Protein AF-A0A0F8YXF5-F1 (afdb_monomer_lite)

Secondary structure (DSSP, 8-state):
--------SSS--------TT----TT-------SS--EEEEEESSEEESSEEEEEEEEEES-S-SEEEEEE-TT--SEEEE--EETTEE---EEEEEESS-EEE--S---SGGGPEEP-SSEEEEEE--STT-EEEEEEEE-TT-EEEEEEESGGGT----EEEEEE-TTS-EEEEE-----S--SSS-----EEEEE-SSSEEEEEEEEETT----TT-EEEEEEES---EEEEEEESSS-EEETT-EEEEEEEEEEETT----EEEEEESPPTTEEE--EEE-TT-SEEEEEEEE-TT--SSEE--EEEEEEEETTEEEEEEEEEEEEEE-GGG-EEEEE-S---EEEEPPPSSEEEESS-TT------TT------EEEE-HHHHHHHHHHHHHHHHHHHHHHHHHHHHHHTT-

Foldseek 3Di:
DDDDDDDPDDDDDDDDDADPVRDDDPPPDDDDDDDQAWEFLAKPPLADEAQDKDKIATDGGSDPDRIDIDHHHNPHPQWDWDWDDDPNGIYHTFIGGYHHADEDEDDPPQQDPVSAAEDDPQYKYKYFQAFFQRKHKHKYWDAAQAKKKKWKDAVLRVFPAQKKKWKADPVRHTDDIWRADPLLDRLDPDDTITMDIDGDHHTDMMMMMMAGPRRGTHPRNIMMIGMHGWDWDKAKEKPALEFEAEAQGKTKIKIFIRTGRPHQAKKWKDKAQDDPQKDKETWIQHGNGGIIMIMIGGHNPRDFDKGFIWMKIWTDDPNDIDIYTYFHFDFDQDPPRDTGGHGDDTRIYGHDHHDQKYKDKPADSHDDDDADVPRDDDIDIDIGRVVNVVVVVVVVVVVVVVVVVVVVVVVVVVVVVD

pLDDT: mean 90.33, std 9.42, range [53.59, 98.75]

Sequence (418 aa):
PVLIYNVPKDGEYLLEVRDFIYRGRADFVYRLTVGMRPYITHVFPLGWQRNSDAQVQLHGVNLPAQSLTFKIPADHPPLYFVRLNHNGMTSNTLPFAVGDTPESREAEPNDSIQQANRLTLPATVNGRIQHSSDADYFSFGAKKGERLVMKVQARRLDSPLDSIITLFNSQGGELQEQDDADMGDPLLTHHADSRLDYTFPSDGDYVIRIRDIQAKGGEEYAYRLHIAVPKPDFTLRTIPDNPRLGQSDTAMVTVKALRKDGFNGEINLAVQNLPEGLLASPAVIPAGQSQTRLTITAAEDAAFALFSPTIVGTATIGEQAVSRSAVGAEDIMQAFSLRHDVPTKEILVAVIESAFFTLSTDIPPTEVREVLQESEIPFVVRASRKGLMAAIEPAEAGKKAADETLAKVKQDLAKAKT

Structure (mmCIF, N/CA/C/O backbone):
data_AF-A0A0F8YXF5-F1
#
_entry.id   AF-A0A0F8YXF5-F1
#
loop_
_atom_site.group_PDB
_atom_site.id
_atom_site.type_symbol
_atom_site.label_atom_id
_atom_site.label_alt_id
_atom_site.label_comp_id
_atom_site.label_asym_id
_atom_site.label_entity_id
_atom_site.label_seq_id
_atom_site.pdbx_PDB_ins_code
_atom_site.Cartn_x
_atom_site.Cartn_y
_atom_site.Cartn_z
_atom_site.occupancy
_atom_site.B_iso_or_equiv
_atom_site.auth_seq_id
_atom_site.auth_comp_id
_atom_site.auth_asym_id
_atom_site.auth_atom_id
_atom_site.pdbx_PDB_model_num
ATOM 1 N N . PRO A 1 1 ? 17.229 13.462 2.024 1.00 80.88 1 PRO A N 1
ATOM 2 C CA . PRO A 1 1 ? 17.327 14.400 3.170 1.00 80.88 1 PRO A CA 1
ATOM 3 C C . PRO A 1 1 ? 16.792 15.771 2.749 1.00 80.88 1 PRO A C 1
ATOM 5 O O . PRO A 1 1 ? 16.973 16.143 1.591 1.00 80.88 1 PRO A O 1
ATOM 8 N N . VAL A 1 2 ? 16.135 16.494 3.657 1.00 89.75 2 VAL A N 1
ATOM 9 C CA . VAL A 1 2 ? 15.628 17.853 3.415 1.00 89.75 2 VAL A CA 1
ATOM 10 C C . VAL A 1 2 ? 16.096 18.750 4.550 1.00 89.75 2 VAL A C 1
ATOM 12 O O . VAL A 1 2 ? 15.986 18.377 5.713 1.00 89.75 2 VAL A O 1
ATOM 15 N N . LEU A 1 3 ? 16.639 19.915 4.198 1.00 92.19 3 LEU A N 1
ATOM 16 C CA . LEU A 1 3 ? 17.049 20.948 5.141 1.00 92.19 3 LEU A CA 1
ATOM 17 C C . LEU A 1 3 ? 16.157 22.170 4.929 1.00 92.19 3 LEU A C 1
ATOM 19 O O . LEU A 1 3 ? 16.221 22.815 3.883 1.00 92.19 3 LEU A O 1
ATOM 23 N N . ILE A 1 4 ? 15.329 22.475 5.924 1.00 93.50 4 ILE A N 1
ATOM 24 C CA . ILE A 1 4 ? 14.573 23.724 5.989 1.00 93.50 4 ILE A CA 1
ATOM 25 C C . ILE A 1 4 ? 15.428 24.716 6.771 1.00 93.50 4 ILE A C 1
ATOM 27 O O . ILE A 1 4 ? 15.787 24.455 7.918 1.00 93.50 4 ILE A O 1
ATOM 31 N N . TYR A 1 5 ? 15.772 25.838 6.145 1.00 93.62 5 TYR A N 1
ATOM 32 C CA . TYR A 1 5 ? 16.656 26.833 6.739 1.00 93.62 5 TYR A CA 1
ATOM 33 C C . TYR A 1 5 ? 16.112 28.242 6.519 1.00 93.62 5 TYR A C 1
ATOM 35 O O . TYR A 1 5 ? 15.896 28.664 5.383 1.00 93.62 5 TYR A O 1
ATOM 43 N N . ASN A 1 6 ? 15.911 28.972 7.617 1.00 93.25 6 ASN A N 1
ATOM 44 C CA . ASN A 1 6 ? 15.568 30.389 7.582 1.00 93.25 6 ASN A CA 1
ATOM 45 C C . ASN A 1 6 ? 16.865 31.189 7.464 1.00 93.25 6 ASN A C 1
ATOM 47 O O . ASN A 1 6 ? 17.624 31.262 8.429 1.00 93.25 6 ASN A O 1
ATOM 51 N N . VAL A 1 7 ? 17.123 31.758 6.285 1.00 92.44 7 VAL A N 1
ATOM 52 C CA . VAL A 1 7 ? 18.333 32.546 6.005 1.00 92.44 7 VAL A CA 1
ATOM 53 C C . VAL A 1 7 ? 18.361 33.778 6.922 1.00 92.44 7 VAL A C 1
ATOM 55 O O . VAL A 1 7 ? 17.495 34.641 6.786 1.00 92.44 7 VAL A O 1
ATOM 58 N N . PRO A 1 8 ? 19.319 33.885 7.866 1.00 94.69 8 PRO A N 1
ATOM 59 C CA . PRO A 1 8 ? 19.299 34.954 8.865 1.00 94.69 8 PRO A CA 1
ATOM 60 C C . PRO A 1 8 ? 19.793 36.300 8.322 1.00 94.69 8 PRO A C 1
ATOM 62 O O . PRO A 1 8 ? 19.447 37.343 8.876 1.00 94.69 8 PRO A O 1
ATOM 65 N N . LYS A 1 9 ? 20.650 36.281 7.293 1.00 96.50 9 LYS A N 1
ATOM 66 C CA . LYS A 1 9 ? 21.247 37.461 6.650 1.00 96.50 9 LYS A CA 1
ATOM 67 C C . LYS A 1 9 ? 21.573 37.168 5.190 1.00 96.50 9 LYS A C 1
ATOM 69 O O . LYS A 1 9 ? 21.945 36.039 4.867 1.00 96.50 9 LYS A O 1
ATOM 74 N N . ASP A 1 10 ? 21.512 38.189 4.348 1.00 95.62 10 ASP A N 1
ATOM 75 C CA . ASP A 1 10 ? 21.964 38.097 2.960 1.00 95.62 10 ASP A CA 1
ATOM 76 C C . ASP A 1 10 ? 23.458 37.755 2.902 1.00 95.62 10 ASP A C 1
ATOM 78 O O . ASP A 1 10 ? 24.262 38.279 3.678 1.00 95.62 10 ASP A O 1
ATOM 82 N N . GLY A 1 11 ? 23.833 36.861 1.989 1.00 95.06 11 GLY A N 1
ATOM 83 C CA . GLY A 1 11 ? 25.216 36.434 1.817 1.00 95.06 11 GLY A CA 1
ATOM 84 C C . GLY A 1 11 ? 25.345 35.099 1.096 1.00 95.06 11 GLY A C 1
ATOM 85 O O . GLY A 1 11 ? 24.355 34.487 0.691 1.00 95.06 11 GLY A O 1
ATOM 86 N N . GLU A 1 12 ? 26.587 34.650 0.943 1.00 95.31 12 GLU A N 1
ATOM 87 C CA . GLU A 1 12 ? 26.909 33.339 0.387 1.00 95.31 12 GLU A CA 1
ATOM 88 C C . GLU A 1 12 ? 26.881 32.271 1.485 1.00 95.31 12 GLU A C 1
ATOM 90 O O . GLU A 1 12 ? 27.423 32.459 2.574 1.00 95.31 12 GLU A O 1
ATOM 95 N N . TYR A 1 13 ? 26.257 31.133 1.184 1.00 93.69 13 TYR A N 1
ATOM 96 C CA . TYR A 1 13 ? 26.158 29.990 2.088 1.00 93.69 13 TYR A CA 1
ATOM 97 C C . TYR A 1 13 ? 26.738 28.752 1.410 1.00 93.69 13 TYR A C 1
ATOM 99 O O . TYR A 1 13 ? 26.494 28.505 0.228 1.00 93.69 13 TYR A O 1
ATOM 107 N N . LEU A 1 14 ? 27.475 27.951 2.178 1.00 93.69 14 LEU A N 1
ATOM 108 C CA . LEU A 1 14 ? 27.996 26.664 1.733 1.00 93.69 14 LEU A CA 1
ATOM 109 C C . LEU A 1 14 ? 27.043 25.545 2.168 1.00 93.69 14 LEU A C 1
ATOM 111 O O . LEU A 1 14 ? 26.728 25.424 3.352 1.00 93.69 14 LEU A O 1
ATOM 115 N N . LEU A 1 15 ? 26.620 24.708 1.219 1.00 92.25 15 LEU A N 1
ATOM 116 C CA . LEU A 1 15 ? 25.889 23.474 1.495 1.00 92.25 15 LEU A CA 1
ATOM 117 C C . LEU A 1 15 ? 26.815 22.272 1.288 1.00 92.25 15 LEU A C 1
ATOM 119 O O . LEU A 1 15 ? 27.302 22.049 0.181 1.00 92.25 15 LEU A O 1
ATOM 123 N N . GLU A 1 16 ? 27.019 21.482 2.338 1.00 91.38 16 GLU A N 1
ATOM 124 C CA . GLU A 1 16 ? 27.748 20.214 2.276 1.00 91.38 16 GLU A CA 1
ATOM 125 C C . GLU A 1 16 ? 26.764 19.044 2.123 1.00 91.38 16 GLU A C 1
ATOM 127 O O . GLU A 1 16 ? 25.760 18.959 2.833 1.00 91.38 16 GLU A O 1
ATOM 132 N N . VAL A 1 17 ? 27.066 18.116 1.212 1.00 91.25 17 VAL A N 1
ATOM 133 C CA . VAL A 1 17 ? 26.362 16.834 1.077 1.00 91.25 17 VAL A CA 1
ATOM 134 C C . VAL A 1 17 ? 27.369 15.717 1.314 1.00 91.25 17 VAL A C 1
ATOM 136 O O . VAL A 1 17 ? 28.412 15.678 0.667 1.00 91.25 17 VAL A O 1
ATOM 139 N N . ARG A 1 18 ? 27.049 14.796 2.227 1.00 89.12 18 ARG A N 1
ATOM 140 C CA . ARG A 1 18 ? 27.902 13.650 2.564 1.00 89.12 18 ARG A CA 1
ATOM 141 C C . ARG A 1 18 ? 27.077 12.431 2.972 1.00 89.12 18 ARG A C 1
ATOM 143 O O . ARG A 1 18 ? 25.987 12.578 3.525 1.00 89.12 18 ARG A O 1
ATOM 150 N N . ASP A 1 19 ? 27.614 11.237 2.728 1.00 88.62 19 ASP A N 1
ATOM 151 C CA . ASP A 1 19 ? 27.122 9.996 3.342 1.00 88.62 19 ASP A CA 1
ATOM 152 C C . ASP A 1 19 ? 27.333 10.050 4.864 1.00 88.62 19 ASP A C 1
ATOM 154 O O . ASP A 1 19 ? 28.316 10.621 5.341 1.00 88.62 19 ASP A O 1
ATOM 158 N N . PHE A 1 20 ? 26.423 9.445 5.634 1.00 84.31 20 PHE A N 1
ATOM 159 C CA . PHE A 1 20 ? 26.424 9.523 7.103 1.00 84.31 20 PHE A CA 1
ATOM 160 C C . PHE A 1 20 ? 27.726 9.004 7.736 1.00 84.31 20 PHE A C 1
ATOM 162 O O . PHE A 1 20 ? 28.155 9.519 8.766 1.00 84.31 20 PHE A O 1
ATOM 169 N N . ILE A 1 21 ? 28.379 8.029 7.093 1.00 88.94 21 ILE A N 1
ATOM 170 C CA . ILE A 1 21 ? 29.670 7.472 7.522 1.00 88.94 21 ILE A CA 1
ATOM 171 C C . ILE A 1 21 ? 30.818 7.833 6.566 1.00 88.94 21 ILE A C 1
ATOM 173 O O . ILE A 1 21 ? 31.821 7.127 6.512 1.00 88.94 21 ILE A O 1
ATOM 177 N N . TYR A 1 22 ? 30.689 8.948 5.836 1.00 89.62 22 TYR A N 1
ATOM 178 C CA . TYR A 1 22 ? 31.742 9.541 4.997 1.00 89.62 22 TYR A CA 1
ATOM 179 C C . TYR A 1 22 ? 32.244 8.652 3.849 1.00 89.62 22 TYR A C 1
ATOM 181 O O . TYR A 1 22 ? 33.390 8.772 3.412 1.00 89.62 22 TYR A O 1
ATOM 189 N N . ARG A 1 23 ? 31.398 7.763 3.319 1.00 89.94 23 ARG A N 1
ATOM 190 C CA . ARG A 1 23 ? 31.728 7.004 2.104 1.00 89.94 23 ARG A CA 1
ATOM 191 C C . ARG A 1 23 ? 31.458 7.831 0.847 1.00 89.94 23 ARG A C 1
ATOM 193 O O . ARG A 1 23 ? 30.536 8.640 0.805 1.00 89.94 23 ARG A O 1
ATOM 200 N N . GLY A 1 24 ? 32.209 7.545 -0.213 1.00 86.94 24 GLY A N 1
ATOM 201 C CA . GLY A 1 24 ? 31.918 7.989 -1.575 1.00 86.94 24 GLY A CA 1
ATOM 202 C C . GLY A 1 24 ? 32.035 6.812 -2.537 1.00 86.94 24 GLY A C 1
ATOM 203 O O . GLY A 1 24 ? 32.982 6.031 -2.441 1.00 86.94 24 GLY A O 1
ATOM 204 N N . ARG A 1 25 ? 31.064 6.654 -3.440 1.00 85.56 25 ARG A N 1
ATOM 205 C CA . ARG A 1 25 ? 31.065 5.616 -4.479 1.00 85.56 25 ARG A CA 1
ATOM 206 C C . ARG A 1 25 ? 30.484 6.168 -5.780 1.00 85.56 25 ARG A C 1
ATOM 208 O O . ARG A 1 25 ? 29.710 7.119 -5.750 1.00 85.56 25 ARG A O 1
ATOM 215 N N . ALA A 1 26 ? 30.841 5.565 -6.914 1.00 85.62 26 ALA A N 1
ATOM 216 C CA . ALA A 1 26 ? 30.367 6.004 -8.232 1.00 85.62 26 ALA A CA 1
ATOM 217 C C . ALA A 1 26 ? 28.838 5.888 -8.400 1.00 85.62 26 ALA A C 1
ATOM 219 O O . ALA A 1 26 ? 28.247 6.620 -9.185 1.00 85.62 26 ALA A O 1
ATOM 220 N N . ASP A 1 27 ? 28.201 4.999 -7.640 1.00 80.94 27 ASP A N 1
ATOM 221 C CA . ASP A 1 27 ? 26.754 4.795 -7.592 1.00 80.94 27 ASP A CA 1
ATOM 222 C C . ASP A 1 27 ? 26.032 5.722 -6.594 1.00 80.94 27 ASP A C 1
ATOM 224 O O . ASP A 1 27 ? 24.806 5.697 -6.515 1.00 80.94 27 ASP A O 1
ATOM 228 N N . PHE A 1 28 ? 26.746 6.587 -5.861 1.00 84.19 28 PHE A N 1
ATOM 229 C CA . PHE A 1 28 ? 26.140 7.577 -4.957 1.00 84.19 28 PHE A CA 1
ATOM 230 C C . PHE A 1 28 ? 25.745 8.840 -5.730 1.00 84.19 28 PHE A C 1
ATOM 232 O O . PHE A 1 28 ? 26.259 9.937 -5.509 1.00 84.19 28 PHE A O 1
ATOM 239 N N . VAL A 1 29 ? 24.831 8.669 -6.681 1.00 87.81 29 VAL A N 1
ATOM 240 C CA . VAL A 1 29 ? 24.306 9.758 -7.505 1.00 87.81 29 VAL A CA 1
ATOM 241 C C . VAL A 1 29 ? 23.241 10.520 -6.717 1.00 87.81 29 VAL A C 1
ATOM 243 O O . VAL A 1 29 ? 22.342 9.924 -6.126 1.00 87.81 29 VAL A O 1
ATOM 246 N N . TYR A 1 30 ? 23.310 11.851 -6.718 1.00 88.19 30 TYR A N 1
ATOM 247 C CA . TYR A 1 30 ? 22.308 12.705 -6.082 1.00 88.19 30 TYR A CA 1
ATOM 248 C C . TYR A 1 30 ? 21.878 13.837 -7.010 1.00 88.19 30 TYR A C 1
ATOM 250 O O . TYR A 1 30 ? 22.604 14.260 -7.908 1.00 88.19 30 TYR A O 1
ATOM 258 N N . ARG A 1 31 ? 20.681 14.366 -6.756 1.00 91.12 31 ARG A N 1
ATOM 259 C CA . ARG A 1 31 ? 20.202 15.612 -7.349 1.00 91.12 31 ARG A CA 1
ATOM 260 C C . ARG A 1 31 ? 19.945 16.607 -6.235 1.00 91.12 31 ARG A C 1
ATOM 262 O O . ARG A 1 31 ? 19.186 16.318 -5.314 1.00 91.12 31 ARG A O 1
ATOM 269 N N . LEU A 1 32 ? 20.549 17.783 -6.347 1.00 90.75 32 LEU A N 1
ATOM 270 C CA . LEU A 1 32 ? 20.319 18.880 -5.421 1.00 90.75 32 LEU A CA 1
ATOM 271 C C . LEU A 1 32 ? 19.265 19.838 -5.986 1.00 90.75 32 LEU A C 1
ATOM 273 O O . LEU A 1 32 ? 19.231 20.135 -7.177 1.00 90.75 32 LEU A O 1
ATOM 277 N N . THR A 1 33 ? 18.383 20.324 -5.122 1.00 90.12 33 THR A N 1
ATOM 278 C CA . THR A 1 33 ? 17.445 21.402 -5.434 1.00 90.12 33 THR A CA 1
ATOM 279 C C . THR A 1 33 ? 17.482 22.392 -4.280 1.00 90.12 33 THR A C 1
ATOM 281 O O . THR A 1 33 ? 17.202 22.011 -3.149 1.00 90.12 33 THR A O 1
ATOM 284 N N . VAL A 1 34 ? 17.840 23.645 -4.566 1.00 91.00 34 VAL A N 1
ATOM 285 C CA . VAL A 1 34 ? 17.969 24.724 -3.574 1.00 91.00 34 VAL A CA 1
ATOM 286 C C . VAL A 1 34 ? 17.115 25.905 -4.013 1.00 91.00 34 VAL A C 1
ATOM 288 O O . VAL A 1 34 ? 17.083 26.240 -5.195 1.00 91.00 34 VAL A O 1
ATOM 291 N N . GLY A 1 35 ? 16.410 26.521 -3.069 1.00 90.00 35 GLY A N 1
ATOM 292 C CA . GLY A 1 35 ? 15.643 27.741 -3.301 1.00 90.00 35 GLY A CA 1
ATOM 293 C C . GLY A 1 35 ? 14.443 27.870 -2.369 1.00 90.00 35 GLY A C 1
ATOM 294 O O . GLY A 1 35 ? 14.107 26.943 -1.631 1.00 90.00 35 GLY A O 1
ATOM 295 N N . MET A 1 36 ? 13.767 29.015 -2.443 1.00 90.94 36 MET A N 1
ATOM 296 C CA . MET A 1 36 ? 12.490 29.252 -1.767 1.00 90.94 36 MET A CA 1
ATOM 297 C C . MET A 1 36 ? 11.377 28.515 -2.512 1.00 90.94 36 MET A C 1
ATOM 299 O O . MET A 1 36 ? 10.766 29.048 -3.434 1.00 90.94 36 MET A O 1
ATOM 303 N N . ARG A 1 37 ? 11.161 27.247 -2.165 1.00 91.12 37 ARG A N 1
ATOM 304 C CA . ARG A 1 37 ? 10.190 26.377 -2.839 1.00 91.12 37 ARG A CA 1
ATOM 305 C C . ARG A 1 37 ? 9.113 25.914 -1.864 1.00 91.12 37 ARG A C 1
ATOM 307 O O . ARG A 1 37 ? 9.447 25.695 -0.696 1.00 91.12 37 ARG A O 1
ATOM 314 N N . PRO A 1 38 ? 7.861 25.730 -2.326 1.00 94.31 38 PRO A N 1
ATOM 315 C CA . PRO A 1 38 ? 6.843 25.081 -1.515 1.00 94.31 38 PRO A CA 1
ATOM 316 C C . PRO A 1 38 ? 7.293 23.657 -1.185 1.00 94.31 38 PRO A C 1
ATOM 318 O O . PRO A 1 38 ? 7.678 22.904 -2.082 1.00 94.31 38 PRO A O 1
ATOM 321 N N . TYR A 1 39 ? 7.241 23.288 0.088 1.00 94.69 39 TYR A N 1
ATOM 322 C CA . TYR A 1 39 ? 7.551 21.940 0.552 1.00 94.69 39 TYR A CA 1
ATOM 323 C C . TYR A 1 39 ? 6.531 21.527 1.608 1.00 94.69 39 TYR A C 1
ATOM 325 O O . TYR A 1 39 ? 6.411 22.193 2.636 1.00 94.69 39 TYR A O 1
ATOM 333 N N . ILE A 1 40 ? 5.794 20.453 1.337 1.00 96.88 40 ILE A N 1
ATOM 334 C CA . ILE A 1 40 ? 4.774 19.894 2.222 1.00 96.88 40 ILE A CA 1
ATOM 335 C C . ILE A 1 40 ? 5.474 18.919 3.170 1.00 96.88 40 ILE A C 1
ATOM 337 O O . ILE A 1 40 ? 6.098 17.960 2.713 1.00 96.88 40 ILE A O 1
ATOM 341 N N . THR A 1 41 ? 5.407 19.177 4.474 1.00 96.00 41 THR A N 1
ATOM 342 C CA . THR A 1 41 ? 5.995 18.307 5.503 1.00 96.00 41 THR A CA 1
ATOM 343 C C . THR A 1 41 ? 5.046 17.188 5.905 1.00 96.00 41 THR A C 1
ATOM 345 O O . THR A 1 41 ? 5.502 16.067 6.075 1.00 96.00 41 THR A O 1
ATOM 348 N N . HIS A 1 42 ? 3.749 17.475 6.023 1.00 96.94 42 HIS A N 1
ATOM 349 C CA . HIS A 1 42 ? 2.700 16.488 6.279 1.00 96.94 42 HIS A CA 1
ATOM 350 C C . HIS A 1 42 ? 1.331 17.014 5.820 1.00 96.94 42 HIS A C 1
ATOM 352 O O . HIS A 1 42 ? 1.166 18.202 5.512 1.00 96.94 42 HIS A O 1
ATOM 358 N N . VAL A 1 43 ? 0.344 16.118 5.768 1.00 97.94 43 VAL A N 1
ATOM 359 C CA . VAL A 1 43 ? -1.045 16.428 5.404 1.00 97.94 43 VAL A CA 1
ATOM 360 C C . VAL A 1 43 ? -2.022 15.793 6.380 1.00 97.94 43 VAL A C 1
ATOM 362 O O . VAL A 1 43 ? -1.698 14.807 7.035 1.00 97.94 43 VAL A O 1
ATOM 365 N N . PHE A 1 44 ? -3.231 16.343 6.458 1.00 97.75 44 PHE A N 1
ATOM 366 C CA . PHE A 1 44 ? -4.336 15.708 7.170 1.00 97.75 44 PHE A CA 1
ATOM 367 C C . PHE A 1 44 ? -5.683 16.047 6.521 1.00 97.75 44 PHE A C 1
ATOM 369 O O . PHE A 1 44 ? -5.917 17.212 6.188 1.00 97.75 44 PHE A O 1
ATOM 376 N N . PRO A 1 45 ? -6.613 15.092 6.355 1.00 97.88 45 PRO A N 1
ATOM 377 C CA . PRO A 1 45 ? -6.485 13.651 6.611 1.00 97.88 45 PRO A CA 1
ATOM 378 C C . PRO A 1 45 ? -5.410 12.982 5.732 1.00 97.88 45 PRO A C 1
ATOM 380 O O . PRO A 1 45 ? -4.902 13.604 4.801 1.00 97.88 45 PRO A O 1
ATOM 383 N N . LEU A 1 46 ? -5.056 11.723 6.017 1.00 97.69 46 LEU A N 1
ATOM 384 C CA . LEU A 1 46 ? -4.101 10.957 5.192 1.00 97.69 46 LEU A CA 1
ATOM 385 C C . LEU A 1 46 ? -4.767 10.240 4.009 1.00 97.69 46 LEU A C 1
ATOM 387 O O . LEU A 1 46 ? -4.109 9.566 3.216 1.00 97.69 46 LEU A O 1
ATOM 391 N N . GLY A 1 47 ? -6.086 10.328 3.898 1.00 97.31 47 GLY A N 1
ATOM 392 C CA . GLY A 1 47 ? -6.835 9.709 2.822 1.00 97.31 47 GLY A CA 1
ATOM 393 C C . GLY A 1 47 ? -8.290 10.137 2.818 1.00 97.31 47 GLY A C 1
ATOM 394 O O . GLY A 1 47 ? -8.719 10.881 3.699 1.00 97.31 47 GLY A O 1
ATOM 395 N N . TRP A 1 48 ? -9.025 9.698 1.799 1.00 96.62 48 TRP A N 1
ATOM 396 C CA . TRP A 1 48 ? -10.446 10.000 1.658 1.00 96.62 48 TRP A CA 1
ATOM 397 C C . TRP A 1 48 ? -11.189 8.982 0.782 1.00 96.62 48 TRP A C 1
ATOM 399 O O . TRP A 1 48 ? -10.580 8.158 0.086 1.00 96.62 48 TRP A O 1
ATOM 409 N N . GLN A 1 49 ? -12.521 9.062 0.803 1.00 95.94 49 GLN A N 1
ATOM 410 C CA . GLN A 1 49 ? -13.394 8.129 0.098 1.00 95.94 49 GLN A CA 1
ATOM 411 C C . GLN A 1 49 ? -13.434 8.411 -1.412 1.00 95.94 49 GLN A C 1
ATOM 413 O O . GLN A 1 49 ? -13.464 9.563 -1.853 1.00 95.94 49 GLN A O 1
ATOM 418 N N . ARG A 1 50 ? -13.506 7.356 -2.227 1.00 96.12 50 ARG A N 1
ATOM 419 C CA . ARG A 1 50 ? -13.793 7.459 -3.664 1.00 96.12 50 ARG A CA 1
ATOM 420 C C . ARG A 1 50 ? -15.133 8.119 -3.948 1.00 96.12 50 ARG A C 1
ATOM 422 O O . ARG A 1 50 ? -16.053 8.077 -3.137 1.00 96.12 50 ARG A O 1
ATOM 429 N N . ASN A 1 51 ? -15.251 8.652 -5.163 1.00 95.94 51 ASN A N 1
ATOM 430 C CA . ASN A 1 51 ? -16.456 9.307 -5.663 1.00 95.94 51 ASN A CA 1
ATOM 431 C C . ASN A 1 51 ? -16.921 10.466 -4.761 1.00 95.94 51 ASN A C 1
ATOM 433 O O . ASN A 1 51 ? -18.114 10.659 -4.538 1.00 95.94 51 ASN A O 1
ATOM 437 N N . SER A 1 52 ? -15.968 11.229 -4.229 1.00 95.50 52 SER A N 1
ATOM 438 C CA . SER A 1 52 ? -16.236 12.366 -3.352 1.00 95.50 52 SER A CA 1
ATOM 439 C C . SER A 1 52 ? -15.222 13.488 -3.583 1.00 95.50 52 SER A C 1
ATOM 441 O O . SER A 1 52 ? -14.219 13.297 -4.279 1.00 95.50 52 SER A O 1
ATOM 443 N N . ASP A 1 53 ? -15.493 14.661 -3.016 1.00 95.94 53 ASP A N 1
ATOM 444 C CA . ASP A 1 53 ? -14.555 15.779 -3.003 1.00 95.94 53 ASP A CA 1
ATOM 445 C C . ASP A 1 53 ? -13.742 15.733 -1.705 1.00 95.94 53 ASP A C 1
ATOM 447 O O . ASP A 1 53 ? -14.283 15.863 -0.605 1.00 95.94 53 ASP A O 1
ATOM 451 N N . ALA A 1 54 ? -12.435 15.517 -1.833 1.00 95.94 54 ALA A N 1
ATOM 452 C CA . ALA A 1 54 ? -11.516 15.486 -0.709 1.00 95.94 54 ALA A CA 1
ATOM 453 C C . ALA A 1 54 ? -11.023 16.896 -0.393 1.00 95.94 54 ALA A C 1
ATOM 455 O O . ALA A 1 54 ? -10.575 17.612 -1.290 1.00 95.94 54 ALA A O 1
ATOM 456 N N . GLN A 1 55 ? -11.043 17.263 0.888 1.00 96.31 55 GLN A N 1
ATOM 457 C CA . GLN A 1 55 ? -10.393 18.465 1.402 1.00 96.31 55 GLN A CA 1
ATOM 458 C C . GLN A 1 55 ? -9.226 18.062 2.304 1.00 96.31 55 GLN A C 1
ATOM 460 O O . GLN A 1 55 ? -9.413 17.394 3.320 1.00 96.31 55 GLN A O 1
ATOM 465 N N . VAL A 1 56 ? -8.023 18.496 1.937 1.00 97.19 56 VAL A N 1
ATOM 466 C CA . VAL A 1 56 ? -6.771 18.113 2.595 1.00 97.19 56 VAL A CA 1
ATOM 467 C C . VAL A 1 56 ? -6.084 19.355 3.137 1.00 97.19 56 VAL A C 1
ATOM 469 O O . VAL A 1 56 ? -5.842 20.302 2.389 1.00 97.19 56 VAL A O 1
ATOM 472 N N . GLN A 1 57 ? -5.775 19.360 4.430 1.00 97.81 57 GLN A N 1
ATOM 473 C CA . GLN A 1 57 ? -4.949 20.375 5.079 1.00 97.81 57 GLN A CA 1
ATOM 474 C C . GLN A 1 57 ? -3.479 20.099 4.781 1.00 97.81 57 GLN A C 1
ATOM 476 O O . GLN A 1 57 ? -3.035 18.950 4.776 1.00 97.81 57 GLN A O 1
ATOM 481 N N . LEU A 1 58 ? -2.735 21.167 4.519 1.00 97.62 58 LEU A N 1
ATOM 482 C CA . LEU A 1 58 ? -1.332 21.124 4.148 1.00 97.62 58 LEU A CA 1
ATOM 483 C C . LEU A 1 58 ? -0.502 21.861 5.188 1.00 97.62 58 LEU A C 1
ATOM 485 O O . LEU A 1 58 ? -0.766 23.026 5.488 1.00 97.62 58 LEU A O 1
ATOM 489 N N . HIS A 1 59 ? 0.549 21.203 5.656 1.00 97.06 59 HIS A N 1
ATOM 490 C CA . HIS A 1 59 ? 1.529 21.781 6.562 1.00 97.06 59 HIS A CA 1
ATOM 491 C C . HIS A 1 59 ? 2.901 21.737 5.893 1.00 97.06 59 HIS A C 1
ATOM 493 O O . HIS A 1 59 ? 3.203 20.829 5.116 1.00 97.06 59 HIS A O 1
ATOM 499 N N . GLY A 1 60 ? 3.727 22.754 6.130 1.00 95.56 60 GLY A N 1
ATOM 500 C CA . GLY A 1 60 ? 5.026 22.856 5.479 1.00 95.56 60 GLY A CA 1
ATOM 501 C C . GLY A 1 60 ? 5.548 24.279 5.376 1.00 95.56 60 GLY A C 1
ATOM 502 O O . GLY A 1 60 ? 5.105 25.175 6.090 1.00 95.56 60 GLY A O 1
ATOM 503 N N . VAL A 1 61 ? 6.500 24.486 4.470 1.00 94.50 61 VAL A N 1
ATOM 504 C CA . VAL A 1 61 ? 7.176 25.775 4.278 1.00 94.50 61 VAL A CA 1
ATOM 505 C C . VAL A 1 61 ? 6.950 26.331 2.884 1.00 94.50 61 VAL A C 1
ATOM 507 O O . VAL A 1 61 ? 6.839 25.586 1.910 1.00 94.50 61 VAL A O 1
ATOM 510 N N . ASN A 1 62 ? 6.882 27.663 2.800 1.00 93.69 62 ASN A N 1
ATOM 511 C CA . ASN A 1 62 ? 6.610 28.414 1.570 1.00 93.69 62 ASN A CA 1
ATOM 512 C C . ASN A 1 62 ? 5.344 27.933 0.836 1.00 93.69 62 ASN A C 1
ATOM 514 O O . ASN A 1 62 ? 5.292 27.946 -0.396 1.00 93.69 62 ASN A O 1
ATOM 518 N N . LEU A 1 63 ? 4.341 27.450 1.579 1.00 94.69 63 LEU A N 1
ATOM 519 C CA . LEU A 1 63 ? 3.110 26.951 0.985 1.00 94.69 63 LEU A CA 1
ATOM 520 C C . LEU A 1 63 ? 2.246 28.130 0.508 1.00 94.69 63 LEU A C 1
ATOM 522 O O . LEU A 1 63 ? 1.942 29.019 1.301 1.00 94.69 63 LEU A O 1
ATOM 526 N N . PRO A 1 64 ? 1.807 28.140 -0.761 1.00 92.38 64 PRO A N 1
ATOM 527 C CA . PRO A 1 64 ? 0.922 29.177 -1.290 1.00 92.38 64 PRO A CA 1
ATOM 528 C C . PRO A 1 64 ? -0.525 29.029 -0.792 1.00 92.38 64 PRO A C 1
ATOM 530 O O . PRO A 1 64 ? -1.324 29.949 -0.936 1.00 92.38 64 PRO A O 1
ATOM 533 N N . ALA A 1 65 ? -0.873 27.864 -0.243 1.00 93.50 65 ALA A N 1
ATOM 534 C CA . ALA A 1 65 ? -2.176 27.547 0.319 1.00 93.50 65 ALA A CA 1
ATOM 535 C C . ALA A 1 65 ? -2.011 26.546 1.469 1.00 93.50 65 ALA A C 1
ATOM 537 O O . ALA A 1 65 ? -1.130 25.689 1.429 1.00 93.50 65 ALA A O 1
ATOM 538 N N . GLN A 1 66 ? -2.889 26.640 2.467 1.00 95.00 66 GLN A N 1
ATOM 539 C CA . GLN A 1 66 ? -2.921 25.739 3.629 1.00 95.00 66 GLN A CA 1
ATOM 540 C C . GLN A 1 66 ? -3.870 24.550 3.435 1.00 95.00 66 GLN A C 1
ATOM 542 O O . GLN A 1 66 ? -3.981 23.687 4.299 1.00 95.00 66 GLN A O 1
ATOM 547 N N . SER A 1 67 ? -4.595 24.500 2.318 1.00 96.38 67 SER A N 1
ATOM 548 C CA . SER A 1 67 ? -5.443 23.363 1.981 1.00 96.38 67 SER A CA 1
ATOM 549 C C . SER A 1 67 ? -5.578 23.187 0.475 1.00 96.38 67 SER A C 1
ATOM 551 O O . SER A 1 67 ? -5.348 24.116 -0.303 1.00 96.38 67 SER A O 1
ATOM 553 N N . LEU A 1 68 ? -5.955 21.977 0.076 1.00 95.56 68 LEU A N 1
ATOM 554 C CA . LEU A 1 68 ? -6.342 21.620 -1.280 1.00 95.56 68 LEU A CA 1
ATOM 555 C C . LEU A 1 68 ? -7.708 20.953 -1.266 1.00 95.56 68 LEU A C 1
ATOM 557 O O . LEU A 1 68 ? -8.046 20.226 -0.336 1.00 95.56 68 LEU A O 1
ATOM 561 N N . THR A 1 69 ? -8.478 21.188 -2.323 1.00 96.38 69 THR A N 1
ATOM 562 C CA . THR A 1 69 ? -9.703 20.439 -2.606 1.00 96.38 69 THR A CA 1
ATOM 563 C C . THR A 1 69 ? -9.585 19.813 -3.982 1.00 96.38 69 THR A C 1
ATOM 565 O O . THR A 1 69 ? -9.176 20.484 -4.931 1.00 96.38 69 THR A O 1
ATOM 568 N N . PHE A 1 70 ? -9.907 18.530 -4.092 1.00 95.69 70 PHE A N 1
ATOM 569 C CA . PHE A 1 70 ? -9.895 17.815 -5.362 1.00 95.69 70 PHE A CA 1
ATOM 570 C C . PHE A 1 70 ? -10.927 16.693 -5.365 1.00 95.69 70 PHE A C 1
ATOM 572 O O . PHE A 1 70 ? -11.211 16.080 -4.338 1.00 95.69 70 PHE A O 1
ATOM 579 N N . LYS A 1 71 ? -11.467 16.408 -6.549 1.00 96.69 71 LYS A N 1
ATOM 580 C CA . LYS A 1 71 ? -12.390 15.295 -6.751 1.00 96.69 71 LYS A CA 1
ATOM 581 C C . LYS A 1 71 ? -11.620 13.984 -6.829 1.00 96.69 71 LYS A C 1
ATOM 583 O O . LYS A 1 71 ? -10.620 13.902 -7.540 1.00 96.69 71 LYS A O 1
ATOM 588 N N . ILE A 1 72 ? -12.132 12.952 -6.168 1.00 96.94 72 ILE A N 1
ATOM 589 C CA . ILE A 1 72 ? -11.661 11.574 -6.300 1.00 96.94 72 ILE A CA 1
ATOM 590 C C . ILE A 1 72 ? -12.665 10.808 -7.171 1.00 96.94 72 ILE A C 1
ATOM 592 O O . ILE A 1 72 ? -13.774 10.524 -6.713 1.00 96.94 72 ILE A O 1
ATOM 596 N N . PRO A 1 73 ? -12.324 10.470 -8.428 1.00 96.69 73 PRO A N 1
ATOM 597 C CA . PRO A 1 73 ? -13.166 9.635 -9.283 1.00 96.69 73 PRO A CA 1
ATOM 598 C C . PRO A 1 73 ? -13.479 8.257 -8.677 1.00 96.69 73 PRO A C 1
ATOM 600 O O . PRO A 1 73 ? -12.716 7.731 -7.867 1.00 96.69 73 PRO A O 1
ATOM 603 N N . ALA A 1 74 ? -14.589 7.645 -9.094 1.00 94.38 74 ALA A N 1
ATOM 604 C CA . ALA A 1 74 ? -14.988 6.310 -8.632 1.00 94.38 74 ALA A CA 1
ATOM 605 C C . ALA A 1 74 ? -13.968 5.212 -9.005 1.00 94.38 74 ALA A C 1
ATOM 607 O O . ALA A 1 74 ? -13.766 4.250 -8.266 1.00 94.38 74 ALA A O 1
ATOM 608 N N . ASP A 1 75 ? -13.283 5.374 -10.132 1.00 91.88 75 ASP A N 1
ATOM 609 C CA . ASP A 1 75 ? -12.269 4.467 -10.670 1.00 91.88 75 ASP A CA 1
ATOM 610 C C . ASP A 1 75 ? -10.833 4.822 -10.238 1.00 91.88 75 ASP A C 1
ATOM 612 O O . ASP A 1 75 ? -9.903 4.064 -10.515 1.00 91.88 75 ASP A O 1
ATOM 616 N N . HIS A 1 76 ? -10.631 5.916 -9.494 1.00 92.75 76 HIS A N 1
ATOM 617 C CA . HIS A 1 76 ? -9.300 6.406 -9.123 1.00 92.75 76 HIS A CA 1
ATOM 618 C C . HIS A 1 76 ? -8.486 5.364 -8.335 1.00 92.75 76 HIS A C 1
ATOM 620 O O . HIS A 1 76 ? -8.989 4.895 -7.328 1.00 92.75 76 HIS A O 1
ATOM 626 N N . PRO A 1 77 ? -7.225 5.028 -8.660 1.00 89.56 77 PRO A N 1
ATOM 627 C CA . PRO A 1 77 ? -6.426 4.053 -7.904 1.00 89.56 77 PRO A CA 1
ATOM 628 C C . PRO A 1 77 ? -6.399 4.281 -6.374 1.00 89.56 77 PRO A C 1
ATOM 630 O O . PRO A 1 77 ? -6.610 5.399 -5.907 1.00 89.56 77 PRO A O 1
ATOM 633 N N . PRO A 1 78 ? -6.098 3.254 -5.555 1.00 89.69 78 PRO A N 1
ATOM 634 C CA . PRO A 1 78 ? -6.148 3.354 -4.089 1.00 89.69 78 PRO A CA 1
ATOM 635 C C . PRO A 1 78 ? -5.088 4.288 -3.472 1.00 89.69 78 PRO A C 1
ATOM 637 O O . PRO A 1 78 ? -5.041 4.434 -2.251 1.00 89.69 78 PRO A O 1
ATOM 640 N N . LEU A 1 79 ? -4.240 4.910 -4.295 1.00 91.00 79 LEU A N 1
ATOM 641 C CA . LEU A 1 79 ? -3.217 5.859 -3.883 1.00 91.00 79 LEU A CA 1
ATOM 642 C C . LEU A 1 79 ? -3.258 7.091 -4.793 1.00 91.00 79 LEU A C 1
ATOM 644 O O . LEU A 1 79 ? -3.143 6.980 -6.012 1.00 91.00 79 LEU A O 1
ATOM 648 N N . TYR A 1 80 ? -3.415 8.259 -4.183 1.00 93.56 80 TYR A N 1
ATOM 649 C CA . TYR A 1 80 ? -3.286 9.580 -4.785 1.00 93.56 80 TYR A CA 1
ATOM 650 C C . TYR A 1 80 ? -1.995 10.230 -4.274 1.00 93.56 80 TYR A C 1
ATOM 652 O O . TYR A 1 80 ? -1.591 9.990 -3.141 1.00 93.56 80 TYR A O 1
ATOM 660 N N . PHE A 1 81 ? -1.339 11.064 -5.081 1.00 93.94 81 PHE A N 1
ATOM 661 C CA . PHE A 1 81 ? -0.150 11.807 -4.652 1.00 93.94 81 PHE A CA 1
ATOM 662 C C . PHE A 1 81 ? -0.478 13.294 -4.540 1.00 93.94 81 PHE A C 1
ATOM 664 O O . PHE A 1 81 ? -0.583 14.000 -5.546 1.00 93.94 81 PHE A O 1
ATOM 671 N N . VAL A 1 82 ? -0.633 13.775 -3.305 1.00 96.00 82 VAL A N 1
ATOM 672 C CA . VAL A 1 82 ? -0.910 15.184 -3.017 1.00 96.00 82 VAL A CA 1
ATOM 673 C C . VAL A 1 82 ? 0.302 16.018 -3.396 1.00 96.00 82 VAL A C 1
ATOM 675 O O . VAL A 1 82 ? 1.418 15.742 -2.967 1.00 96.00 82 VAL A O 1
ATOM 678 N N . ARG A 1 83 ? 0.074 17.056 -4.203 1.00 94.69 83 ARG A N 1
ATOM 679 C CA . ARG A 1 83 ? 1.086 18.026 -4.628 1.00 94.69 83 ARG A CA 1
ATOM 680 C C . ARG A 1 83 ? 0.470 19.402 -4.796 1.00 94.69 83 ARG A C 1
ATOM 682 O O . ARG A 1 83 ? -0.678 19.526 -5.220 1.00 94.69 83 ARG A O 1
ATOM 689 N N . LEU A 1 84 ? 1.272 20.430 -4.558 1.00 92.94 84 LEU A N 1
ATOM 690 C CA . LEU A 1 84 ? 0.945 21.813 -4.873 1.00 92.94 84 LEU A CA 1
ATOM 691 C C . LEU A 1 84 ? 1.629 22.245 -6.165 1.00 92.94 84 LEU A C 1
ATOM 693 O O . LEU A 1 84 ? 2.804 21.949 -6.384 1.00 92.94 84 LEU A O 1
ATOM 697 N N . ASN A 1 85 ? 0.895 22.992 -6.988 1.00 90.19 85 ASN A N 1
ATOM 698 C CA . ASN A 1 85 ? 1.430 23.709 -8.140 1.00 90.19 85 ASN A CA 1
ATOM 699 C C . ASN A 1 85 ? 1.041 25.187 -8.011 1.00 90.19 85 ASN A C 1
ATOM 701 O O . ASN A 1 85 ? -0.142 25.498 -7.892 1.00 90.19 85 ASN A O 1
ATOM 705 N N . HIS A 1 86 ? 2.017 26.092 -8.029 1.00 83.94 86 HIS A N 1
ATOM 706 C CA . HIS A 1 86 ? 1.778 27.533 -7.932 1.00 83.94 86 HIS A CA 1
ATOM 707 C C . HIS A 1 86 ? 2.873 28.314 -8.660 1.00 83.94 86 HIS A C 1
ATOM 709 O O . HIS A 1 86 ? 4.055 28.095 -8.406 1.00 83.94 86 HIS A O 1
ATOM 715 N N . ASN A 1 87 ? 2.487 29.215 -9.570 1.00 85.38 87 ASN A N 1
ATOM 716 C CA . ASN A 1 87 ? 3.400 30.047 -10.370 1.00 85.38 87 ASN A CA 1
ATOM 717 C C . ASN A 1 87 ? 4.548 29.255 -11.032 1.00 85.38 87 ASN A C 1
ATOM 719 O O . ASN A 1 87 ? 5.704 29.663 -10.998 1.00 85.38 87 ASN A O 1
ATOM 723 N N . GLY A 1 88 ? 4.242 28.077 -11.587 1.00 84.94 88 GLY A N 1
ATOM 724 C CA . GLY A 1 88 ? 5.235 27.197 -12.219 1.00 84.94 88 GLY A CA 1
ATOM 725 C C . GLY A 1 88 ? 6.139 26.425 -11.246 1.00 84.94 88 GLY A C 1
ATOM 726 O O . GLY A 1 88 ? 6.894 25.560 -11.683 1.00 84.94 88 GLY A O 1
ATOM 727 N N . MET A 1 89 ? 6.044 26.671 -9.936 1.00 86.56 89 MET A N 1
ATOM 728 C CA . MET A 1 89 ? 6.711 25.869 -8.912 1.00 86.56 89 MET A CA 1
ATOM 729 C C . MET A 1 89 ? 5.829 24.710 -8.465 1.00 86.56 89 MET A C 1
ATOM 731 O O . MET A 1 89 ? 4.611 24.839 -8.335 1.00 86.56 89 MET A O 1
ATOM 735 N N . THR A 1 90 ? 6.469 23.580 -8.178 1.00 90.44 90 THR A N 1
ATOM 736 C CA . THR A 1 90 ? 5.809 22.377 -7.671 1.00 90.44 90 THR A CA 1
ATOM 737 C C . THR A 1 90 ? 6.447 21.956 -6.356 1.00 90.44 90 THR A C 1
ATOM 739 O O . THR A 1 90 ? 7.680 22.005 -6.228 1.00 90.44 90 THR A O 1
ATOM 742 N N . SER A 1 91 ? 5.621 21.540 -5.397 1.00 94.00 91 SER A N 1
ATOM 743 C CA . SER A 1 91 ? 6.099 20.929 -4.156 1.00 94.00 91 SER A CA 1
ATOM 744 C C . SER A 1 91 ? 6.597 19.499 -4.381 1.00 94.00 91 SER A C 1
ATOM 746 O O . SER A 1 91 ? 6.475 18.943 -5.478 1.00 94.00 91 SER A O 1
ATOM 748 N N . ASN A 1 92 ? 7.129 18.884 -3.323 1.00 93.38 92 ASN A N 1
ATOM 749 C CA . ASN A 1 92 ? 7.171 17.427 -3.202 1.00 93.38 92 ASN A CA 1
ATOM 750 C C . ASN A 1 92 ? 5.752 16.828 -3.252 1.00 93.38 92 ASN A C 1
ATOM 752 O O . ASN A 1 92 ? 4.749 17.541 -3.137 1.00 93.38 92 ASN A O 1
ATOM 756 N N . THR A 1 93 ? 5.691 15.514 -3.436 1.00 93.75 93 THR A N 1
ATOM 757 C CA . THR A 1 93 ? 4.460 14.724 -3.375 1.00 93.75 93 THR A CA 1
ATOM 758 C C . THR A 1 93 ? 4.387 13.973 -2.057 1.00 93.75 93 THR A C 1
ATOM 760 O O . THR A 1 93 ? 5.408 13.424 -1.650 1.00 93.75 93 THR A O 1
ATOM 763 N N . LEU A 1 94 ? 3.200 13.883 -1.460 1.00 95.00 94 LEU A N 1
ATOM 764 C CA . LEU A 1 94 ? 2.927 12.981 -0.338 1.00 95.00 94 LEU A CA 1
ATOM 765 C C . LEU A 1 94 ? 1.854 11.950 -0.727 1.00 95.00 94 LEU A C 1
ATOM 767 O O . LEU A 1 94 ? 0.896 12.314 -1.422 1.00 95.00 94 LEU A O 1
ATOM 771 N N . PRO A 1 95 ? 2.009 10.675 -0.335 1.00 94.25 95 PRO A N 1
ATOM 772 C CA . PRO A 1 95 ? 0.998 9.642 -0.545 1.00 94.25 95 PRO A CA 1
ATOM 773 C C . PRO A 1 95 ? -0.297 9.966 0.215 1.00 94.25 95 PRO A C 1
ATOM 775 O O . PRO A 1 95 ? -0.279 10.437 1.346 1.00 94.25 95 PRO A O 1
ATOM 778 N N . PHE A 1 96 ? -1.435 9.688 -0.411 1.00 96.31 96 PHE A N 1
ATOM 779 C CA . PHE A 1 96 ? -2.766 9.925 0.132 1.00 96.31 96 PHE A CA 1
ATOM 780 C C . PHE A 1 96 ? -3.673 8.767 -0.251 1.00 96.31 96 PHE A C 1
ATOM 782 O O . PHE A 1 96 ? -3.866 8.465 -1.431 1.00 96.31 96 PHE A O 1
ATOM 789 N N . ALA A 1 97 ? -4.195 8.066 0.742 1.00 95.88 97 ALA A N 1
ATOM 790 C CA . ALA A 1 97 ? -4.903 6.826 0.496 1.00 95.88 97 ALA A CA 1
ATOM 791 C C . ALA A 1 97 ? -6.347 7.069 0.037 1.00 95.88 97 ALA A C 1
ATOM 793 O O . ALA A 1 97 ? -7.030 7.983 0.489 1.00 95.88 97 ALA A O 1
ATOM 794 N N . VAL A 1 98 ? -6.824 6.214 -0.860 1.00 96.56 98 VAL A N 1
ATOM 795 C CA . VAL A 1 98 ? -8.158 6.314 -1.456 1.00 96.56 98 VAL A CA 1
ATOM 796 C C . VAL A 1 98 ? -8.912 5.011 -1.207 1.00 96.56 98 VAL A C 1
ATOM 798 O O . VAL A 1 98 ? -8.464 3.941 -1.629 1.00 96.56 98 VAL A O 1
ATOM 801 N N . GLY A 1 99 ? -10.035 5.086 -0.488 1.00 94.88 99 GLY A N 1
ATOM 802 C CA . GLY A 1 99 ? -10.808 3.918 -0.047 1.00 94.88 99 GLY A CA 1
ATOM 803 C C . GLY A 1 99 ? -12.286 3.962 -0.432 1.00 94.88 99 GLY A C 1
ATOM 804 O O . GLY A 1 99 ? -12.789 4.981 -0.891 1.00 94.88 99 GLY A O 1
ATOM 805 N N . ASP A 1 100 ? -12.981 2.843 -0.229 1.00 93.12 100 ASP A N 1
ATOM 806 C CA . ASP A 1 100 ? -14.414 2.708 -0.546 1.00 93.12 100 ASP A CA 1
ATOM 807 C C . ASP A 1 100 ? -15.314 2.763 0.700 1.00 93.12 100 ASP A C 1
ATOM 809 O O . ASP A 1 100 ? -16.532 2.899 0.581 1.00 93.12 100 ASP A O 1
ATOM 813 N N . THR A 1 101 ? -14.737 2.620 1.895 1.00 93.38 101 THR A N 1
ATOM 814 C CA . THR A 1 101 ? -15.483 2.558 3.156 1.00 93.38 101 THR A CA 1
ATOM 815 C C . THR A 1 101 ? -15.838 3.947 3.683 1.00 93.38 101 THR A C 1
ATOM 817 O O . THR A 1 101 ? -15.092 4.891 3.418 1.00 93.38 101 THR A O 1
ATOM 820 N N . PRO A 1 102 ? -16.942 4.078 4.446 1.00 93.75 102 PRO A N 1
ATOM 821 C CA . PRO A 1 102 ? -17.290 5.327 5.115 1.00 93.75 102 PRO A CA 1
ATOM 822 C C . PRO A 1 102 ? -16.117 5.866 5.934 1.00 93.75 102 PRO A C 1
ATOM 824 O O . PRO A 1 102 ? -15.510 5.118 6.708 1.00 93.75 102 PRO A O 1
ATOM 827 N N . GLU A 1 103 ? -15.805 7.149 5.753 1.00 93.50 103 GLU A N 1
ATOM 828 C CA . GLU A 1 103 ? -14.714 7.814 6.463 1.00 93.50 103 GLU A CA 1
ATOM 829 C C . GLU A 1 103 ? -15.233 8.793 7.512 1.00 93.50 103 GLU A C 1
ATOM 831 O O . GLU A 1 103 ? -16.149 9.577 7.258 1.00 93.50 103 GLU A O 1
ATOM 836 N N . SER A 1 104 ? -14.610 8.778 8.685 1.00 95.12 104 SER A N 1
ATOM 837 C CA . SER A 1 104 ? -14.821 9.758 9.746 1.00 95.12 104 SER A CA 1
ATOM 838 C C . SER A 1 104 ? -13.486 10.281 10.275 1.00 95.12 104 SER A C 1
ATOM 840 O O . SER A 1 104 ? -12.406 9.841 9.870 1.00 95.12 104 SER A O 1
ATOM 842 N N . ARG A 1 105 ? -13.564 11.260 11.175 1.00 97.12 105 ARG A N 1
ATOM 843 C CA . ARG A 1 105 ? -12.436 11.699 11.998 1.00 97.12 105 ARG A CA 1
ATOM 844 C C . ARG A 1 105 ? -12.644 11.209 13.423 1.00 97.12 105 ARG A C 1
ATOM 846 O O . ARG A 1 105 ? -13.789 10.958 13.809 1.00 97.12 105 ARG A O 1
ATOM 853 N N . GLU A 1 106 ? -11.559 11.064 14.164 1.00 97.50 106 GLU A N 1
ATOM 854 C CA . GLU A 1 106 ? -11.636 10.887 15.614 1.00 97.50 106 GLU A CA 1
ATOM 855 C C . GLU A 1 106 ? -12.265 12.117 16.291 1.00 97.50 106 GLU A C 1
ATOM 857 O O . GLU A 1 106 ? -12.400 13.191 15.689 1.00 97.50 106 GLU A O 1
ATOM 862 N N . ALA A 1 107 ? -12.658 11.949 17.547 1.00 98.06 107 ALA A N 1
ATOM 863 C CA . ALA A 1 107 ? -13.152 13.012 18.403 1.00 98.06 107 ALA A CA 1
ATOM 864 C C . ALA A 1 107 ? -12.505 12.909 19.789 1.00 98.06 107 ALA A C 1
ATOM 866 O O . ALA A 1 107 ? -12.797 11.972 20.532 1.00 98.06 107 ALA A O 1
ATOM 867 N N . GLU A 1 108 ? -11.688 13.904 20.135 1.00 97.25 108 GLU A N 1
ATOM 868 C CA . GLU A 1 108 ? -11.041 13.997 21.445 1.00 97.25 108 GLU A CA 1
ATOM 869 C C . GLU A 1 108 ? -11.961 14.555 22.548 1.00 97.25 108 GLU A C 1
ATOM 871 O O . GLU A 1 108 ? -12.848 15.374 22.261 1.00 97.25 108 GLU A O 1
ATOM 876 N N . PRO A 1 109 ? -11.731 14.193 23.828 1.00 97.38 109 PRO A N 1
ATOM 877 C CA . PRO A 1 109 ? -10.754 13.200 24.288 1.00 97.38 109 PRO A CA 1
ATOM 878 C C . PRO A 1 109 ? -11.243 11.768 24.035 1.00 97.38 109 PRO A C 1
ATOM 880 O O . PRO A 1 109 ? -12.416 11.476 24.291 1.00 97.38 109 PRO A O 1
ATOM 883 N N . ASN A 1 110 ? -10.359 10.874 23.601 1.00 98.06 110 ASN A N 1
ATOM 884 C CA . ASN A 1 110 ? -10.630 9.439 23.469 1.00 98.06 110 ASN A CA 1
ATOM 885 C C . ASN A 1 110 ? -9.533 8.551 24.101 1.00 98.06 110 ASN A C 1
ATOM 887 O O . ASN A 1 110 ? -9.529 7.349 23.849 1.00 98.06 110 ASN A O 1
ATOM 891 N N . ASP A 1 111 ? -8.720 9.112 25.009 1.00 97.31 111 ASP A N 1
ATOM 892 C CA . ASP A 1 111 ? -7.560 8.514 25.709 1.00 97.31 111 ASP A CA 1
ATOM 893 C C . ASP A 1 111 ? -7.837 7.271 26.588 1.00 97.31 111 ASP A C 1
ATOM 895 O O . ASP A 1 111 ? -6.961 6.752 27.294 1.00 97.31 111 ASP A O 1
ATOM 899 N N . SER A 1 112 ? -9.086 6.808 26.653 1.00 96.12 112 SER A N 1
ATOM 900 C CA . SER A 1 112 ? -9.492 5.704 27.521 1.00 96.12 112 SER A CA 1
ATOM 901 C C . SER A 1 112 ? -10.654 4.904 26.949 1.00 96.12 112 SER A C 1
ATOM 903 O O . SER A 1 112 ? -11.464 5.391 26.162 1.00 96.12 112 SER A O 1
ATOM 905 N N . ILE A 1 113 ? -10.814 3.671 27.438 1.00 95.44 113 ILE A N 1
ATOM 906 C CA . ILE A 1 113 ? -11.928 2.785 27.067 1.00 95.44 113 ILE A CA 1
ATOM 907 C C . ILE A 1 113 ? -13.294 3.464 27.273 1.00 95.44 113 ILE A C 1
ATOM 909 O O . ILE A 1 113 ? -14.206 3.272 26.472 1.00 95.44 113 ILE A O 1
ATOM 913 N N . GLN A 1 114 ? -13.453 4.266 28.330 1.00 94.81 114 GLN A N 1
ATOM 914 C CA . GLN A 1 114 ? -14.715 4.942 28.653 1.00 94.81 114 GLN A CA 1
ATOM 915 C C . GLN A 1 114 ? -15.019 6.121 27.719 1.00 94.81 114 GLN A C 1
ATOM 917 O O . GLN A 1 114 ? -16.177 6.518 27.602 1.00 94.81 114 GLN A O 1
ATOM 922 N N . GLN A 1 115 ? -13.994 6.671 27.069 1.00 97.00 115 GLN A N 1
ATOM 923 C CA . GLN A 1 115 ? -14.088 7.784 26.124 1.00 97.00 115 GLN A CA 1
ATOM 924 C C . GLN A 1 115 ? -14.003 7.319 24.662 1.00 97.00 115 GLN A C 1
ATOM 926 O O . GLN A 1 115 ? -14.033 8.139 23.746 1.00 97.00 115 GLN A O 1
ATOM 931 N N . ALA A 1 116 ? -13.929 6.005 24.439 1.00 97.81 116 ALA A N 1
ATOM 932 C CA . ALA A 1 116 ? -13.698 5.434 23.127 1.00 97.81 116 ALA A CA 1
ATOM 933 C C . ALA A 1 116 ? -14.729 5.917 22.096 1.00 97.81 116 ALA A C 1
ATOM 935 O O . ALA A 1 116 ? -15.944 5.805 22.291 1.00 97.81 116 ALA A O 1
ATOM 936 N N . ASN A 1 117 ? -14.250 6.391 20.949 1.00 98.50 117 ASN A N 1
ATOM 937 C CA . ASN A 1 117 ? -15.109 6.803 19.848 1.00 98.50 117 ASN A CA 1
ATOM 938 C C . ASN A 1 117 ? -15.891 5.593 19.307 1.00 98.50 117 ASN A C 1
ATOM 940 O O . ASN A 1 117 ? -15.309 4.595 18.882 1.00 98.50 117 ASN A O 1
ATOM 944 N N . ARG A 1 118 ? -17.228 5.658 19.323 1.00 98.06 118 ARG A N 1
ATOM 945 C CA . ARG A 1 118 ? -18.084 4.564 18.840 1.00 98.06 118 ARG A CA 1
ATOM 946 C C . ARG A 1 118 ? -18.138 4.541 17.314 1.00 98.06 118 ARG A C 1
ATOM 948 O O . ARG A 1 118 ? -18.599 5.496 16.695 1.00 98.06 118 ARG A O 1
ATOM 955 N N . LEU A 1 119 ? -17.756 3.416 16.717 1.00 98.31 119 LEU A N 1
ATOM 956 C CA . LEU A 1 119 ? -17.766 3.192 15.274 1.00 98.31 119 LEU A CA 1
ATOM 957 C C . LEU A 1 119 ? -18.951 2.327 14.833 1.00 98.31 119 LEU A C 1
ATOM 959 O O . LEU A 1 119 ? -19.386 1.407 15.529 1.00 98.31 119 LEU A O 1
ATOM 963 N N . THR A 1 120 ? -19.440 2.608 13.624 1.00 97.88 120 THR A N 1
ATOM 964 C CA . THR A 1 120 ? -20.349 1.729 12.875 1.00 97.88 120 THR A CA 1
ATOM 965 C C . THR A 1 120 ? -19.561 1.092 11.740 1.00 97.88 120 THR A C 1
ATOM 967 O O . THR A 1 120 ? -18.984 1.812 10.932 1.00 97.88 120 THR A O 1
ATOM 970 N N . LEU A 1 121 ? -19.514 -0.240 11.685 1.00 97.50 121 LEU A N 1
ATOM 971 C CA . LEU A 1 121 ? -18.695 -0.969 10.715 1.00 97.50 121 LEU A CA 1
ATOM 972 C C . LEU A 1 121 ? -19.440 -1.231 9.389 1.00 97.50 121 LEU A C 1
ATOM 974 O O . LEU A 1 121 ? -20.654 -1.450 9.415 1.00 97.50 121 LEU A O 1
ATOM 978 N N . PRO A 1 122 ? -18.731 -1.270 8.239 1.00 97.88 122 PRO A N 1
ATOM 979 C CA . PRO A 1 122 ? -17.292 -1.022 8.082 1.00 97.88 122 PRO A CA 1
ATOM 980 C C . PRO A 1 122 ? -16.937 0.466 8.231 1.00 97.88 122 PRO A C 1
ATOM 982 O O . PRO A 1 122 ? -17.712 1.328 7.825 1.00 97.88 122 PRO A O 1
ATOM 985 N N . ALA A 1 123 ? -15.750 0.758 8.766 1.00 97.56 123 ALA A N 1
ATOM 986 C CA . ALA A 1 123 ? -15.310 2.124 9.047 1.00 97.56 123 ALA A CA 1
ATOM 987 C C . ALA A 1 123 ? -13.853 2.367 8.639 1.00 97.56 123 ALA A C 1
ATOM 989 O O . ALA A 1 123 ? -12.998 1.488 8.777 1.00 97.56 123 ALA A O 1
ATOM 990 N N . THR A 1 124 ? -13.574 3.593 8.200 1.00 98.25 124 THR A N 1
ATOM 991 C CA . THR A 1 124 ? -12.232 4.175 8.172 1.00 98.25 124 THR A CA 1
ATOM 992 C C . THR A 1 124 ? -12.225 5.446 9.016 1.00 98.25 124 THR A C 1
ATOM 994 O O . THR A 1 124 ? -13.083 6.306 8.844 1.00 98.25 124 THR A O 1
ATOM 997 N N . VAL A 1 125 ? -11.246 5.600 9.899 1.00 98.50 125 VAL A N 1
ATOM 998 C CA . VAL A 1 125 ? -11.078 6.792 10.736 1.00 98.50 125 VAL A CA 1
ATOM 999 C C . VAL A 1 125 ? -9.743 7.440 10.414 1.00 98.50 125 VAL A C 1
ATOM 1001 O O . VAL A 1 125 ? -8.724 6.754 10.393 1.00 98.50 125 VAL A O 1
ATOM 1004 N N . ASN A 1 126 ? -9.747 8.747 10.162 1.00 98.50 126 ASN A N 1
ATOM 1005 C CA . ASN A 1 126 ? -8.533 9.558 10.137 1.00 98.50 126 ASN A CA 1
ATOM 1006 C C . ASN A 1 126 ? -8.330 10.174 11.526 1.00 98.50 126 ASN A C 1
ATOM 1008 O O . ASN A 1 126 ? -9.177 10.958 11.962 1.00 98.50 126 ASN A O 1
ATOM 1012 N N . GLY A 1 127 ? -7.225 9.830 12.177 1.00 98.38 127 GLY A N 1
ATOM 1013 C CA . GLY A 1 127 ? -6.879 10.306 13.516 1.00 98.38 127 GLY A CA 1
ATOM 1014 C C . GLY A 1 127 ? -5.433 10.777 13.619 1.00 98.38 127 GLY A C 1
ATOM 1015 O O . GLY A 1 127 ? -4.701 10.744 12.618 1.00 98.38 127 GLY A O 1
ATOM 1016 N N . ARG A 1 128 ? -5.041 11.252 14.798 1.00 98.31 128 ARG A N 1
ATOM 1017 C CA . ARG A 1 128 ? -3.714 11.772 15.131 1.00 98.31 128 ARG A CA 1
ATOM 1018 C C . ARG A 1 128 ? -3.403 11.467 16.589 1.00 98.31 128 ARG A C 1
ATOM 1020 O O . ARG A 1 128 ? -4.112 11.937 17.456 1.00 98.31 128 ARG A O 1
ATOM 1027 N N . ILE A 1 129 ? -2.235 10.880 16.830 1.00 98.44 129 ILE A N 1
ATOM 1028 C CA . ILE A 1 129 ? -1.633 10.846 18.168 1.00 98.44 129 ILE A CA 1
ATOM 1029 C C . ILE A 1 129 ? -1.091 12.260 18.452 1.00 98.44 129 ILE A C 1
ATOM 1031 O O . ILE A 1 129 ? 0.019 12.601 18.038 1.00 98.44 129 ILE A O 1
ATOM 1035 N N . GLN A 1 130 ? -1.903 13.135 19.047 1.00 95.50 130 GLN A N 1
ATOM 1036 C CA . GLN A 1 130 ? -1.725 14.594 19.074 1.00 95.50 130 GLN A CA 1
ATOM 1037 C C . GLN A 1 130 ? -0.581 15.049 19.979 1.00 95.50 130 GLN A C 1
ATOM 1039 O O . GLN A 1 130 ? 0.068 16.064 19.708 1.00 95.50 130 GLN A O 1
ATOM 1044 N N . HIS A 1 131 ? -0.318 14.310 21.052 1.00 96.31 131 HIS A N 1
ATOM 1045 C CA . HIS A 1 131 ? 0.755 14.600 21.996 1.00 96.31 131 HIS A CA 1
ATOM 1046 C C . HIS A 1 131 ? 1.473 13.333 22.457 1.00 96.31 131 HIS A C 1
ATOM 1048 O O . HIS A 1 131 ? 1.066 12.208 22.189 1.00 96.31 131 HIS A O 1
ATOM 1054 N N . SER A 1 132 ? 2.600 13.506 23.149 1.00 97.00 132 SER A N 1
ATOM 1055 C CA . SER A 1 132 ? 3.311 12.366 23.730 1.00 97.00 132 SER A CA 1
ATOM 1056 C C . SER A 1 132 ? 2.396 11.587 24.676 1.00 97.00 132 SER A C 1
ATOM 1058 O O . SER A 1 132 ? 1.675 12.182 25.476 1.00 97.00 132 SER A O 1
ATOM 1060 N N . SER A 1 133 ? 2.479 10.258 24.603 1.00 96.25 133 SER A N 1
ATOM 1061 C CA . SER A 1 133 ? 1.667 9.308 25.377 1.00 96.25 133 SER A CA 1
ATOM 1062 C C . SER A 1 133 ? 0.156 9.358 25.115 1.00 96.25 133 SER A C 1
ATOM 1064 O O . SER A 1 133 ? -0.585 8.740 25.876 1.00 96.25 133 SER A O 1
ATOM 1066 N N . ASP A 1 134 ? -0.280 10.053 24.062 1.00 98.19 134 ASP A N 1
ATOM 1067 C CA . ASP A 1 134 ? -1.648 9.962 23.550 1.00 98.19 134 ASP A CA 1
ATOM 1068 C C . ASP A 1 134 ? -1.946 8.533 23.059 1.00 98.19 134 ASP A C 1
ATOM 1070 O O . ASP A 1 134 ? -1.049 7.818 22.582 1.00 98.19 134 ASP A O 1
ATOM 1074 N N . ALA A 1 135 ? -3.184 8.092 23.250 1.00 98.00 135 ALA A N 1
ATOM 1075 C CA . ALA A 1 135 ? -3.629 6.763 22.878 1.00 98.00 135 ALA A CA 1
ATOM 1076 C C . ALA A 1 135 ? -5.117 6.760 22.541 1.00 98.00 135 ALA A C 1
ATOM 1078 O O . ALA A 1 135 ? -5.953 6.819 23.438 1.00 98.00 135 ALA A O 1
ATOM 1079 N N . ASP A 1 136 ? -5.444 6.517 21.280 1.00 98.75 136 ASP A N 1
ATOM 1080 C CA . ASP A 1 136 ? -6.811 6.699 20.812 1.00 98.75 136 ASP A CA 1
ATOM 1081 C C . ASP A 1 136 ? -7.598 5.398 20.913 1.00 98.75 136 ASP A C 1
ATOM 1083 O O . ASP A 1 136 ? -7.180 4.353 20.391 1.00 98.75 136 ASP A O 1
ATOM 1087 N N . TYR A 1 137 ? -8.761 5.443 21.563 1.00 98.56 137 TYR A N 1
ATOM 1088 C CA . TYR A 1 137 ? -9.635 4.284 21.720 1.00 98.56 137 TYR A CA 1
ATOM 1089 C C . TYR A 1 137 ? -10.867 4.386 20.817 1.00 98.56 137 TYR A C 1
ATOM 1091 O O . TYR A 1 137 ? -11.581 5.389 20.781 1.00 98.56 137 TYR A O 1
ATOM 1099 N N . PHE A 1 138 ? -11.193 3.278 20.153 1.00 98.69 138 PHE A N 1
ATOM 1100 C CA . PHE A 1 138 ? -12.379 3.131 19.313 1.00 98.69 138 PHE A CA 1
ATOM 1101 C C . PHE A 1 138 ? -13.176 1.901 19.732 1.00 98.69 138 PHE A C 1
ATOM 1103 O O . PHE A 1 138 ? -12.618 0.812 19.853 1.00 98.69 138 PHE A O 1
ATOM 1110 N N . SER A 1 139 ? -14.488 2.047 19.919 1.00 98.31 139 SER A N 1
ATOM 1111 C CA . SER A 1 139 ? -15.385 0.936 20.261 1.00 98.31 139 SER A CA 1
ATOM 1112 C C . SER A 1 139 ? -16.259 0.533 19.078 1.00 98.31 139 SER A C 1
ATOM 1114 O O . SER A 1 139 ? -16.701 1.377 18.301 1.00 98.31 139 SER A O 1
ATOM 1116 N N . PHE A 1 140 ? -16.540 -0.758 18.931 1.00 98.56 140 PHE A N 1
ATOM 1117 C CA . PHE A 1 140 ? -17.407 -1.289 17.877 1.00 98.56 140 PHE A CA 1
ATOM 1118 C C . PHE A 1 140 ? -18.044 -2.612 18.312 1.00 98.56 140 PHE A C 1
ATOM 1120 O O . PHE A 1 140 ? -17.520 -3.311 19.175 1.00 98.56 140 PHE A O 1
ATOM 1127 N N . GLY A 1 141 ? -19.181 -2.959 17.707 1.00 98.38 141 GLY A N 1
ATOM 1128 C CA . GLY A 1 141 ? -19.823 -4.257 17.922 1.00 98.38 141 GLY A CA 1
ATOM 1129 C C . GLY A 1 141 ? -19.301 -5.310 16.944 1.00 98.38 141 GLY A C 1
ATOM 1130 O O . GLY A 1 141 ? -19.104 -4.998 15.770 1.00 98.38 141 GLY A O 1
ATOM 1131 N N . ALA A 1 142 ? -19.128 -6.547 17.409 1.00 98.31 142 ALA A N 1
ATOM 1132 C CA . ALA A 1 142 ? -18.803 -7.709 16.579 1.00 98.31 142 ALA A CA 1
ATOM 1133 C C . ALA A 1 142 ? -19.613 -8.942 17.011 1.00 98.31 142 ALA A C 1
ATOM 1135 O O . ALA A 1 142 ? -20.098 -9.022 18.145 1.00 98.31 142 ALA A O 1
ATOM 1136 N N . LYS A 1 143 ? -19.776 -9.903 16.098 1.00 98.12 143 LYS A N 1
ATOM 1137 C CA . LYS A 1 143 ? -20.502 -11.160 16.339 1.00 98.12 143 LYS A CA 1
ATOM 1138 C C . LYS A 1 143 ? -19.560 -12.346 16.506 1.00 98.12 143 LYS A C 1
ATOM 1140 O O . LYS A 1 143 ? -18.478 -12.396 15.924 1.00 98.12 143 LYS A O 1
ATOM 1145 N N . LYS A 1 144 ? -20.009 -13.373 17.224 1.00 97.94 144 LYS A N 1
ATOM 1146 C CA . LYS A 1 144 ? -19.309 -14.652 17.336 1.00 97.94 144 LYS A CA 1
ATOM 1147 C C . LYS A 1 144 ? -19.028 -15.245 15.953 1.00 97.94 144 LYS A C 1
ATOM 1149 O O . LYS A 1 144 ? -19.940 -15.459 15.158 1.00 97.94 144 LYS A O 1
ATOM 1154 N N . GLY A 1 145 ? -17.767 -15.582 15.704 1.00 98.06 145 GLY A N 1
ATOM 1155 C CA . GLY A 1 145 ? -17.287 -16.150 14.445 1.00 98.06 145 GLY A CA 1
ATOM 1156 C C . GLY A 1 145 ? -17.097 -15.125 13.325 1.00 98.06 145 GLY A C 1
ATOM 1157 O O . GLY A 1 145 ? -16.596 -15.493 12.265 1.00 98.06 145 GLY A O 1
ATOM 1158 N N . GLU A 1 146 ? -17.455 -13.856 13.536 1.00 98.25 146 GLU A N 1
ATOM 1159 C CA . GLU A 1 146 ? -17.135 -12.787 12.596 1.00 98.25 146 GLU A CA 1
ATOM 1160 C C . GLU A 1 146 ? -15.623 -12.584 12.565 1.00 98.25 146 GLU A C 1
ATOM 1162 O O . GLU A 1 146 ? -14.973 -12.548 13.610 1.00 98.25 146 GLU A O 1
ATOM 1167 N N . ARG A 1 147 ? -15.054 -12.463 11.365 1.00 98.00 147 ARG A N 1
ATOM 1168 C CA . ARG A 1 147 ? -13.651 -12.102 11.179 1.00 98.00 147 ARG A CA 1
ATOM 1169 C C . ARG A 1 147 ? -13.582 -10.663 10.698 1.00 98.00 147 ARG A C 1
ATOM 1171 O O . ARG A 1 147 ? -14.198 -10.346 9.683 1.00 98.00 147 ARG A O 1
ATOM 1178 N N . LEU A 1 148 ? -12.804 -9.827 11.380 1.00 98.31 148 LEU A N 1
ATOM 1179 C CA . LEU A 1 148 ? -12.497 -8.466 10.937 1.00 98.31 148 LEU A CA 1
ATOM 1180 C C . LEU A 1 148 ? -10.997 -8.307 10.697 1.00 98.31 148 LEU A C 1
ATOM 1182 O O . LEU A 1 148 ? -10.169 -8.927 11.367 1.00 98.31 148 LEU A O 1
ATOM 1186 N N . VAL A 1 149 ? -10.672 -7.456 9.730 1.00 96.88 149 VAL A N 1
ATOM 1187 C CA . VAL A 1 149 ? -9.339 -6.913 9.486 1.00 96.88 149 VAL A CA 1
ATOM 1188 C C . VAL A 1 149 ? -9.323 -5.501 10.051 1.00 96.88 149 VAL A C 1
ATOM 1190 O O . VAL A 1 149 ? -10.074 -4.637 9.595 1.00 96.88 149 VAL A O 1
ATOM 1193 N N . MET A 1 150 ? -8.455 -5.276 11.030 1.00 97.69 150 MET A N 1
ATOM 1194 C CA . MET A 1 150 ? -8.162 -3.972 11.616 1.00 97.69 150 MET A CA 1
ATOM 1195 C C . MET A 1 150 ? -6.754 -3.589 11.180 1.00 97.69 150 MET A C 1
ATOM 1197 O O . MET A 1 150 ? -5.800 -4.286 11.512 1.00 97.69 150 MET A O 1
ATOM 1201 N N . LYS A 1 151 ? -6.601 -2.534 10.384 1.00 95.31 151 LYS A N 1
ATOM 1202 C CA . LYS A 1 151 ? -5.292 -2.127 9.852 1.00 95.31 151 LYS A CA 1
ATOM 1203 C C . LYS A 1 151 ? -5.074 -0.634 9.996 1.00 95.31 151 LYS A C 1
ATOM 1205 O O . LYS A 1 151 ? -5.997 0.145 9.754 1.00 95.31 151 LYS A O 1
ATOM 1210 N N . VAL A 1 152 ? -3.843 -0.265 10.317 1.00 96.56 152 VAL A N 1
ATOM 1211 C CA . VAL A 1 152 ? -3.379 1.116 10.334 1.00 96.56 152 VAL A CA 1
ATOM 1212 C C . VAL A 1 152 ? -2.654 1.421 9.023 1.00 96.56 152 VAL A C 1
ATOM 1214 O O . VAL A 1 152 ? -1.998 0.566 8.423 1.00 96.56 152 VAL A O 1
ATOM 1217 N N . GLN A 1 153 ? -2.822 2.638 8.520 1.00 94.81 153 GLN A N 1
ATOM 1218 C CA . GLN A 1 153 ? -1.964 3.212 7.490 1.00 94.81 153 GLN A CA 1
ATOM 1219 C C . GLN A 1 153 ? -1.431 4.538 8.024 1.00 94.81 153 GLN A C 1
ATOM 1221 O O . GLN A 1 153 ? -2.183 5.510 8.102 1.00 94.81 153 GLN A O 1
ATOM 1226 N N . ALA A 1 154 ? -0.155 4.563 8.391 1.00 95.19 154 ALA A N 1
ATOM 1227 C CA . ALA A 1 154 ? 0.526 5.744 8.886 1.00 95.19 154 ALA A CA 1
ATOM 1228 C C . ALA A 1 154 ? 1.874 5.893 8.176 1.00 95.19 154 ALA A C 1
ATOM 1230 O O . ALA A 1 154 ? 1.965 6.674 7.230 1.00 95.19 154 ALA A O 1
ATOM 1231 N N . ARG A 1 155 ? 2.894 5.108 8.535 1.00 91.94 155 ARG A N 1
ATOM 1232 C CA . ARG A 1 155 ? 4.244 5.189 7.947 1.00 91.94 155 ARG A CA 1
ATOM 1233 C C . ARG A 1 155 ? 4.257 4.995 6.445 1.00 91.94 155 ARG A C 1
ATOM 1235 O O . ARG A 1 155 ? 4.962 5.707 5.736 1.00 91.94 155 ARG A O 1
ATOM 1242 N N . ARG A 1 156 ? 3.411 4.103 5.919 1.00 89.94 156 ARG A N 1
ATOM 1243 C CA . ARG A 1 156 ? 3.260 3.952 4.459 1.00 89.94 156 ARG A CA 1
ATOM 1244 C C . ARG A 1 156 ? 2.697 5.198 3.760 1.00 89.94 156 ARG A C 1
ATOM 1246 O O . ARG A 1 156 ? 2.720 5.259 2.534 1.00 89.94 156 ARG A O 1
ATOM 1253 N N . LEU A 1 157 ? 2.119 6.124 4.522 1.00 92.81 157 LEU A N 1
ATOM 1254 C CA . LEU A 1 157 ? 1.564 7.399 4.078 1.00 92.81 157 LEU A CA 1
ATOM 1255 C C . LEU A 1 157 ? 2.419 8.595 4.556 1.00 92.81 157 LEU A C 1
ATOM 1257 O O . LEU A 1 157 ? 1.895 9.696 4.699 1.00 92.81 157 LEU A O 1
ATOM 1261 N N . ASP A 1 158 ? 3.721 8.382 4.786 1.00 92.25 158 ASP A N 1
ATOM 1262 C CA . ASP A 1 158 ? 4.706 9.383 5.240 1.00 92.25 158 ASP A CA 1
ATOM 1263 C C . ASP A 1 158 ? 4.437 9.994 6.636 1.00 92.25 158 ASP A C 1
ATOM 1265 O O . ASP A 1 158 ? 5.005 11.029 6.989 1.00 92.25 158 ASP A O 1
ATOM 1269 N N . SER A 1 159 ? 3.618 9.346 7.469 1.00 95.38 159 SER A N 1
ATOM 1270 C CA . SER A 1 159 ? 3.491 9.687 8.897 1.00 95.38 159 SER A CA 1
ATOM 1271 C C . SER A 1 159 ? 4.671 9.121 9.707 1.00 95.38 159 SER A C 1
ATOM 1273 O O . SER A 1 159 ? 5.106 8.002 9.432 1.00 95.38 159 SER A O 1
ATOM 1275 N N . PRO A 1 160 ? 5.200 9.819 10.730 1.00 94.81 160 PRO A N 1
ATOM 1276 C CA . PRO A 1 160 ? 6.238 9.260 11.595 1.00 94.81 160 PRO A CA 1
ATOM 1277 C C . PRO A 1 160 ? 5.721 8.207 12.583 1.00 94.81 160 PRO A C 1
ATOM 1279 O O . PRO A 1 160 ? 6.552 7.506 13.168 1.00 94.81 160 PRO A O 1
ATOM 1282 N N . LEU A 1 161 ? 4.398 8.103 12.769 1.00 96.00 161 LEU A N 1
ATOM 1283 C CA . LEU A 1 161 ? 3.779 7.200 13.736 1.00 96.00 161 LEU A CA 1
ATOM 1284 C C . LEU A 1 161 ? 4.221 5.752 13.509 1.00 96.00 161 LEU A C 1
ATOM 1286 O O . LEU A 1 161 ? 3.989 5.179 12.444 1.00 96.00 161 LEU A O 1
ATOM 1290 N N . ASP A 1 162 ? 4.816 5.173 14.545 1.00 94.81 162 ASP A N 1
ATOM 1291 C CA . ASP A 1 162 ? 5.121 3.750 14.641 1.00 94.81 162 ASP A CA 1
ATOM 1292 C C . ASP A 1 162 ? 3.979 3.078 15.397 1.00 94.81 162 ASP A C 1
ATOM 1294 O O . ASP A 1 162 ? 3.940 3.076 16.632 1.00 94.81 162 ASP A O 1
ATOM 1298 N N . SER A 1 163 ? 2.947 2.683 14.658 1.00 95.75 163 SER A N 1
ATOM 1299 C CA . SER A 1 163 ? 1.679 2.313 15.276 1.00 95.75 163 SER A CA 1
ATOM 1300 C C . SER A 1 163 ? 1.800 0.998 16.036 1.00 95.75 163 SER A C 1
ATOM 1302 O O . SER A 1 163 ? 2.374 0.048 15.523 1.00 95.75 163 SER A O 1
ATOM 1304 N N . ILE A 1 164 ? 1.134 0.924 17.184 1.00 96.88 164 ILE A N 1
ATOM 1305 C CA . ILE A 1 164 ? 0.724 -0.321 17.829 1.00 96.88 164 ILE A CA 1
ATOM 1306 C C . ILE A 1 164 ? -0.788 -0.302 17.976 1.00 96.88 164 ILE A C 1
ATOM 1308 O O . ILE A 1 164 ? -1.353 0.692 18.444 1.00 96.88 164 ILE A O 1
ATOM 1312 N N . ILE A 1 165 ? -1.434 -1.422 17.648 1.00 98.19 165 ILE A N 1
ATOM 1313 C CA . ILE A 1 165 ? -2.848 -1.645 17.938 1.00 98.19 165 ILE A CA 1
ATOM 1314 C C . ILE A 1 165 ? -3.058 -2.731 18.984 1.00 98.19 165 ILE A C 1
ATOM 1316 O O . ILE A 1 165 ? -2.480 -3.813 18.904 1.00 98.19 165 ILE A O 1
ATOM 1320 N N . THR A 1 166 ? -3.946 -2.464 19.937 1.00 98.56 166 THR A N 1
ATOM 1321 C CA . THR A 1 166 ? -4.331 -3.413 20.988 1.00 98.56 166 THR A CA 1
ATOM 1322 C C . THR A 1 166 ? -5.843 -3.602 20.976 1.00 98.56 166 THR A C 1
ATOM 1324 O O . THR A 1 166 ? -6.585 -2.627 21.081 1.00 98.56 166 THR A O 1
ATOM 1327 N N . LEU A 1 167 ? -6.313 -4.842 20.854 1.00 98.69 167 LEU A N 1
ATOM 1328 C CA . LEU A 1 167 ? -7.727 -5.199 20.937 1.00 98.69 167 LEU A CA 1
ATOM 1329 C C . LEU A 1 167 ? -8.079 -5.630 22.363 1.00 98.69 167 LEU A C 1
ATOM 1331 O O . LEU A 1 167 ? -7.404 -6.477 22.943 1.00 98.69 167 LEU A O 1
ATOM 1335 N N . PHE A 1 168 ? -9.185 -5.112 22.884 1.00 98.50 168 PHE A N 1
ATOM 1336 C CA . PHE A 1 168 ? -9.747 -5.422 24.193 1.00 98.50 168 PHE A CA 1
ATOM 1337 C C . PHE A 1 168 ? -11.168 -5.973 24.060 1.00 98.50 168 PHE A C 1
ATOM 1339 O O . PHE A 1 168 ? -11.915 -5.625 23.140 1.00 98.50 168 PHE A O 1
ATOM 1346 N N . ASN A 1 169 ? -11.561 -6.813 25.015 1.00 94.50 169 ASN A N 1
ATOM 1347 C CA . ASN A 1 169 ? -12.952 -7.212 25.206 1.00 94.50 169 ASN A CA 1
ATOM 1348 C C . ASN A 1 169 ? -13.770 -6.116 25.920 1.00 94.50 169 ASN A C 1
ATOM 1350 O O . ASN A 1 169 ? -13.230 -5.120 26.404 1.00 94.50 169 ASN A O 1
ATOM 1354 N N . SER A 1 170 ? -15.080 -6.336 26.051 1.00 83.81 170 SER A N 1
ATOM 1355 C CA . SER A 1 170 ? -16.002 -5.409 26.722 1.00 83.81 170 SER A CA 1
ATOM 1356 C C . SER A 1 170 ? -15.700 -5.164 28.207 1.00 83.81 170 SER A C 1
ATOM 1358 O O . SER A 1 170 ? -16.229 -4.217 28.781 1.00 83.81 170 SER A O 1
ATOM 1360 N N . GLN A 1 171 ? -14.902 -6.016 28.863 1.00 86.31 171 GLN A N 1
ATOM 1361 C CA . GLN A 1 171 ? -14.470 -5.829 30.254 1.00 86.31 171 GLN A CA 1
ATOM 1362 C C . GLN A 1 171 ? -13.117 -5.100 30.373 1.00 86.31 171 GLN A C 1
ATOM 1364 O O . GLN A 1 171 ? -12.621 -4.931 31.484 1.00 86.31 171 GLN A O 1
ATOM 1369 N N . GLY A 1 172 ? -12.510 -4.686 29.254 1.00 89.88 172 GLY A N 1
ATOM 1370 C CA . GLY A 1 172 ? -11.183 -4.065 29.220 1.00 89.88 172 GLY A CA 1
ATOM 1371 C C . GLY A 1 172 ? -10.020 -5.053 29.340 1.00 89.88 172 GLY A C 1
ATOM 1372 O O . GLY A 1 172 ? -8.880 -4.637 29.524 1.00 89.88 172 GLY A O 1
ATOM 1373 N N . GLY A 1 173 ? -10.286 -6.357 29.234 1.00 95.88 173 GLY A N 1
ATOM 1374 C CA . GLY A 1 173 ? -9.246 -7.374 29.131 1.00 95.88 173 GLY A CA 1
ATOM 1375 C C . GLY A 1 173 ? -8.633 -7.374 27.734 1.00 95.88 173 GLY A C 1
ATOM 1376 O O . GLY A 1 173 ? -9.356 -7.473 26.742 1.00 95.88 173 GLY A O 1
ATOM 1377 N N . GLU A 1 174 ? -7.310 -7.269 27.663 1.00 97.75 174 GLU A N 1
ATOM 1378 C CA . GLU A 1 174 ? -6.560 -7.358 26.412 1.00 97.75 174 GLU A CA 1
ATOM 1379 C C . GLU A 1 174 ? -6.730 -8.741 25.770 1.00 97.75 174 GLU A C 1
ATOM 1381 O O . GLU A 1 174 ? -6.662 -9.773 26.439 1.00 97.75 174 GLU A O 1
ATOM 1386 N N . LEU A 1 175 ? -6.976 -8.749 24.463 1.00 97.81 175 LEU A N 1
ATOM 1387 C CA . LEU A 1 175 ? -7.131 -9.948 23.647 1.00 97.81 175 LEU A CA 1
ATOM 1388 C C . LEU A 1 175 ? -5.911 -10.183 22.762 1.00 97.81 175 LEU A C 1
ATOM 1390 O O . LEU A 1 175 ? -5.463 -11.322 22.645 1.00 97.81 175 LEU A O 1
ATOM 1394 N N . GLN A 1 176 ? -5.408 -9.131 22.111 1.00 97.94 176 GLN A N 1
ATOM 1395 C CA . GLN A 1 176 ? -4.250 -9.216 21.224 1.00 97.94 176 GLN A CA 1
ATOM 1396 C C . GLN A 1 176 ? -3.646 -7.831 20.968 1.00 97.94 176 GLN A C 1
ATOM 1398 O O . GLN A 1 176 ? -4.382 -6.875 20.731 1.00 97.94 176 GLN A O 1
ATOM 1403 N N . GLU A 1 177 ? -2.318 -7.748 20.936 1.00 97.31 177 GLU A N 1
ATOM 1404 C CA . GLU A 1 177 ? -1.559 -6.576 20.488 1.00 97.31 177 GLU A CA 1
ATOM 1405 C C . GLU A 1 177 ? -0.793 -6.911 19.195 1.00 97.31 177 GLU A C 1
ATOM 1407 O O . GLU A 1 177 ? -0.381 -8.058 18.977 1.00 97.31 177 GLU A O 1
ATOM 1412 N N . GLN A 1 178 ? -0.659 -5.931 18.304 1.00 95.44 178 GLN A N 1
ATOM 1413 C CA . GLN A 1 178 ? 0.136 -6.001 17.078 1.00 95.44 178 GLN A CA 1
ATOM 1414 C C . GLN A 1 178 ? 0.862 -4.676 16.863 1.00 95.44 178 GLN A C 1
ATOM 1416 O O . GLN A 1 178 ? 0.251 -3.618 16.983 1.00 95.44 178 GLN A O 1
ATOM 1421 N N . ASP A 1 179 ? 2.141 -4.766 16.520 1.00 90.19 179 ASP A N 1
ATOM 1422 C CA . ASP A 1 179 ? 3.042 -3.637 16.272 1.00 90.19 179 ASP A CA 1
ATOM 1423 C C . ASP A 1 179 ? 3.269 -3.502 14.766 1.00 90.19 179 ASP A C 1
ATOM 1425 O O . ASP A 1 179 ? 2.611 -2.702 14.105 1.00 90.19 179 ASP A O 1
ATOM 1429 N N . ASP A 1 180 ? 4.014 -4.450 14.197 1.00 83.69 180 ASP A N 1
ATOM 1430 C CA . ASP A 1 180 ? 4.333 -4.487 12.776 1.00 83.69 180 ASP A CA 1
ATOM 1431 C C . ASP A 1 180 ? 3.691 -5.667 12.057 1.00 83.69 180 ASP A C 1
ATOM 1433 O O . ASP A 1 180 ? 3.775 -6.818 12.491 1.00 83.69 180 ASP A O 1
ATOM 1437 N N . ALA A 1 181 ? 3.114 -5.393 10.888 1.00 79.94 181 ALA A N 1
ATOM 1438 C CA . ALA A 1 181 ? 2.698 -6.425 9.953 1.00 79.94 181 ALA A CA 1
ATOM 1439 C C . ALA A 1 181 ? 3.353 -6.213 8.581 1.00 79.94 181 ALA A C 1
ATOM 1441 O O . ALA A 1 181 ? 3.006 -5.285 7.840 1.00 79.94 181 ALA A O 1
ATOM 1442 N N . ASP A 1 182 ? 4.258 -7.121 8.202 1.00 70.62 182 ASP A N 1
ATOM 1443 C CA . ASP A 1 182 ? 4.747 -7.194 6.826 1.00 70.62 182 ASP A CA 1
ATOM 1444 C C . ASP A 1 182 ? 3.640 -7.747 5.918 1.00 70.62 182 ASP A C 1
ATOM 1446 O O . ASP A 1 182 ? 3.359 -8.944 5.859 1.00 70.62 182 ASP A O 1
ATOM 1450 N N . MET A 1 183 ? 2.984 -6.834 5.207 1.00 65.38 183 MET A N 1
ATOM 1451 C CA . MET A 1 183 ? 1.919 -7.152 4.259 1.00 65.38 183 MET A CA 1
ATOM 1452 C C . MET A 1 183 ? 2.432 -7.494 2.858 1.00 65.38 183 MET A C 1
ATOM 1454 O O . MET A 1 183 ? 1.623 -7.630 1.937 1.00 65.38 183 MET A O 1
ATOM 1458 N N . GLY A 1 184 ? 3.752 -7.543 2.662 1.00 60.22 184 GLY A N 1
ATOM 1459 C CA . GLY A 1 184 ? 4.385 -7.732 1.363 1.00 60.22 184 GLY A CA 1
ATOM 1460 C C . GLY A 1 184 ? 4.119 -6.603 0.366 1.00 60.22 184 GLY A C 1
ATOM 1461 O O . GLY A 1 184 ? 4.485 -6.755 -0.790 1.00 60.22 184 GLY A O 1
ATOM 1462 N N . ASP A 1 185 ? 3.501 -5.485 0.784 1.00 68.38 185 ASP A N 1
ATOM 1463 C CA . ASP A 1 185 ? 3.112 -4.331 -0.050 1.00 68.38 185 ASP A CA 1
ATOM 1464 C C . ASP A 1 185 ? 3.910 -3.060 0.302 1.00 68.38 185 ASP A C 1
ATOM 1466 O O . ASP A 1 185 ? 3.320 -2.062 0.735 1.00 68.38 185 ASP A O 1
ATOM 1470 N N . PRO A 1 186 ? 5.254 -3.078 0.191 1.00 64.31 186 PRO A N 1
ATOM 1471 C CA . PRO A 1 186 ? 6.064 -1.920 0.528 1.00 64.31 186 PRO A CA 1
ATOM 1472 C C . PRO A 1 186 ? 5.846 -0.819 -0.515 1.00 64.31 186 PRO A C 1
ATOM 1474 O O . PRO A 1 186 ? 6.182 -0.972 -1.683 1.00 64.31 186 PRO A O 1
ATOM 1477 N N . LEU A 1 187 ? 5.303 0.326 -0.096 1.00 60.09 187 LEU A N 1
ATOM 1478 C CA . LEU A 1 187 ? 5.441 1.575 -0.861 1.00 60.09 187 LEU A CA 1
ATOM 1479 C C . LEU A 1 187 ? 6.820 2.209 -0.635 1.00 60.09 187 LEU A C 1
ATOM 1481 O O . LEU A 1 187 ? 7.309 2.958 -1.475 1.00 60.09 187 LEU A O 1
ATOM 1485 N N . LEU A 1 188 ? 7.426 1.904 0.513 1.00 63.97 188 LEU A N 1
ATOM 1486 C CA . LEU A 1 188 ? 8.687 2.434 1.011 1.00 63.97 188 LEU A CA 1
ATOM 1487 C C . LEU A 1 188 ? 9.447 1.316 1.730 1.00 63.97 188 LEU A C 1
ATOM 1489 O O . LEU A 1 188 ? 8.874 0.293 2.100 1.00 63.97 188 LEU A O 1
ATOM 1493 N N . THR A 1 189 ? 10.733 1.537 1.977 1.00 60.91 189 THR A N 1
ATOM 1494 C CA . THR A 1 189 ? 11.633 0.568 2.620 1.00 60.91 189 THR A CA 1
ATOM 1495 C C . THR A 1 189 ? 11.531 0.522 4.148 1.00 60.91 189 THR A C 1
ATOM 1497 O O . THR A 1 189 ? 12.295 -0.190 4.772 1.00 60.91 189 THR A O 1
ATOM 1500 N N . HIS A 1 190 ? 10.648 1.295 4.784 1.00 68.94 190 HIS A N 1
ATOM 1501 C CA . HIS A 1 190 ? 10.547 1.408 6.251 1.00 68.94 190 HIS A CA 1
ATOM 1502 C C . HIS A 1 190 ? 9.082 1.467 6.709 1.00 68.94 190 HIS A C 1
ATOM 1504 O O . HIS A 1 190 ? 8.645 2.384 7.400 1.00 68.94 190 HIS A O 1
ATOM 1510 N N . HIS A 1 191 ? 8.304 0.488 6.257 1.00 70.50 191 HIS A N 1
ATOM 1511 C CA . HIS A 1 191 ? 6.951 0.224 6.740 1.00 70.50 191 HIS A CA 1
ATOM 1512 C C . HIS A 1 191 ? 6.959 -0.404 8.142 1.00 70.50 191 HIS A C 1
ATOM 1514 O O . HIS A 1 191 ? 7.735 -1.318 8.393 1.00 70.50 191 HIS A O 1
ATOM 1520 N N . ALA A 1 192 ? 6.087 0.094 9.017 1.00 79.62 192 ALA A N 1
ATOM 1521 C CA . ALA A 1 192 ? 5.902 -0.379 10.391 1.00 79.62 192 ALA A CA 1
ATOM 1522 C C . ALA A 1 192 ? 4.470 -0.028 10.844 1.00 79.62 192 ALA A C 1
ATOM 1524 O O . ALA A 1 192 ? 4.223 0.779 11.733 1.00 79.62 192 ALA A O 1
ATOM 1525 N N . ASP A 1 193 ? 3.504 -0.456 10.027 1.00 91.69 193 ASP A N 1
ATOM 1526 C CA . ASP A 1 193 ? 2.090 -0.188 10.277 1.00 91.69 193 ASP A CA 1
ATOM 1527 C C . ASP A 1 193 ? 1.434 -1.467 10.798 1.00 91.69 193 ASP A C 1
ATOM 1529 O O . ASP A 1 193 ? 1.565 -2.529 10.172 1.00 91.69 193 ASP A O 1
ATOM 1533 N N . SER A 1 194 ? 0.648 -1.357 11.866 1.00 94.81 194 SER A N 1
ATOM 1534 C CA . SER A 1 194 ? 0.020 -2.522 12.478 1.00 94.81 194 SER A CA 1
ATOM 1535 C C . SER A 1 194 ? -1.154 -3.047 11.666 1.00 94.81 194 SER A C 1
ATOM 1537 O O . SER A 1 194 ? -1.942 -2.305 11.062 1.00 94.81 194 SER A O 1
ATOM 1539 N N . ARG A 1 195 ? -1.344 -4.362 11.740 1.00 94.44 195 ARG A N 1
ATOM 1540 C CA . ARG A 1 195 ? -2.556 -5.037 11.283 1.00 94.44 195 ARG A CA 1
ATOM 1541 C C . ARG A 1 195 ? -2.897 -6.185 12.218 1.00 94.44 195 ARG A C 1
ATOM 1543 O O . ARG A 1 195 ? -2.030 -6.958 12.602 1.00 94.44 195 ARG A O 1
ATOM 1550 N N . LEU A 1 196 ? -4.184 -6.333 12.498 1.00 95.25 196 LEU A N 1
ATOM 1551 C CA . LEU A 1 196 ? -4.756 -7.416 13.273 1.00 95.25 196 LEU A CA 1
ATOM 1552 C C . LEU A 1 196 ? -5.925 -8.040 12.503 1.00 95.25 196 LEU A C 1
ATOM 1554 O O . LEU A 1 196 ? -6.921 -7.379 12.206 1.00 95.25 196 LEU A O 1
ATOM 1558 N N . ASP A 1 197 ? -5.811 -9.335 12.223 1.00 95.31 197 ASP A N 1
ATOM 1559 C CA . ASP A 1 197 ? -6.896 -10.166 11.708 1.00 95.31 197 ASP A CA 1
ATOM 1560 C C . ASP A 1 197 ? -7.454 -10.989 12.868 1.00 95.31 197 ASP A C 1
ATOM 1562 O O . ASP A 1 197 ? -6.765 -11.870 13.381 1.00 95.31 197 ASP A O 1
ATOM 1566 N N . TYR A 1 198 ? -8.696 -10.732 13.276 1.00 97.44 198 TYR A N 1
ATOM 1567 C CA . TYR A 1 198 ? -9.258 -11.358 14.473 1.00 97.44 198 TYR A CA 1
ATOM 1568 C C . TYR A 1 198 ? -10.626 -11.979 14.205 1.00 97.44 198 TYR A C 1
ATOM 1570 O O . TYR A 1 198 ? -11.457 -11.382 13.522 1.00 97.44 198 TYR A O 1
ATOM 1578 N N . THR A 1 199 ? -10.847 -13.186 14.738 1.00 98.19 199 THR A N 1
ATOM 1579 C CA . THR A 1 199 ? -12.153 -13.865 14.722 1.00 98.19 199 THR A CA 1
ATOM 1580 C C . THR A 1 199 ? -12.764 -13.788 16.113 1.00 98.19 199 THR A C 1
ATOM 1582 O O . THR A 1 199 ? -12.206 -14.336 17.064 1.00 98.19 199 THR A O 1
ATOM 1585 N N . PHE A 1 200 ? -13.897 -13.106 16.244 1.00 97.88 200 PHE A N 1
ATOM 1586 C CA . PHE A 1 200 ? -14.459 -12.766 17.548 1.00 97.88 200 PHE A CA 1
ATOM 1587 C C . PHE A 1 200 ? -15.127 -13.985 18.211 1.00 97.88 200 PHE A C 1
ATOM 1589 O O . PHE A 1 200 ? -15.906 -14.692 17.567 1.00 97.88 200 PHE A O 1
ATOM 1596 N N . PRO A 1 201 ? -14.848 -14.279 19.495 1.00 96.81 201 PRO A N 1
ATOM 1597 C CA . PRO A 1 201 ? -15.332 -15.499 20.152 1.00 96.81 201 PRO A CA 1
ATOM 1598 C C . PRO A 1 201 ? -16.785 -15.412 20.647 1.00 96.81 201 PRO A C 1
ATOM 1600 O O . PRO A 1 201 ? -17.399 -16.441 20.949 1.00 96.81 201 PRO A O 1
ATOM 1603 N N . SER A 1 202 ? -17.337 -14.204 20.744 1.00 96.62 202 SER A N 1
ATOM 1604 C CA . SER A 1 202 ? -18.662 -13.925 21.299 1.00 96.62 202 SER A CA 1
ATOM 1605 C C . SER A 1 202 ? -19.267 -12.678 20.663 1.00 96.62 202 SER A C 1
ATOM 1607 O O . SER A 1 202 ? -18.547 -11.834 20.140 1.00 96.62 202 SER A O 1
ATOM 1609 N N . ASP A 1 203 ? -20.587 -12.554 20.749 1.00 97.81 203 ASP A N 1
ATOM 1610 C CA . ASP A 1 203 ? -21.275 -11.308 20.428 1.00 97.81 203 ASP A CA 1
ATOM 1611 C C . ASP A 1 203 ? -20.968 -10.273 21.514 1.00 97.81 203 ASP A C 1
ATOM 1613 O O . ASP A 1 203 ? -20.997 -10.596 22.706 1.00 97.81 203 ASP A O 1
ATOM 1617 N N . GLY A 1 204 ? -20.700 -9.032 21.121 1.00 96.94 204 GLY A N 1
ATOM 1618 C CA . GLY A 1 204 ? -20.511 -7.953 22.079 1.00 96.94 204 GLY A CA 1
ATOM 1619 C C . GLY A 1 204 ? -19.758 -6.762 21.518 1.00 96.94 204 GLY A C 1
ATOM 1620 O O . GLY A 1 204 ? -19.446 -6.690 2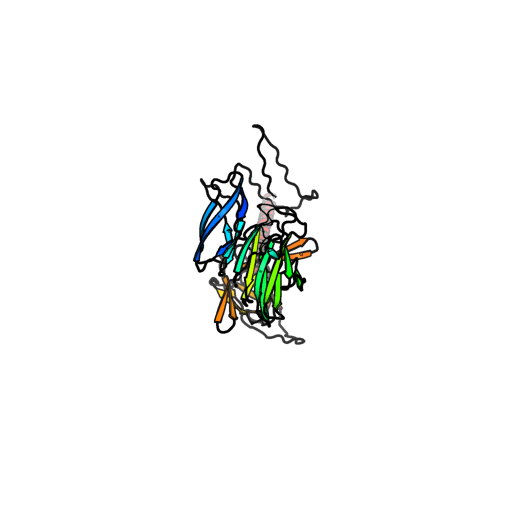0.329 1.00 96.94 204 GLY A O 1
ATOM 1621 N N . ASP A 1 205 ? -19.477 -5.828 22.418 1.00 97.88 205 ASP A N 1
ATOM 1622 C CA . ASP A 1 205 ? -18.648 -4.672 22.127 1.00 97.88 205 ASP A CA 1
ATOM 1623 C C . ASP A 1 205 ? -17.177 -4.981 22.394 1.00 97.88 205 ASP A C 1
ATOM 1625 O O . ASP A 1 205 ? -16.812 -5.605 23.392 1.00 97.88 205 ASP A O 1
ATOM 1629 N N . TYR A 1 206 ? -16.336 -4.501 21.492 1.00 98.56 206 TYR A N 1
ATOM 1630 C CA . TYR A 1 206 ? -14.890 -4.596 21.557 1.00 98.56 206 TYR A CA 1
ATOM 1631 C C . TYR A 1 206 ? -14.297 -3.203 21.410 1.00 98.56 206 TYR A C 1
ATOM 1633 O O . TYR A 1 206 ? -14.938 -2.287 20.885 1.00 98.56 206 TYR A O 1
ATOM 1641 N N . VAL A 1 207 ? -13.072 -3.045 21.898 1.00 98.62 207 VAL A N 1
ATOM 1642 C CA . VAL A 1 207 ? -12.362 -1.768 21.860 1.00 98.62 207 VAL A CA 1
ATOM 1643 C C . VAL A 1 207 ? -10.996 -1.994 21.249 1.00 98.62 207 VAL A C 1
ATOM 1645 O O . VAL A 1 207 ? -10.287 -2.906 21.658 1.00 98.62 207 VAL A O 1
ATOM 1648 N N . ILE A 1 208 ? -10.621 -1.174 20.276 1.00 98.69 208 ILE A N 1
ATOM 1649 C CA . ILE A 1 208 ? -9.260 -1.120 19.752 1.00 98.69 208 ILE A CA 1
ATOM 1650 C C . ILE A 1 208 ? -8.604 0.171 20.224 1.00 98.69 208 ILE A C 1
ATOM 1652 O O . ILE A 1 208 ? -9.228 1.228 20.197 1.00 98.69 208 ILE A O 1
ATOM 1656 N N . ARG A 1 209 ? -7.355 0.070 20.661 1.00 98.56 209 ARG A N 1
ATOM 1657 C CA . ARG A 1 209 ? -6.494 1.205 20.987 1.00 98.56 209 ARG A CA 1
ATOM 1658 C C . ARG A 1 209 ? -5.418 1.345 19.928 1.00 98.56 209 ARG A C 1
ATOM 1660 O O . ARG A 1 209 ? -4.880 0.321 19.509 1.00 98.56 209 ARG A O 1
ATOM 1667 N N . ILE A 1 210 ? -5.066 2.575 19.580 1.00 98.56 210 ILE A N 1
ATOM 1668 C CA . ILE A 1 210 ? -3.905 2.919 18.755 1.00 98.56 210 ILE A CA 1
ATOM 1669 C C . ILE A 1 210 ? -2.960 3.786 19.584 1.00 98.56 210 ILE A C 1
ATOM 1671 O O . ILE A 1 210 ? -3.412 4.637 20.337 1.00 98.56 210 ILE A O 1
ATOM 1675 N N . ARG A 1 211 ? -1.650 3.565 19.478 1.00 97.94 211 ARG A N 1
ATOM 1676 C CA . ARG A 1 211 ? -0.622 4.435 20.073 1.00 97.94 211 ARG A CA 1
ATOM 1677 C C . ARG A 1 211 ? 0.680 4.349 19.287 1.00 97.94 211 ARG A C 1
ATOM 1679 O O . ARG A 1 211 ? 0.860 3.422 18.502 1.00 97.94 211 ARG A O 1
ATOM 1686 N N . ASP A 1 212 ? 1.605 5.261 19.555 1.00 97.69 212 ASP A N 1
ATOM 1687 C CA . ASP A 1 212 ? 2.994 5.150 19.098 1.00 97.69 212 ASP A CA 1
ATOM 1688 C C . ASP A 1 212 ? 3.804 4.199 20.007 1.00 97.69 212 ASP A C 1
ATOM 1690 O O . ASP A 1 212 ? 3.685 4.256 21.239 1.00 97.69 212 ASP A O 1
ATOM 1694 N N . ILE A 1 213 ? 4.659 3.338 19.438 1.00 95.81 213 ILE A N 1
ATOM 1695 C CA . ILE A 1 213 ? 5.506 2.415 20.225 1.00 95.81 213 ILE A CA 1
ATOM 1696 C C . ILE A 1 213 ? 6.465 3.146 21.174 1.00 95.81 213 ILE A C 1
ATOM 1698 O O . ILE A 1 213 ? 6.765 2.643 22.257 1.00 95.81 213 ILE A O 1
ATOM 1702 N N . GLN A 1 214 ? 6.924 4.344 20.803 1.00 96.00 214 GLN A N 1
ATOM 1703 C CA . GLN A 1 214 ? 7.853 5.161 21.586 1.00 96.00 214 GLN A CA 1
ATOM 1704 C C . GLN A 1 214 ? 7.132 6.248 22.394 1.00 96.00 214 GLN A C 1
ATOM 1706 O O . GLN A 1 214 ? 7.797 7.123 22.954 1.00 96.00 214 GLN A O 1
ATOM 1711 N N . ALA A 1 215 ? 5.795 6.201 22.459 1.00 96.75 215 ALA A N 1
ATOM 1712 C CA . ALA A 1 215 ? 4.946 7.194 23.115 1.00 96.75 215 ALA A CA 1
ATOM 1713 C C . ALA A 1 215 ? 5.175 8.631 22.608 1.00 96.75 215 ALA A C 1
ATOM 1715 O O . ALA A 1 215 ? 5.034 9.607 23.357 1.00 96.75 215 ALA A O 1
ATOM 1716 N N . LYS A 1 216 ? 5.553 8.780 21.336 1.00 97.75 216 LYS A N 1
ATOM 1717 C CA . LYS A 1 216 ? 5.619 10.080 20.662 1.00 97.75 216 LYS A CA 1
ATOM 1718 C C . LYS A 1 216 ? 4.238 10.498 20.158 1.00 97.75 216 LYS A C 1
ATOM 1720 O O . LYS A 1 216 ? 3.322 9.690 20.108 1.00 97.75 216 LYS A O 1
ATOM 1725 N N . GLY A 1 217 ? 4.118 11.768 19.792 1.00 97.25 217 GLY A N 1
ATOM 1726 C CA . GLY A 1 217 ? 2.921 12.344 19.191 1.00 97.25 217 GLY A CA 1
ATOM 1727 C C . GLY A 1 217 ? 3.190 13.763 18.698 1.00 97.25 217 GLY A C 1
ATOM 1728 O O . GLY A 1 217 ? 4.234 14.347 19.008 1.00 97.25 217 GLY A O 1
ATOM 1729 N N . GLY A 1 218 ? 2.260 14.296 17.915 1.00 97.56 218 GLY A N 1
ATOM 1730 C CA . GLY A 1 218 ? 2.333 15.600 17.263 1.00 97.56 218 GLY A CA 1
ATOM 1731 C C . GLY A 1 218 ? 1.340 15.707 16.104 1.00 97.56 218 GLY A C 1
ATOM 1732 O O . GLY A 1 218 ? 0.748 14.716 15.677 1.00 97.56 218 GLY A O 1
ATOM 1733 N N . GLU A 1 219 ? 1.177 16.907 15.541 1.00 95.69 219 GLU A N 1
ATOM 1734 C CA . GLU A 1 219 ? 0.242 17.149 14.426 1.00 95.69 219 GLU A CA 1
ATOM 1735 C C . GLU A 1 219 ? 0.538 16.291 13.181 1.00 95.69 219 GLU A C 1
ATOM 1737 O O . GLU A 1 219 ? -0.358 16.024 12.370 1.00 95.69 219 GLU A O 1
ATOM 1742 N N . GLU A 1 220 ? 1.788 15.857 13.021 1.00 96.75 220 GLU A N 1
ATOM 1743 C CA . GLU A 1 220 ? 2.243 15.005 11.930 1.00 96.75 220 GLU A CA 1
ATOM 1744 C C . GLU A 1 220 ? 1.985 13.505 12.153 1.00 96.75 220 GLU A C 1
ATOM 1746 O O . GLU A 1 220 ? 2.018 12.760 11.176 1.00 96.75 220 GLU A O 1
ATOM 1751 N N . TYR A 1 221 ? 1.684 13.056 13.383 1.00 97.94 221 TYR A N 1
ATOM 1752 C CA . TYR A 1 221 ? 1.465 11.642 13.757 1.00 97.94 221 TYR A CA 1
ATOM 1753 C C . TYR A 1 221 ? 0.058 11.167 13.376 1.00 97.94 221 TYR A C 1
ATOM 1755 O O . TYR A 1 221 ? -0.668 10.551 14.157 1.00 97.94 221 TYR A O 1
ATOM 1763 N N . ALA A 1 222 ? -0.345 11.488 12.151 1.00 98.19 222 ALA A N 1
ATOM 1764 C CA . ALA A 1 222 ? -1.634 11.109 11.616 1.00 98.19 222 ALA A CA 1
ATOM 1765 C C . ALA A 1 222 ? -1.664 9.625 11.239 1.00 98.19 222 ALA A C 1
ATOM 1767 O O . ALA A 1 222 ? -0.637 9.022 10.908 1.00 98.19 222 ALA A O 1
ATOM 1768 N N . TYR A 1 223 ? -2.857 9.047 11.222 1.00 98.06 223 TYR A N 1
ATOM 1769 C CA . TYR A 1 223 ? -3.075 7.675 10.788 1.00 98.06 223 TYR A CA 1
ATOM 1770 C C . TYR A 1 223 ? -4.447 7.492 10.143 1.00 98.06 223 TYR A C 1
ATOM 1772 O O . TYR A 1 223 ? -5.352 8.319 10.274 1.00 98.06 223 TYR A O 1
ATOM 1780 N N . ARG A 1 224 ? -4.601 6.363 9.446 1.00 97.62 224 ARG A N 1
ATOM 1781 C CA . ARG A 1 224 ? -5.901 5.819 9.037 1.00 97.62 224 ARG A CA 1
ATOM 1782 C C . ARG A 1 224 ? -6.124 4.462 9.670 1.00 97.62 224 ARG A C 1
ATOM 1784 O O . ARG A 1 224 ? -5.420 3.517 9.322 1.00 97.62 224 ARG A O 1
ATOM 1791 N N . LEU A 1 225 ? -7.122 4.355 10.538 1.00 98.31 225 LEU A N 1
ATOM 1792 C CA . LEU A 1 225 ? -7.617 3.083 11.050 1.00 98.31 225 LEU A CA 1
ATOM 1793 C C . LEU A 1 225 ? -8.713 2.577 10.123 1.00 98.31 225 LEU A C 1
ATOM 1795 O O . LEU A 1 225 ? -9.697 3.272 9.903 1.00 98.31 225 LEU A O 1
ATOM 1799 N N . HIS A 1 226 ? -8.578 1.364 9.607 1.00 97.50 226 HIS A N 1
ATOM 1800 C CA . HIS A 1 226 ? -9.618 0.707 8.827 1.00 97.50 226 HIS A CA 1
ATOM 1801 C C . HIS A 1 226 ? -10.063 -0.577 9.514 1.00 97.50 226 HIS A C 1
ATOM 1803 O O . HIS A 1 226 ? -9.225 -1.434 9.793 1.00 97.50 226 HIS A O 1
ATOM 1809 N N . ILE A 1 227 ? -11.373 -0.717 9.732 1.00 98.00 227 ILE A N 1
ATOM 1810 C CA . ILE A 1 227 ? -12.001 -1.900 10.326 1.00 98.00 227 ILE A CA 1
ATOM 1811 C C . ILE A 1 227 ? -13.128 -2.375 9.414 1.00 98.00 227 ILE A C 1
ATOM 1813 O O . ILE A 1 227 ? -14.139 -1.690 9.234 1.00 98.00 227 ILE A O 1
ATOM 1817 N N . ALA A 1 228 ? -12.962 -3.562 8.839 1.00 97.50 228 ALA A N 1
ATOM 1818 C CA . ALA A 1 228 ? -13.956 -4.174 7.967 1.00 97.50 228 ALA A CA 1
ATOM 1819 C C . ALA A 1 228 ? -13.810 -5.698 7.942 1.00 97.50 228 ALA A C 1
ATOM 1821 O O . ALA A 1 228 ? -12.803 -6.250 8.385 1.00 97.50 228 ALA A O 1
ATOM 1822 N N . VAL A 1 229 ? -14.802 -6.386 7.381 1.00 96.94 229 VAL A N 1
ATOM 1823 C CA . VAL A 1 229 ? -14.651 -7.800 7.018 1.00 96.94 229 VAL A CA 1
ATOM 1824 C C . VAL A 1 229 ? -13.537 -7.965 5.966 1.00 96.94 229 VAL A C 1
ATOM 1826 O O . VAL A 1 229 ? -13.351 -7.062 5.142 1.00 96.94 229 VAL A O 1
ATOM 1829 N N . PRO A 1 230 ? -12.796 -9.092 5.962 1.00 94.94 230 PRO A N 1
ATOM 1830 C CA . PRO A 1 230 ? -11.789 -9.379 4.946 1.00 94.94 230 PRO A CA 1
ATOM 1831 C C . PRO A 1 230 ? -12.362 -9.225 3.533 1.00 94.94 230 PRO A C 1
ATOM 1833 O O . PRO A 1 230 ? -13.426 -9.771 3.234 1.00 94.94 230 PRO A O 1
ATOM 1836 N N . LYS A 1 231 ? -11.644 -8.518 2.654 1.00 93.38 231 LYS A N 1
ATOM 1837 C CA . LYS A 1 231 ? -11.990 -8.392 1.233 1.00 93.38 231 LYS A CA 1
ATOM 1838 C C . LYS A 1 231 ? -10.901 -9.076 0.402 1.00 93.38 231 LYS A C 1
ATOM 1840 O O . LYS A 1 231 ? -9.915 -8.415 0.072 1.00 93.38 231 LYS A O 1
ATOM 1845 N N . PRO A 1 232 ? -11.049 -10.380 0.086 1.00 95.19 232 PRO A N 1
ATOM 1846 C CA . PRO A 1 232 ? -10.059 -11.116 -0.691 1.00 95.19 232 PRO A CA 1
ATOM 1847 C C . PRO A 1 232 ? -9.697 -10.366 -1.977 1.00 95.19 232 PRO A C 1
ATOM 1849 O O . PRO A 1 232 ? -10.581 -9.953 -2.726 1.00 95.19 232 PRO A O 1
ATOM 1852 N N . ASP A 1 233 ? -8.403 -10.166 -2.212 1.00 94.56 233 ASP A N 1
ATOM 1853 C CA . ASP A 1 233 ? -7.881 -9.461 -3.386 1.00 94.56 233 ASP A CA 1
ATOM 1854 C C . ASP A 1 233 ? -6.407 -9.827 -3.624 1.00 94.56 233 ASP A C 1
ATOM 1856 O O . ASP A 1 233 ? -5.795 -10.573 -2.857 1.00 94.56 233 ASP A O 1
ATOM 1860 N N . PHE A 1 234 ? -5.803 -9.277 -4.670 1.00 94.81 234 PHE A N 1
ATOM 1861 C CA . PHE A 1 234 ? -4.371 -9.339 -4.906 1.00 94.81 234 PHE A CA 1
ATOM 1862 C C . PHE A 1 234 ? -3.853 -8.066 -5.581 1.00 94.81 234 PHE A C 1
ATOM 1864 O O . PHE A 1 234 ? -4.588 -7.320 -6.228 1.00 94.81 234 PHE A O 1
ATOM 1871 N N . THR A 1 235 ? -2.556 -7.816 -5.444 1.00 93.06 235 THR A N 1
ATOM 1872 C CA . THR A 1 235 ? -1.814 -6.858 -6.275 1.00 93.06 235 THR A CA 1
ATOM 1873 C C . THR A 1 235 ? -0.614 -7.548 -6.907 1.00 93.06 235 THR A C 1
ATOM 1875 O O . THR A 1 235 ? -0.155 -8.578 -6.415 1.00 93.06 235 THR A O 1
ATOM 1878 N N . LEU A 1 236 ? -0.124 -7.009 -8.025 1.00 94.19 236 LEU A N 1
ATOM 1879 C CA . LEU A 1 236 ? 0.967 -7.608 -8.791 1.00 94.19 236 LEU A CA 1
ATOM 1880 C C . LEU A 1 236 ? 2.167 -6.663 -8.890 1.00 94.19 236 LEU A C 1
ATOM 1882 O O . LEU A 1 236 ? 2.002 -5.459 -9.113 1.00 94.19 236 LEU A O 1
ATOM 1886 N N . ARG A 1 237 ? 3.369 -7.227 -8.760 1.00 93.50 237 ARG A N 1
ATOM 1887 C CA . ARG A 1 237 ? 4.660 -6.555 -8.975 1.00 93.50 237 ARG A CA 1
ATOM 1888 C C . ARG A 1 237 ? 5.458 -7.284 -10.047 1.00 93.50 237 ARG A C 1
ATOM 1890 O O . ARG A 1 237 ? 5.377 -8.509 -10.129 1.00 93.50 237 ARG A O 1
ATOM 1897 N N . THR A 1 238 ? 6.234 -6.559 -10.844 1.00 94.06 238 THR A N 1
ATOM 1898 C CA . THR A 1 238 ? 7.097 -7.144 -11.886 1.00 94.06 238 THR A CA 1
ATOM 1899 C C . THR A 1 238 ? 8.545 -6.750 -11.675 1.00 94.06 238 THR A C 1
ATOM 1901 O O . THR A 1 238 ? 8.827 -5.568 -11.496 1.00 94.06 238 THR A O 1
ATOM 1904 N N . ILE A 1 239 ? 9.447 -7.729 -11.723 1.00 92.88 239 ILE A N 1
ATOM 1905 C CA . ILE A 1 239 ? 10.880 -7.533 -11.485 1.00 92.88 239 ILE A CA 1
ATOM 1906 C C . ILE A 1 239 ? 11.682 -8.268 -12.575 1.00 92.88 239 ILE A C 1
ATOM 1908 O O . ILE A 1 239 ? 11.456 -9.468 -12.778 1.00 92.88 239 ILE A O 1
ATOM 1912 N N . PRO A 1 240 ? 12.643 -7.607 -13.245 1.00 92.06 240 PRO A N 1
ATOM 1913 C CA . PRO A 1 240 ? 12.920 -6.172 -13.146 1.00 92.06 240 PRO A CA 1
ATOM 1914 C C . PRO A 1 240 ? 11.773 -5.338 -13.739 1.00 92.06 240 PRO A C 1
ATOM 1916 O O . PRO A 1 240 ? 10.936 -5.853 -14.483 1.00 92.06 240 PRO A O 1
ATOM 1919 N N . ASP A 1 241 ? 11.747 -4.048 -13.427 1.00 88.81 241 ASP A N 1
ATOM 1920 C CA . ASP A 1 241 ? 10.841 -3.082 -14.050 1.00 88.81 241 ASP A CA 1
ATOM 1921 C C . ASP A 1 241 ? 11.328 -2.610 -15.432 1.00 88.81 241 ASP A C 1
ATOM 1923 O O . ASP A 1 241 ? 10.556 -2.052 -16.206 1.00 88.81 241 ASP A O 1
ATOM 1927 N N . ASN A 1 242 ? 12.594 -2.863 -15.766 1.00 91.81 242 ASN A N 1
ATOM 1928 C CA . ASN A 1 242 ? 13.242 -2.384 -16.983 1.00 91.81 242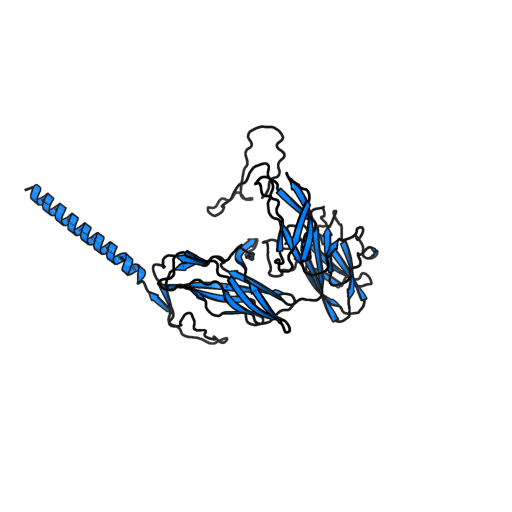 ASN A CA 1
ATOM 1929 C C . ASN A 1 242 ? 13.967 -3.489 -17.789 1.00 91.81 242 ASN A C 1
ATOM 1931 O O . ASN A 1 242 ? 15.170 -3.374 -18.062 1.00 91.81 242 ASN A O 1
ATOM 1935 N N . PRO A 1 243 ? 13.292 -4.595 -18.166 1.00 92.12 243 PRO A N 1
ATOM 1936 C CA . PRO A 1 243 ? 13.932 -5.673 -18.915 1.00 92.12 243 PRO A CA 1
ATOM 1937 C C . PRO A 1 243 ? 14.525 -5.171 -20.244 1.00 92.12 243 PRO A C 1
ATOM 1939 O O . PRO A 1 243 ? 13.884 -4.460 -21.020 1.00 92.12 243 PRO A O 1
ATOM 1942 N N . ARG A 1 244 ? 15.767 -5.582 -20.517 1.00 91.25 244 ARG A N 1
ATOM 1943 C CA . ARG A 1 244 ? 16.508 -5.268 -21.746 1.00 91.25 244 ARG A CA 1
ATOM 1944 C C . ARG A 1 244 ? 16.774 -6.558 -22.505 1.00 91.25 244 ARG A C 1
ATOM 1946 O O . ARG A 1 244 ? 17.253 -7.512 -21.895 1.00 91.25 244 ARG A O 1
ATOM 1953 N N . LEU A 1 245 ? 16.483 -6.570 -23.800 1.00 91.81 245 LEU A N 1
ATOM 1954 C CA . LEU A 1 245 ? 16.696 -7.723 -24.671 1.00 91.81 245 LEU A CA 1
ATOM 1955 C C . LEU A 1 245 ? 17.188 -7.289 -26.050 1.00 91.81 245 LEU A C 1
ATOM 1957 O O . LEU A 1 245 ? 16.777 -6.252 -26.568 1.00 91.81 245 LEU A O 1
ATOM 1961 N N . GLY A 1 246 ? 18.082 -8.082 -26.631 1.00 90.56 246 GLY A N 1
ATOM 1962 C CA . GLY A 1 246 ? 18.470 -7.933 -28.030 1.00 90.56 246 GLY A CA 1
ATOM 1963 C C . GLY A 1 246 ? 17.389 -8.430 -28.996 1.00 90.56 246 GLY A C 1
ATOM 1964 O O . GLY A 1 246 ? 16.493 -9.171 -28.599 1.00 90.56 246 GLY A O 1
ATOM 1965 N N . GLN A 1 247 ? 17.498 -8.112 -30.287 1.00 89.00 247 GLN A N 1
ATOM 1966 C CA . GLN A 1 247 ? 16.766 -8.863 -31.319 1.00 89.00 247 GLN A CA 1
ATOM 1967 C C . GLN A 1 247 ? 17.125 -10.358 -31.241 1.00 89.00 247 GLN A C 1
ATOM 1969 O O . GLN A 1 247 ? 18.289 -10.709 -31.012 1.00 89.00 247 GLN A O 1
ATOM 1974 N N . SER A 1 248 ? 16.140 -11.238 -31.454 1.00 85.12 248 SER A N 1
ATOM 1975 C CA . SER A 1 248 ? 16.246 -12.699 -31.258 1.00 85.12 248 SER A CA 1
ATOM 1976 C C . SER A 1 248 ? 16.594 -13.155 -29.831 1.00 85.12 248 SER A C 1
ATOM 1978 O O . SER A 1 248 ? 17.038 -14.290 -29.643 1.00 85.12 248 SER A O 1
ATOM 1980 N N . ASP A 1 249 ? 16.430 -12.289 -28.832 1.00 87.44 249 ASP A N 1
ATOM 1981 C CA . ASP A 1 249 ? 16.723 -12.582 -27.428 1.00 87.44 249 ASP A CA 1
ATOM 1982 C C . ASP A 1 249 ? 15.439 -12.652 -26.589 1.00 87.44 249 ASP A C 1
ATOM 1984 O O . ASP A 1 249 ? 14.354 -12.267 -27.029 1.00 87.44 249 ASP A O 1
ATOM 1988 N N . THR A 1 250 ? 15.558 -13.167 -25.367 1.00 89.31 250 THR A N 1
ATOM 1989 C CA . THR A 1 250 ? 14.453 -13.334 -24.422 1.00 89.31 250 THR A CA 1
ATOM 1990 C C . THR A 1 250 ? 14.803 -12.746 -23.061 1.00 89.31 250 THR A C 1
ATOM 1992 O O . THR A 1 250 ? 15.737 -13.189 -22.397 1.00 89.31 250 THR A O 1
ATOM 1995 N N . ALA A 1 251 ? 13.991 -11.800 -22.592 1.00 91.12 251 ALA A N 1
ATOM 1996 C CA . ALA A 1 251 ? 14.031 -11.319 -21.220 1.00 91.12 251 ALA A CA 1
ATOM 1997 C C . ALA A 1 251 ? 13.029 -12.079 -20.344 1.00 91.12 251 ALA A C 1
ATOM 1999 O O . ALA A 1 251 ? 11.900 -12.360 -20.743 1.00 91.12 251 ALA A O 1
ATOM 2000 N N . MET A 1 252 ? 13.431 -12.363 -19.110 1.00 91.69 252 MET A N 1
ATOM 2001 C CA . MET A 1 252 ? 12.574 -12.954 -18.089 1.00 91.69 252 MET A CA 1
ATOM 2002 C C . MET A 1 252 ? 12.073 -11.866 -17.140 1.00 91.69 252 MET A C 1
ATOM 2004 O O . MET A 1 252 ? 12.866 -11.101 -16.591 1.00 91.69 252 MET A O 1
ATOM 2008 N N . VAL A 1 253 ? 10.766 -11.848 -16.901 1.00 94.06 253 VAL A N 1
ATOM 2009 C CA . VAL A 1 253 ? 10.095 -10.971 -15.942 1.00 94.06 253 VAL A CA 1
ATOM 2010 C C . VAL A 1 253 ? 9.466 -11.844 -14.863 1.00 94.06 253 VAL A C 1
ATOM 2012 O O . VAL A 1 253 ? 8.620 -12.696 -15.135 1.00 94.06 253 VAL A O 1
ATOM 2015 N N . THR A 1 254 ? 9.882 -11.652 -13.616 1.00 95.50 254 THR A N 1
ATOM 2016 C CA . THR A 1 254 ? 9.234 -12.293 -12.467 1.00 95.50 254 THR A CA 1
ATOM 2017 C C . THR A 1 254 ? 8.001 -11.487 -12.106 1.00 95.50 254 THR A C 1
ATOM 2019 O O . THR A 1 254 ? 8.106 -10.285 -11.876 1.00 95.50 254 THR A O 1
ATOM 2022 N N . VAL A 1 255 ? 6.843 -12.140 -12.032 1.00 96.19 255 VAL A N 1
ATOM 2023 C CA . VAL A 1 255 ? 5.595 -11.513 -11.592 1.00 96.19 255 VAL A CA 1
ATOM 2024 C C . VAL A 1 255 ? 5.256 -12.051 -10.211 1.00 96.19 255 VAL A C 1
ATOM 2026 O O . VAL A 1 255 ? 5.014 -13.247 -10.056 1.00 96.19 255 VAL A O 1
ATOM 2029 N N . LYS A 1 256 ? 5.257 -11.174 -9.209 1.00 95.19 256 LYS A N 1
ATOM 2030 C CA . LYS A 1 256 ? 4.924 -11.493 -7.818 1.00 95.19 256 LYS A CA 1
ATOM 2031 C C . LYS A 1 256 ? 3.494 -11.062 -7.506 1.00 95.19 256 LYS A C 1
ATOM 2033 O O . LYS A 1 256 ? 3.083 -9.966 -7.882 1.00 95.19 256 LYS A O 1
ATOM 2038 N N . ALA A 1 257 ? 2.755 -11.911 -6.804 1.00 94.88 257 ALA A N 1
ATOM 2039 C CA . ALA A 1 257 ? 1.424 -11.647 -6.285 1.00 94.88 257 ALA A CA 1
ATOM 2040 C C . ALA A 1 257 ? 1.459 -11.414 -4.777 1.00 94.88 257 ALA A C 1
ATOM 2042 O O . ALA A 1 257 ? 1.841 -12.285 -3.996 1.00 94.88 257 ALA A O 1
ATOM 2043 N N . LEU A 1 258 ? 0.970 -10.247 -4.379 1.00 92.38 258 LEU A N 1
ATOM 2044 C CA . LEU A 1 258 ? 0.707 -9.895 -2.997 1.00 92.38 258 LEU A CA 1
ATOM 2045 C C . LEU A 1 258 ? -0.754 -10.237 -2.727 1.00 92.38 258 LEU A C 1
ATOM 2047 O O . LEU A 1 258 ? -1.665 -9.532 -3.168 1.00 92.38 258 LEU A O 1
ATOM 2051 N N . ARG A 1 259 ? -0.973 -11.360 -2.053 1.00 92.69 259 ARG A N 1
ATOM 2052 C CA . ARG A 1 259 ? -2.304 -11.891 -1.750 1.00 92.69 259 ARG A CA 1
ATOM 2053 C C . ARG A 1 259 ? -2.882 -11.185 -0.528 1.00 92.69 259 ARG A C 1
ATOM 2055 O O . ARG A 1 259 ? -2.210 -11.063 0.491 1.00 92.69 259 ARG A O 1
ATOM 2062 N N . LYS A 1 260 ? -4.124 -10.716 -0.622 1.00 92.00 260 LYS A N 1
ATOM 2063 C CA . LYS A 1 260 ? -4.782 -9.910 0.413 1.00 92.00 260 LYS A CA 1
ATOM 2064 C C . LYS A 1 260 ? -5.973 -10.657 0.989 1.00 92.00 260 LYS A C 1
ATOM 2066 O O . LYS A 1 260 ? -6.718 -11.316 0.266 1.00 92.00 260 LYS A O 1
ATOM 2071 N N . ASP A 1 261 ? -6.133 -10.531 2.304 1.00 92.44 261 ASP A N 1
ATOM 2072 C CA . ASP A 1 261 ? -7.351 -10.885 3.039 1.00 92.44 261 ASP A CA 1
ATOM 2073 C C . ASP A 1 261 ? -7.855 -12.315 2.764 1.00 92.44 261 ASP A C 1
ATOM 2075 O O . ASP A 1 261 ? -9.050 -12.568 2.640 1.00 92.44 261 ASP A O 1
ATOM 2079 N N . GLY A 1 262 ? -6.919 -13.266 2.671 1.00 92.06 262 GLY A N 1
ATOM 2080 C CA . GLY A 1 262 ? -7.208 -14.690 2.480 1.00 92.06 262 GLY A CA 1
ATOM 2081 C C . GLY A 1 262 ? -7.390 -15.136 1.028 1.00 92.06 262 GLY A C 1
ATOM 2082 O O . GLY A 1 262 ? -7.666 -16.312 0.797 1.00 92.06 262 GLY A O 1
ATOM 2083 N N . PHE A 1 263 ? -7.218 -14.253 0.038 1.00 95.56 263 PHE A N 1
ATOM 2084 C CA . PHE A 1 263 ? -7.264 -14.662 -1.364 1.00 95.56 263 PHE A CA 1
ATOM 2085 C C . PHE A 1 263 ? -6.135 -15.642 -1.699 1.00 95.56 263 PHE A C 1
ATOM 2087 O O . PHE A 1 263 ? -4.957 -15.291 -1.670 1.00 95.56 263 PHE A O 1
ATOM 2094 N N . ASN A 1 264 ? -6.501 -16.858 -2.096 1.00 96.31 264 ASN A N 1
ATOM 2095 C CA . ASN A 1 264 ? -5.540 -17.907 -2.425 1.00 96.31 264 ASN A CA 1
ATOM 2096 C C . ASN A 1 264 ? -5.698 -18.477 -3.841 1.00 96.31 264 ASN A C 1
ATOM 2098 O O . ASN A 1 264 ? -5.054 -19.467 -4.172 1.00 96.31 264 ASN A O 1
ATOM 2102 N N . GLY A 1 265 ? -6.562 -17.874 -4.663 1.00 97.75 265 GLY A N 1
ATOM 2103 C CA . GLY A 1 265 ? -6.898 -18.375 -5.994 1.00 97.75 265 GLY A CA 1
ATOM 2104 C C . GLY A 1 265 ? -5.755 -18.262 -7.003 1.00 97.75 265 GLY A C 1
ATOM 2105 O O . GLY A 1 265 ? -4.784 -17.528 -6.810 1.00 97.75 265 GLY A O 1
ATOM 2106 N N . GLU A 1 266 ? -5.882 -18.993 -8.100 1.00 98.12 266 GLU A N 1
ATOM 2107 C CA . GLU A 1 266 ? -4.994 -18.872 -9.254 1.00 98.12 266 GLU A CA 1
ATOM 2108 C C . GLU A 1 266 ? -5.122 -17.490 -9.921 1.00 98.12 266 GLU A C 1
ATOM 2110 O O . GLU A 1 266 ? -6.207 -16.906 -9.946 1.00 98.12 266 GLU A O 1
ATOM 2115 N N . ILE A 1 267 ? -4.016 -16.971 -10.464 1.00 98.62 267 ILE A N 1
ATOM 2116 C CA . ILE A 1 267 ? -3.977 -15.711 -11.216 1.00 98.62 267 ILE A CA 1
ATOM 2117 C C . ILE A 1 267 ? -3.385 -15.981 -12.602 1.00 98.62 267 ILE A C 1
ATOM 2119 O O . ILE A 1 267 ? -2.202 -16.299 -12.730 1.00 98.62 267 ILE A O 1
ATOM 2123 N N . ASN A 1 268 ? -4.198 -15.809 -13.641 1.00 98.00 268 ASN A N 1
ATOM 2124 C CA . ASN A 1 268 ? -3.798 -15.942 -15.040 1.00 98.00 268 ASN A CA 1
ATOM 2125 C C . ASN A 1 268 ? -3.198 -14.629 -15.537 1.00 98.00 268 ASN A C 1
ATOM 2127 O O . ASN A 1 268 ? -3.828 -13.583 -15.385 1.00 98.00 268 ASN A O 1
ATOM 2131 N N . LEU A 1 269 ? -2.002 -14.662 -16.122 1.00 97.75 269 LEU A N 1
ATOM 2132 C CA . LEU A 1 269 ? -1.294 -13.467 -16.577 1.00 97.75 269 LEU A CA 1
ATOM 2133 C C . LEU A 1 269 ? -1.384 -13.308 -18.095 1.00 97.75 269 LEU A C 1
ATOM 2135 O O . LEU A 1 269 ? -1.255 -14.271 -18.848 1.00 97.75 269 LEU A O 1
ATOM 2139 N N . ALA A 1 270 ? -1.541 -12.065 -18.537 1.00 95.06 270 ALA A N 1
ATOM 2140 C CA . ALA A 1 270 ? -1.488 -11.668 -19.935 1.00 95.06 270 ALA A CA 1
ATOM 2141 C C . ALA A 1 270 ? -0.681 -10.375 -20.089 1.00 95.06 270 ALA A C 1
ATOM 2143 O O . ALA A 1 270 ? -0.650 -9.540 -19.183 1.00 95.06 270 ALA A O 1
ATOM 2144 N N . VAL A 1 271 ? -0.056 -10.188 -21.251 1.00 94.88 271 VAL A N 1
ATOM 2145 C CA . VAL A 1 271 ? 0.633 -8.942 -21.607 1.00 94.88 271 VAL A CA 1
ATOM 2146 C C . VAL A 1 271 ? -0.220 -8.184 -22.615 1.00 94.88 271 VAL A C 1
ATOM 2148 O O . VAL A 1 271 ? -0.544 -8.697 -23.682 1.00 94.88 271 VAL A O 1
ATOM 2151 N N . GLN A 1 272 ? -0.604 -6.965 -22.261 1.00 93.88 272 GLN A N 1
ATOM 2152 C CA . GLN A 1 272 ? -1.345 -6.034 -23.103 1.00 93.88 272 GLN A CA 1
ATOM 2153 C C . GLN A 1 272 ? -0.402 -4.962 -23.652 1.00 93.88 272 GLN A C 1
ATOM 2155 O O . GLN A 1 272 ? 0.632 -4.667 -23.050 1.00 93.88 272 GLN A O 1
ATOM 2160 N N . ASN A 1 273 ? -0.782 -4.350 -24.777 1.00 89.69 273 ASN A N 1
ATOM 2161 C CA . ASN A 1 273 ? 0.009 -3.316 -25.458 1.00 89.69 273 ASN A CA 1
ATOM 2162 C C . ASN A 1 273 ? 1.434 -3.780 -25.808 1.00 89.69 273 ASN A C 1
ATOM 2164 O O . ASN A 1 273 ? 2.380 -2.994 -25.771 1.00 89.69 273 ASN A O 1
ATOM 2168 N N . LEU A 1 274 ? 1.592 -5.069 -26.121 1.00 90.06 274 LEU A N 1
ATOM 2169 C CA . LEU A 1 274 ? 2.851 -5.605 -26.616 1.00 90.06 274 LEU A CA 1
ATOM 2170 C C . LEU A 1 274 ? 3.015 -5.178 -28.091 1.00 90.06 274 LEU A C 1
ATOM 2172 O O . LEU A 1 274 ? 2.107 -5.436 -28.884 1.00 90.06 274 LEU A O 1
ATOM 2176 N N . PRO A 1 275 ? 4.104 -4.485 -28.461 1.00 89.94 275 PRO A N 1
ATOM 2177 C CA . PRO A 1 275 ? 4.336 -4.022 -29.829 1.00 89.94 275 PRO A CA 1
ATOM 2178 C C . PRO A 1 275 ? 4.582 -5.189 -30.797 1.00 89.94 275 PRO A C 1
ATOM 2180 O O . PRO A 1 275 ? 4.980 -6.283 -30.393 1.00 89.94 275 PRO A O 1
ATOM 2183 N N . GLU A 1 276 ? 4.395 -4.929 -32.092 1.00 92.19 276 GLU A N 1
ATOM 2184 C CA . GLU A 1 276 ? 4.765 -5.867 -33.155 1.00 92.19 276 GLU A CA 1
ATOM 2185 C C . GLU A 1 276 ? 6.257 -6.238 -33.068 1.00 92.19 276 GLU A C 1
ATOM 2187 O O . GLU A 1 276 ? 7.102 -5.409 -32.725 1.00 92.19 276 GLU A O 1
ATOM 2192 N N . GLY A 1 277 ? 6.575 -7.506 -33.336 1.00 92.19 277 GLY A N 1
ATOM 2193 C CA . GLY A 1 277 ? 7.928 -8.046 -33.190 1.00 92.19 277 GLY A CA 1
ATOM 2194 C C . GLY A 1 277 ? 8.293 -8.484 -31.766 1.00 92.19 277 GLY A C 1
ATOM 2195 O O . GLY A 1 277 ? 9.363 -9.058 -31.584 1.00 92.19 277 GLY A O 1
ATOM 2196 N N . LEU A 1 278 ? 7.427 -8.282 -30.764 1.00 94.50 278 LEU A N 1
ATOM 2197 C CA . LEU A 1 278 ? 7.587 -8.867 -29.429 1.00 94.50 278 LEU A CA 1
ATOM 2198 C C . LEU A 1 278 ? 6.546 -9.961 -29.162 1.00 94.50 278 LEU A C 1
ATOM 2200 O O . LEU A 1 278 ? 5.382 -9.852 -29.541 1.00 94.50 278 LEU A O 1
ATOM 2204 N N . LEU A 1 279 ? 6.968 -11.012 -28.459 1.00 94.25 279 LEU A N 1
ATOM 2205 C CA . LEU A 1 279 ? 6.128 -12.132 -28.037 1.00 94.25 279 LEU A CA 1
ATOM 2206 C C . LEU A 1 279 ? 6.255 -12.348 -26.533 1.00 94.25 279 LEU A C 1
ATOM 2208 O O . LEU A 1 279 ? 7.355 -12.335 -25.992 1.00 94.25 279 LEU A O 1
ATOM 2212 N N . ALA A 1 280 ? 5.132 -12.577 -25.863 1.00 93.75 280 ALA A N 1
ATOM 2213 C CA . ALA A 1 280 ? 5.088 -12.888 -24.441 1.00 93.75 280 ALA A CA 1
ATOM 2214 C C . ALA A 1 280 ? 4.675 -14.347 -24.227 1.00 93.75 280 ALA A C 1
ATOM 2216 O O . ALA A 1 280 ? 3.747 -14.822 -24.886 1.00 93.75 280 ALA A O 1
ATOM 2217 N N . SER A 1 281 ? 5.327 -15.053 -23.300 1.00 90.56 281 SER A N 1
ATOM 2218 C CA . SER A 1 281 ? 4.868 -16.388 -22.910 1.00 90.56 281 SER A CA 1
ATOM 2219 C C . SER A 1 281 ? 3.538 -16.303 -22.150 1.00 90.56 281 SER A C 1
ATOM 2221 O O . SER A 1 281 ? 3.287 -15.321 -21.445 1.00 90.56 281 SER A O 1
ATOM 2223 N N . PRO A 1 282 ? 2.685 -17.338 -22.204 1.00 87.75 282 PRO A N 1
ATOM 2224 C CA . PRO A 1 282 ? 1.651 -17.488 -21.189 1.00 87.75 282 PRO A CA 1
ATOM 2225 C C . PRO A 1 282 ? 2.312 -17.669 -19.814 1.00 87.75 282 PRO A C 1
ATOM 2227 O O . PRO A 1 282 ? 3.409 -18.224 -19.702 1.00 87.75 282 PRO A O 1
ATOM 2230 N N . ALA A 1 283 ? 1.650 -17.200 -18.760 1.00 93.94 283 ALA A N 1
ATOM 2231 C CA . ALA A 1 283 ? 2.103 -17.414 -17.394 1.00 93.94 283 ALA A CA 1
ATOM 2232 C C . ALA A 1 283 ? 0.916 -17.446 -16.430 1.00 93.94 283 ALA A C 1
ATOM 2234 O O . ALA A 1 283 ? -0.077 -16.739 -16.601 1.00 93.94 283 ALA A O 1
ATOM 2235 N N . VAL A 1 284 ? 1.039 -18.262 -15.389 1.00 96.88 284 VAL A N 1
ATOM 2236 C CA . VAL A 1 284 ? 0.041 -18.405 -14.329 1.00 96.88 284 VAL A CA 1
ATOM 2237 C C . VAL A 1 284 ? 0.769 -18.373 -12.995 1.00 96.88 284 VAL A C 1
ATOM 2239 O O . VAL A 1 284 ? 1.851 -18.949 -12.867 1.00 96.88 284 VAL A O 1
ATOM 2242 N N . ILE A 1 285 ? 0.193 -17.687 -12.009 1.00 97.50 285 ILE A N 1
ATOM 2243 C CA . ILE A 1 285 ? 0.569 -17.825 -10.601 1.00 97.50 285 ILE A CA 1
ATOM 2244 C C . ILE A 1 285 ? -0.427 -18.814 -9.988 1.00 97.50 285 ILE A C 1
ATOM 2246 O O . ILE A 1 285 ? -1.585 -18.433 -9.773 1.00 97.50 285 ILE A O 1
ATOM 2250 N N . PRO A 1 286 ? -0.021 -20.071 -9.720 1.00 96.56 286 PRO A N 1
ATOM 2251 C CA . PRO A 1 286 ? -0.930 -21.071 -9.178 1.00 96.56 286 PRO A CA 1
ATOM 2252 C C . PRO A 1 286 ? -1.522 -20.644 -7.833 1.00 96.56 286 PRO A C 1
ATOM 2254 O O . PRO A 1 286 ? -0.956 -19.812 -7.113 1.00 96.56 286 PRO A O 1
ATOM 2257 N N . ALA A 1 287 ? -2.653 -21.246 -7.468 1.00 96.69 287 ALA A N 1
ATOM 2258 C CA . ALA A 1 287 ? -3.231 -21.085 -6.137 1.00 96.69 287 ALA A CA 1
ATOM 2259 C C . ALA A 1 287 ? -2.182 -21.382 -5.045 1.00 96.69 287 ALA A C 1
ATOM 2261 O O . ALA A 1 287 ? -1.376 -22.303 -5.184 1.00 96.69 287 ALA A O 1
ATOM 2262 N N . GLY A 1 288 ? -2.134 -20.585 -3.974 1.00 93.50 288 GLY A N 1
ATOM 2263 C CA . GLY A 1 288 ? -1.096 -20.723 -2.937 1.00 93.50 288 GLY A CA 1
ATOM 2264 C C . GLY A 1 288 ? 0.248 -20.074 -3.257 1.00 93.50 288 GLY A C 1
ATOM 2265 O O . GLY A 1 288 ? 0.964 -19.693 -2.336 1.00 93.50 288 GLY A O 1
ATOM 2266 N N . GLN A 1 289 ? 0.600 -19.913 -4.533 1.00 95.88 289 GLN A N 1
ATOM 2267 C CA . GLN A 1 289 ? 1.920 -19.418 -4.920 1.00 95.88 289 GLN A CA 1
ATOM 2268 C C . GLN A 1 289 ? 1.968 -17.892 -4.927 1.00 95.88 289 GLN A C 1
ATOM 2270 O O . GLN A 1 289 ? 0.974 -17.223 -5.220 1.00 95.88 289 GLN A O 1
ATOM 2275 N N . SER A 1 290 ? 3.133 -17.336 -4.607 1.00 93.44 290 SER A N 1
ATOM 2276 C CA . SER A 1 290 ? 3.358 -15.889 -4.517 1.00 93.44 290 SER A CA 1
ATOM 2277 C C . SER A 1 290 ? 4.025 -15.298 -5.754 1.00 93.44 290 SER A C 1
ATOM 2279 O O . SER A 1 290 ? 4.137 -14.082 -5.849 1.00 93.44 290 SER A O 1
ATOM 2281 N N . GLN A 1 291 ? 4.475 -16.113 -6.710 1.00 95.88 291 GLN A N 1
ATOM 2282 C CA . GLN A 1 291 ? 5.106 -15.613 -7.927 1.00 95.88 291 GLN A CA 1
ATOM 2283 C C . GLN A 1 291 ? 5.115 -16.636 -9.060 1.00 95.88 291 GLN A C 1
ATOM 2285 O O . GLN A 1 291 ? 4.957 -17.835 -8.840 1.00 95.88 291 GLN A O 1
ATOM 2290 N N . THR A 1 292 ? 5.367 -16.143 -10.267 1.00 96.19 292 THR A N 1
ATOM 2291 C CA . THR A 1 292 ? 5.683 -16.936 -11.456 1.00 96.19 292 THR A CA 1
ATOM 2292 C C . THR A 1 292 ? 6.659 -16.168 -12.345 1.00 96.19 292 THR A C 1
ATOM 2294 O O . THR A 1 292 ? 7.052 -15.041 -12.023 1.00 96.19 292 THR A O 1
ATOM 2297 N N . ARG A 1 293 ? 7.063 -16.763 -13.467 1.00 94.12 293 ARG A N 1
ATOM 2298 C CA . ARG A 1 293 ? 7.907 -16.101 -14.464 1.00 94.12 293 ARG A CA 1
ATOM 2299 C C . ARG A 1 293 ? 7.200 -16.051 -15.810 1.00 94.12 293 ARG A C 1
ATOM 2301 O O . ARG A 1 293 ? 6.606 -17.027 -16.249 1.00 94.12 293 ARG A O 1
ATOM 2308 N N . LEU A 1 294 ? 7.298 -14.889 -16.430 1.00 93.00 294 LEU A N 1
ATOM 2309 C CA . LEU A 1 294 ? 6.873 -14.557 -17.781 1.00 93.00 294 LEU A CA 1
ATOM 2310 C C . LEU A 1 294 ? 8.142 -14.328 -18.606 1.00 93.00 294 LEU A C 1
ATOM 2312 O O . LEU A 1 294 ? 9.107 -13.760 -18.089 1.00 93.00 294 LEU A O 1
ATOM 2316 N N . THR A 1 295 ? 8.145 -14.695 -19.881 1.00 92.44 295 THR A N 1
ATOM 2317 C CA . THR A 1 295 ? 9.192 -14.255 -20.807 1.00 92.44 295 THR A CA 1
ATOM 2318 C C . THR A 1 295 ? 8.648 -13.277 -21.838 1.00 92.44 295 THR A C 1
ATOM 2320 O O . THR A 1 295 ? 7.484 -13.347 -22.230 1.00 92.44 295 THR A O 1
ATOM 2323 N N . ILE A 1 296 ? 9.503 -12.351 -22.266 1.00 93.94 296 ILE A N 1
ATOM 2324 C CA . ILE A 1 296 ? 9.290 -11.468 -23.411 1.00 93.94 296 ILE A CA 1
ATOM 2325 C C . ILE A 1 296 ? 10.422 -11.754 -24.392 1.00 93.94 296 ILE A C 1
ATOM 2327 O O . ILE A 1 296 ? 11.588 -11.657 -24.026 1.00 93.94 296 ILE A O 1
ATOM 2331 N N . THR A 1 297 ? 10.079 -12.126 -25.617 1.00 92.94 297 THR A N 1
ATOM 2332 C CA . THR A 1 297 ? 11.009 -12.487 -26.689 1.00 92.94 297 THR A CA 1
ATOM 2333 C C . THR A 1 297 ? 10.916 -11.460 -27.803 1.00 92.94 297 THR A C 1
ATOM 2335 O O . THR A 1 297 ? 9.809 -11.116 -28.216 1.00 92.94 297 THR A O 1
ATOM 2338 N N . ALA A 1 298 ? 12.054 -10.993 -28.306 1.00 93.31 298 ALA A N 1
ATOM 2339 C CA . ALA A 1 298 ? 12.113 -10.130 -29.478 1.00 93.31 298 ALA A CA 1
ATOM 2340 C C . ALA A 1 298 ? 12.387 -10.948 -30.742 1.00 93.31 298 ALA A C 1
ATOM 2342 O O . ALA A 1 298 ? 13.264 -11.811 -30.756 1.00 93.31 298 ALA A O 1
ATOM 2343 N N . ALA A 1 299 ? 11.655 -10.656 -31.814 1.00 90.81 299 ALA A N 1
ATOM 2344 C CA . ALA A 1 299 ? 11.933 -11.168 -33.148 1.00 90.81 299 ALA A CA 1
ATOM 2345 C C . ALA A 1 299 ? 13.292 -10.665 -33.673 1.00 90.81 299 ALA A C 1
ATOM 2347 O O . ALA A 1 299 ? 13.896 -9.742 -33.118 1.00 90.81 299 ALA A O 1
ATOM 2348 N N . GLU A 1 300 ? 13.784 -11.279 -34.750 1.00 87.38 300 GLU A N 1
ATOM 2349 C CA . GLU A 1 300 ? 15.044 -10.891 -35.403 1.00 87.38 300 GLU A CA 1
ATOM 2350 C C . GLU A 1 300 ? 14.994 -9.469 -35.978 1.00 87.38 300 GLU A C 1
ATOM 2352 O O . GLU A 1 300 ? 16.007 -8.783 -36.009 1.00 87.38 300 GLU A O 1
ATOM 2357 N N . ASP A 1 301 ? 13.811 -9.007 -36.371 1.00 88.69 301 ASP A N 1
ATOM 2358 C CA . ASP A 1 301 ? 13.547 -7.703 -36.976 1.00 88.69 301 ASP A CA 1
ATOM 2359 C C . ASP A 1 301 ? 12.819 -6.729 -36.034 1.00 88.69 301 ASP A C 1
ATOM 2361 O O . ASP A 1 301 ? 12.372 -5.664 -36.465 1.00 88.69 301 ASP A O 1
ATOM 2365 N N . ALA A 1 302 ? 12.715 -7.058 -34.739 1.00 93.00 302 ALA A N 1
ATOM 2366 C CA . ALA A 1 302 ? 12.051 -6.207 -33.754 1.00 93.00 302 ALA A CA 1
ATOM 2367 C C . ALA A 1 302 ? 12.672 -4.800 -33.722 1.00 93.00 302 ALA A C 1
ATOM 2369 O O . ALA A 1 302 ? 13.895 -4.645 -33.703 1.00 93.00 302 ALA A O 1
ATOM 2370 N N . ALA A 1 303 ? 11.839 -3.759 -33.698 1.00 94.12 303 ALA A N 1
ATOM 2371 C CA . ALA A 1 303 ? 12.318 -2.381 -33.738 1.00 94.12 303 ALA A CA 1
ATOM 2372 C C . ALA A 1 303 ? 13.112 -2.008 -32.473 1.00 94.12 303 ALA A C 1
ATOM 2374 O O . ALA A 1 303 ? 12.664 -2.263 -31.354 1.00 94.12 303 ALA A O 1
ATOM 2375 N N . PHE A 1 304 ? 14.249 -1.326 -32.646 1.00 94.50 304 PHE A N 1
ATOM 2376 C CA . PHE A 1 304 ? 15.009 -0.751 -31.534 1.00 94.50 304 PHE A CA 1
ATOM 2377 C C . PHE A 1 304 ? 14.257 0.435 -30.933 1.00 94.50 304 PHE A C 1
ATOM 2379 O O . PHE A 1 304 ? 14.237 1.531 -31.498 1.00 94.50 304 PHE A O 1
ATOM 2386 N N . ALA A 1 305 ? 13.619 0.213 -29.790 1.00 94.00 305 ALA A N 1
ATOM 2387 C CA . ALA A 1 305 ? 12.854 1.232 -29.093 1.00 94.00 305 ALA A CA 1
ATOM 2388 C C . ALA A 1 305 ? 12.639 0.867 -27.618 1.00 94.00 305 ALA A C 1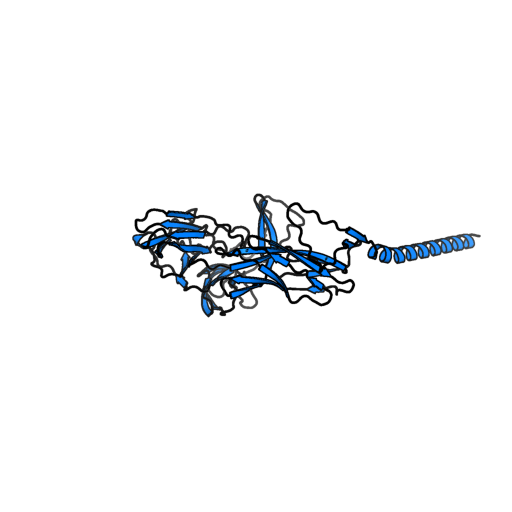
ATOM 2390 O O . ALA A 1 305 ? 12.975 -0.227 -27.153 1.00 94.00 305 ALA A O 1
ATOM 2391 N N . LEU A 1 306 ? 12.062 1.826 -26.894 1.00 93.00 306 LEU A N 1
ATOM 2392 C CA . LEU A 1 306 ? 11.496 1.635 -25.566 1.00 93.00 306 LEU A CA 1
ATOM 2393 C C . LEU A 1 306 ? 9.987 1.436 -25.691 1.00 93.00 306 LEU A C 1
ATOM 2395 O O . LEU A 1 306 ? 9.310 2.206 -26.374 1.00 93.00 306 LEU A O 1
ATOM 2399 N N . PHE A 1 307 ? 9.470 0.435 -24.992 1.00 93.19 307 PHE A N 1
ATOM 2400 C CA . PHE A 1 307 ? 8.057 0.079 -24.977 1.00 93.19 307 PHE A CA 1
ATOM 2401 C C . PHE A 1 307 ? 7.538 0.005 -23.542 1.00 93.19 307 PHE A C 1
ATOM 2403 O O . PHE A 1 307 ? 8.283 -0.359 -22.636 1.00 93.19 307 PHE A O 1
ATOM 2410 N N . SER A 1 308 ? 6.253 0.292 -23.339 1.00 92.94 308 SER A N 1
ATOM 2411 C CA . SER A 1 308 ? 5.595 0.269 -22.025 1.00 92.94 308 SER A CA 1
ATOM 2412 C C . SER A 1 308 ? 4.403 -0.702 -21.991 1.00 92.94 308 SER A C 1
ATOM 2414 O O . SER A 1 308 ? 3.246 -0.285 -21.867 1.00 92.94 308 SER A O 1
ATOM 2416 N N . PRO A 1 309 ? 4.640 -2.021 -22.137 1.00 93.25 309 PRO A N 1
ATOM 2417 C CA . PRO A 1 309 ? 3.560 -2.996 -22.072 1.00 93.25 309 PRO A CA 1
ATOM 2418 C C . PRO A 1 309 ? 2.952 -3.052 -20.667 1.00 93.25 309 PRO A C 1
ATOM 2420 O O . PRO A 1 309 ? 3.587 -2.726 -19.664 1.00 93.25 309 PRO A O 1
ATOM 2423 N N . THR A 1 310 ? 1.707 -3.514 -20.581 1.00 93.19 310 THR A N 1
ATOM 2424 C CA . THR A 1 310 ? 1.008 -3.703 -19.304 1.00 93.19 310 THR A CA 1
ATOM 2425 C C . THR A 1 310 ? 0.808 -5.186 -19.043 1.00 93.19 310 THR A C 1
ATOM 2427 O O . THR A 1 310 ? 0.118 -5.865 -19.797 1.00 93.19 310 THR A O 1
ATOM 2430 N N . ILE A 1 311 ? 1.378 -5.699 -17.955 1.00 95.38 311 ILE A N 1
ATOM 2431 C CA . ILE A 1 311 ? 1.109 -7.066 -17.496 1.00 95.38 311 ILE A CA 1
ATOM 2432 C C . ILE A 1 311 ? -0.165 -7.032 -16.651 1.00 95.38 311 ILE A C 1
ATOM 2434 O O . ILE A 1 311 ? -0.254 -6.261 -15.700 1.00 95.38 311 ILE A O 1
ATOM 2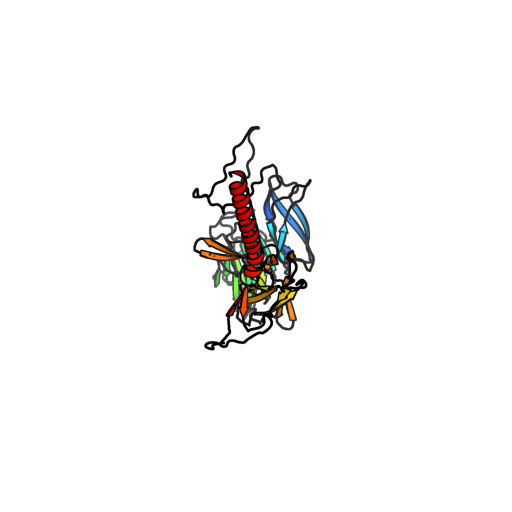438 N N . VAL A 1 312 ? -1.156 -7.853 -16.988 1.00 96.94 312 VAL A N 1
ATOM 2439 C CA . VAL A 1 312 ? -2.450 -7.925 -16.299 1.00 96.94 312 VAL A CA 1
ATOM 2440 C C . VAL A 1 312 ? -2.660 -9.334 -15.775 1.00 96.94 312 VAL A C 1
ATOM 2442 O O . VAL A 1 312 ? -2.547 -10.297 -16.527 1.00 96.94 312 VAL A O 1
ATOM 2445 N N . GLY A 1 313 ? -2.997 -9.456 -14.493 1.00 97.75 313 GLY A N 1
ATOM 2446 C CA . GLY A 1 313 ? -3.469 -10.709 -13.919 1.00 97.75 313 GLY A CA 1
ATOM 2447 C C . GLY A 1 313 ? -4.975 -10.724 -13.758 1.00 97.75 313 GLY A C 1
ATOM 2448 O O . GLY A 1 313 ? -5.556 -9.741 -13.302 1.00 97.75 313 GLY A O 1
ATOM 2449 N N . THR A 1 314 ? -5.592 -11.848 -14.098 1.00 98.19 314 THR A N 1
ATOM 2450 C CA . THR A 1 314 ? -7.025 -12.093 -13.939 1.00 98.19 314 THR A CA 1
ATOM 2451 C C . THR A 1 314 ? -7.242 -13.301 -13.042 1.00 98.19 314 THR A C 1
ATOM 2453 O O . THR A 1 314 ? -6.623 -14.347 -13.235 1.00 98.19 314 THR A O 1
ATOM 2456 N N . ALA A 1 315 ? -8.127 -13.159 -12.062 1.00 98.19 315 ALA A N 1
ATOM 2457 C CA . ALA A 1 315 ? -8.520 -14.232 -11.161 1.00 98.19 315 ALA A CA 1
ATOM 2458 C C . ALA A 1 315 ? -10.023 -14.193 -10.883 1.00 98.19 315 ALA A C 1
ATOM 2460 O O . ALA A 1 315 ? -10.686 -13.187 -11.131 1.00 98.19 315 ALA A O 1
ATOM 2461 N N . THR A 1 316 ? -10.547 -15.281 -10.325 1.00 97.75 316 THR A N 1
ATOM 2462 C CA . THR A 1 316 ? -11.925 -15.328 -9.826 1.00 97.75 316 THR A CA 1
ATOM 2463 C C . THR A 1 316 ? -11.922 -15.114 -8.316 1.00 97.75 316 THR A C 1
ATOM 2465 O O . THR A 1 316 ? -11.222 -15.820 -7.589 1.00 97.75 316 THR A O 1
ATOM 2468 N N . ILE A 1 317 ? -12.694 -14.138 -7.841 1.00 95.31 317 ILE A N 1
ATOM 2469 C CA . ILE A 1 317 ? -12.886 -13.839 -6.420 1.00 95.31 317 ILE A CA 1
ATOM 2470 C C . ILE A 1 317 ? -14.378 -13.964 -6.115 1.00 95.31 317 ILE A C 1
ATOM 2472 O O . ILE A 1 317 ? -15.191 -13.184 -6.611 1.00 95.31 317 ILE A O 1
ATOM 2476 N N . GLY A 1 318 ? -14.746 -14.971 -5.320 1.00 91.88 318 GLY A N 1
ATOM 2477 C CA . GLY A 1 318 ? -16.149 -15.368 -5.190 1.00 91.88 318 GLY A CA 1
ATOM 2478 C C . GLY A 1 318 ? -16.692 -15.816 -6.548 1.00 91.88 318 GLY A C 1
ATOM 2479 O O . GLY A 1 318 ? -16.155 -16.744 -7.143 1.00 91.88 318 GLY A O 1
ATOM 2480 N N . GLU A 1 319 ? -17.715 -15.130 -7.051 1.00 92.25 319 GLU A N 1
ATOM 2481 C CA . GLU A 1 319 ? -18.318 -15.386 -8.370 1.00 92.25 319 GLU A CA 1
ATOM 2482 C C . GLU A 1 319 ? -17.861 -14.387 -9.451 1.00 92.25 319 GLU A C 1
ATOM 2484 O O . GLU A 1 319 ? -18.316 -14.447 -10.591 1.00 92.25 319 GLU A O 1
ATOM 2489 N N . GLN A 1 320 ? -16.980 -13.438 -9.111 1.00 95.19 320 GLN A N 1
ATOM 2490 C CA . GLN A 1 320 ? -16.599 -12.341 -10.001 1.00 95.19 320 GLN A CA 1
ATOM 2491 C C . GLN A 1 320 ? -15.198 -12.534 -10.579 1.00 95.19 320 GLN A C 1
ATOM 2493 O O . GLN A 1 320 ? -14.242 -12.813 -9.853 1.00 95.19 320 GLN A O 1
ATOM 2498 N N . ALA A 1 321 ? -15.062 -12.311 -11.887 1.00 96.06 321 ALA A N 1
ATOM 2499 C CA . ALA A 1 321 ? -13.762 -12.154 -12.525 1.00 96.06 321 ALA A CA 1
ATOM 2500 C C . ALA A 1 321 ? -13.189 -10.768 -12.196 1.00 96.06 321 ALA A C 1
ATOM 2502 O O . ALA A 1 321 ? -13.851 -9.744 -12.373 1.00 96.06 321 ALA A O 1
ATOM 2503 N N . VAL A 1 322 ? -11.951 -10.741 -11.717 1.00 96.44 322 VAL A N 1
ATOM 2504 C CA . VAL A 1 322 ? -11.255 -9.538 -11.267 1.00 96.44 322 VAL A CA 1
ATOM 2505 C C . VAL A 1 322 ? -9.906 -9.450 -11.967 1.00 96.44 322 VAL A C 1
ATOM 2507 O O . VAL A 1 322 ? -9.140 -10.413 -11.961 1.00 96.44 322 VAL A O 1
ATOM 2510 N N . SER A 1 323 ? -9.596 -8.278 -12.525 1.00 96.38 323 SER A N 1
ATOM 2511 C CA . SER A 1 323 ? -8.305 -8.000 -13.163 1.00 96.38 323 SER A CA 1
ATOM 2512 C C . SER A 1 323 ? -7.501 -6.951 -12.393 1.00 96.38 323 SER A C 1
ATOM 2514 O O . SER A 1 323 ? -8.052 -6.000 -11.826 1.00 96.38 323 SER A O 1
ATOM 2516 N N . ARG A 1 324 ? -6.178 -7.127 -12.365 1.00 94.94 324 ARG A N 1
ATOM 2517 C CA . ARG A 1 324 ? -5.211 -6.218 -11.737 1.00 94.94 324 ARG A CA 1
ATOM 2518 C C . ARG A 1 324 ? -4.030 -6.015 -12.675 1.00 94.94 324 ARG A C 1
ATOM 2520 O O . ARG A 1 324 ? -3.410 -6.989 -13.097 1.00 94.94 324 ARG A O 1
ATOM 2527 N N . SER A 1 325 ? -3.702 -4.763 -12.971 1.00 94.44 325 SER A N 1
ATOM 2528 C CA . SER A 1 325 ? -2.456 -4.434 -13.663 1.00 94.44 325 SER A CA 1
ATOM 2529 C C . SER A 1 325 ? -1.285 -4.557 -12.695 1.00 94.44 325 SER A C 1
ATOM 2531 O O . SER A 1 325 ? -1.363 -4.109 -11.548 1.00 94.44 325 SER A O 1
ATOM 2533 N N . ALA A 1 326 ? -0.207 -5.174 -13.155 1.00 93.38 326 ALA A N 1
ATOM 2534 C CA . ALA A 1 326 ? 1.039 -5.230 -12.426 1.00 93.38 326 ALA A CA 1
ATOM 2535 C C . ALA A 1 326 ? 1.768 -3.890 -12.496 1.00 93.38 326 ALA A C 1
ATOM 2537 O O . ALA A 1 326 ? 1.674 -3.158 -13.481 1.00 93.38 326 ALA A O 1
ATOM 2538 N N . VAL A 1 327 ? 2.493 -3.585 -11.428 1.00 92.19 327 VAL A N 1
ATOM 2539 C CA . VAL A 1 327 ? 3.313 -2.379 -11.319 1.00 92.19 327 VAL A CA 1
ATOM 2540 C C . VAL A 1 327 ? 4.778 -2.800 -11.336 1.00 92.19 327 VAL A C 1
ATOM 2542 O O . VAL A 1 327 ? 5.142 -3.759 -10.648 1.00 92.19 327 VAL A O 1
ATOM 2545 N N . GLY A 1 328 ? 5.601 -2.079 -12.099 1.00 92.56 328 GLY A N 1
ATOM 2546 C CA . GLY A 1 328 ? 7.056 -2.226 -12.072 1.00 92.56 328 GLY A CA 1
ATOM 2547 C C . GLY A 1 328 ? 7.586 -2.137 -10.648 1.00 92.56 328 GLY A C 1
ATOM 2548 O O . GLY A 1 328 ? 7.033 -1.398 -9.835 1.00 92.56 328 GLY A O 1
ATOM 2549 N N . ALA A 1 329 ? 8.604 -2.920 -10.316 1.00 91.69 329 ALA A N 1
ATOM 2550 C CA . ALA A 1 329 ? 9.290 -2.805 -9.044 1.00 91.69 329 ALA A CA 1
ATOM 2551 C C . ALA A 1 329 ? 10.786 -3.085 -9.189 1.00 91.69 329 ALA A C 1
ATOM 2553 O O . ALA A 1 329 ? 11.209 -3.924 -9.989 1.00 91.69 329 ALA A O 1
ATOM 2554 N N . GLU A 1 330 ? 11.571 -2.414 -8.354 1.00 87.44 330 GLU A N 1
ATOM 2555 C CA . GLU A 1 330 ? 12.973 -2.746 -8.130 1.00 87.44 330 GLU A CA 1
ATOM 2556 C C . GLU A 1 330 ? 13.104 -3.558 -6.838 1.00 87.44 330 GLU A C 1
ATOM 2558 O O . GLU A 1 330 ? 12.486 -3.236 -5.822 1.00 87.44 330 GLU A O 1
ATOM 2563 N N . ASP A 1 331 ? 13.926 -4.609 -6.877 1.00 86.00 331 ASP A N 1
ATOM 2564 C CA . ASP A 1 331 ? 14.350 -5.332 -5.676 1.00 86.00 331 ASP A CA 1
ATOM 2565 C C . ASP A 1 331 ? 15.455 -4.519 -4.993 1.00 86.00 331 ASP A C 1
ATOM 2567 O O . ASP A 1 331 ? 16.602 -4.472 -5.454 1.00 86.00 331 ASP A O 1
ATOM 2571 N N . ILE A 1 332 ? 15.084 -3.842 -3.909 1.00 82.19 332 ILE A N 1
ATOM 2572 C CA . ILE A 1 332 ? 15.973 -2.981 -3.140 1.00 82.19 332 ILE A CA 1
ATOM 2573 C C . ILE A 1 332 ? 16.296 -3.654 -1.812 1.00 82.19 332 ILE A C 1
ATOM 2575 O O . ILE A 1 332 ? 15.418 -3.958 -1.004 1.00 82.19 332 ILE A O 1
ATOM 2579 N N . MET A 1 333 ? 17.591 -3.817 -1.552 1.00 78.44 333 MET A N 1
ATOM 2580 C CA . MET A 1 333 ? 18.094 -4.275 -0.263 1.00 78.44 333 MET A CA 1
ATOM 2581 C C . MET A 1 333 ? 18.189 -3.104 0.730 1.00 78.44 333 MET A C 1
ATOM 2583 O O . MET A 1 333 ? 18.904 -2.129 0.491 1.00 78.44 333 MET A O 1
ATOM 2587 N N . GLN A 1 334 ? 17.502 -3.221 1.861 1.00 70.31 334 GLN A N 1
ATOM 2588 C CA . GLN A 1 334 ? 17.624 -2.362 3.035 1.00 70.31 334 GLN A CA 1
ATOM 2589 C C . GLN A 1 334 ? 18.739 -2.869 3.981 1.00 70.31 334 GLN A C 1
ATOM 2591 O O . GLN A 1 334 ? 19.516 -3.774 3.659 1.00 70.31 334 GLN A O 1
ATOM 2596 N N . ALA A 1 335 ? 18.857 -2.270 5.169 1.00 67.62 335 ALA A N 1
ATOM 2597 C CA . ALA A 1 335 ? 19.773 -2.724 6.208 1.00 67.62 335 ALA A CA 1
ATOM 2598 C C . ALA A 1 335 ? 19.508 -4.193 6.587 1.00 67.62 335 ALA A C 1
ATOM 2600 O O . ALA A 1 335 ? 18.403 -4.706 6.437 1.00 67.62 335 ALA A O 1
ATOM 2601 N N . PHE A 1 336 ? 20.547 -4.877 7.074 1.00 71.75 336 PHE A N 1
ATOM 2602 C CA . PHE A 1 336 ? 20.476 -6.285 7.494 1.00 71.75 336 PHE A CA 1
ATOM 2603 C C . PHE A 1 336 ? 20.029 -7.272 6.396 1.00 71.75 336 PHE A C 1
ATOM 2605 O O . PHE A 1 336 ? 19.614 -8.384 6.699 1.00 71.75 336 PHE A O 1
ATOM 2612 N N . SER A 1 337 ? 20.188 -6.909 5.117 1.00 72.94 337 SER A N 1
ATOM 2613 C CA . SER A 1 337 ? 19.835 -7.735 3.946 1.00 72.94 337 SER A CA 1
ATOM 2614 C C . SER A 1 337 ? 18.336 -8.000 3.749 1.00 72.94 337 SER A C 1
ATOM 2616 O O . SER 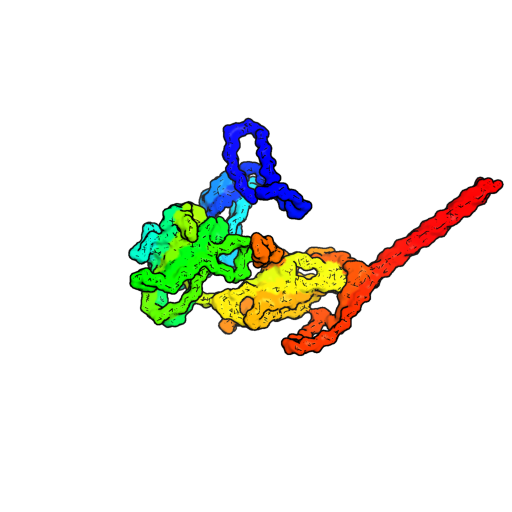A 1 337 ? 17.979 -8.869 2.952 1.00 72.94 337 SER A O 1
ATOM 2618 N N . LEU A 1 338 ? 17.462 -7.244 4.421 1.00 73.50 338 LEU A N 1
ATOM 2619 C CA . LEU A 1 338 ? 16.028 -7.214 4.116 1.00 73.50 338 LEU A CA 1
ATOM 2620 C C . LEU A 1 338 ? 15.818 -6.672 2.698 1.00 73.50 338 LEU A C 1
ATOM 2622 O O . LEU A 1 338 ? 16.466 -5.703 2.312 1.00 73.50 338 LEU A O 1
ATOM 2626 N N . ARG A 1 339 ? 14.958 -7.311 1.904 1.00 78.75 339 ARG A N 1
ATOM 2627 C CA . ARG A 1 339 ? 14.687 -6.932 0.508 1.00 78.75 339 ARG A CA 1
ATOM 2628 C C . ARG A 1 339 ? 13.235 -6.523 0.341 1.00 78.75 339 ARG A C 1
ATOM 2630 O O . ARG A 1 339 ? 12.347 -7.204 0.843 1.00 78.75 339 ARG A O 1
ATOM 2637 N N . HIS A 1 340 ? 13.014 -5.440 -0.393 1.00 81.44 340 HIS A N 1
ATOM 2638 C CA . HIS A 1 340 ? 11.694 -4.895 -0.683 1.00 81.44 340 HIS A CA 1
ATOM 2639 C C . HIS A 1 340 ? 11.523 -4.728 -2.188 1.00 81.44 340 HIS A C 1
ATOM 2641 O O . HIS A 1 340 ? 12.417 -4.220 -2.860 1.00 81.44 340 HIS A O 1
ATOM 2647 N N . ASP A 1 341 ? 10.345 -5.090 -2.690 1.00 86.00 341 ASP A N 1
ATOM 2648 C CA . ASP A 1 341 ? 9.957 -4.843 -4.077 1.00 86.00 341 ASP A CA 1
ATOM 2649 C C . ASP A 1 341 ? 9.297 -3.462 -4.166 1.00 86.00 341 ASP A C 1
ATOM 2651 O O . ASP A 1 341 ? 8.075 -3.330 -4.040 1.00 86.00 341 ASP A O 1
ATOM 2655 N N . VAL A 1 342 ? 10.111 -2.419 -4.323 1.00 85.25 342 VAL A N 1
ATOM 2656 C CA . VAL A 1 342 ? 9.636 -1.031 -4.280 1.00 85.25 342 VAL A CA 1
ATOM 2657 C C . VAL A 1 342 ? 9.044 -0.645 -5.638 1.00 85.25 342 VAL A C 1
ATOM 2659 O O . VAL A 1 342 ? 9.743 -0.754 -6.647 1.00 85.25 342 VAL A O 1
ATOM 2662 N N . PRO A 1 343 ? 7.779 -0.183 -5.696 1.00 87.31 343 PRO A N 1
ATOM 2663 C CA . PRO A 1 343 ? 7.125 0.163 -6.948 1.00 87.31 343 PRO A CA 1
ATOM 2664 C C . PRO A 1 343 ? 7.845 1.273 -7.716 1.00 87.31 343 PRO A C 1
ATOM 2666 O O . PRO A 1 343 ? 8.205 2.308 -7.153 1.00 87.31 343 PRO A O 1
ATOM 2669 N N . THR A 1 344 ? 7.952 1.101 -9.027 1.00 87.50 344 THR A N 1
ATOM 2670 C CA . THR A 1 344 ? 8.381 2.129 -9.973 1.00 87.50 344 THR A CA 1
ATOM 2671 C C . THR A 1 344 ? 7.189 2.653 -10.771 1.00 87.50 344 THR A C 1
ATOM 2673 O O . THR A 1 344 ? 6.054 2.187 -10.633 1.00 87.50 344 THR A O 1
ATOM 2676 N N . LYS A 1 345 ? 7.403 3.722 -11.546 1.00 80.25 345 LYS A N 1
ATOM 2677 C CA . LYS A 1 345 ? 6.304 4.439 -12.215 1.00 80.25 345 LYS A CA 1
ATOM 2678 C C . LYS A 1 345 ? 5.698 3.657 -13.374 1.00 80.25 345 LYS A C 1
ATOM 2680 O O . LYS A 1 345 ? 4.512 3.808 -13.648 1.00 80.25 345 LYS A O 1
ATOM 2685 N N . GLU A 1 346 ? 6.516 2.878 -14.060 1.00 82.44 346 GLU A N 1
ATOM 2686 C CA . GLU A 1 346 ? 6.162 2.172 -15.282 1.00 82.44 346 GLU A CA 1
ATOM 2687 C C . GLU A 1 346 ? 7.125 1.005 -15.497 1.00 82.44 346 GLU A C 1
ATOM 2689 O O . GLU A 1 346 ? 8.223 0.990 -14.945 1.00 82.44 346 GLU A O 1
ATOM 2694 N N . ILE A 1 347 ? 6.696 0.034 -16.301 1.00 88.31 347 ILE A N 1
ATOM 2695 C CA . ILE A 1 347 ? 7.562 -1.031 -16.803 1.00 88.31 347 ILE A CA 1
ATOM 2696 C C . ILE A 1 347 ? 8.055 -0.589 -18.177 1.00 88.31 347 ILE A C 1
ATOM 2698 O O . ILE A 1 347 ? 7.232 -0.255 -19.031 1.00 88.31 347 ILE A O 1
ATOM 2702 N N . LEU A 1 348 ? 9.368 -0.608 -18.403 1.00 91.88 348 LEU A N 1
ATOM 2703 C CA . LEU A 1 348 ? 9.970 -0.258 -19.690 1.00 91.88 348 LEU A CA 1
ATOM 2704 C C . LEU A 1 348 ? 10.728 -1.444 -20.275 1.00 91.88 348 LEU A C 1
ATOM 2706 O O . LEU A 1 348 ? 11.737 -1.887 -19.739 1.00 91.88 348 LEU A O 1
ATOM 2710 N N . VAL A 1 349 ? 10.276 -1.934 -21.422 1.00 93.00 349 VAL A N 1
ATOM 2711 C CA . VAL A 1 349 ? 10.983 -2.961 -22.187 1.00 93.00 349 VAL A CA 1
ATOM 2712 C C . VAL A 1 349 ? 11.841 -2.274 -23.241 1.00 93.00 349 VAL A C 1
ATOM 2714 O O . VAL A 1 349 ? 11.314 -1.534 -24.071 1.00 93.00 349 VAL A O 1
ATOM 2717 N N . ALA A 1 350 ? 13.151 -2.517 -23.225 1.00 94.75 350 ALA A N 1
ATOM 2718 C CA . ALA A 1 350 ? 14.068 -1.962 -24.219 1.00 94.75 350 ALA A CA 1
ATOM 2719 C C . ALA A 1 350 ? 14.561 -3.045 -25.179 1.00 94.75 350 ALA A C 1
ATOM 2721 O O . ALA A 1 350 ? 15.240 -3.980 -24.746 1.00 94.75 350 ALA A O 1
ATOM 2722 N N . VAL A 1 351 ? 14.279 -2.876 -26.473 1.00 94.38 351 VAL A N 1
ATOM 2723 C CA . VAL A 1 351 ? 14.915 -3.674 -27.529 1.00 94.38 351 VAL A CA 1
ATOM 2724 C C . VAL A 1 351 ? 16.189 -2.965 -27.959 1.00 94.38 351 VAL A C 1
ATOM 2726 O O . VAL A 1 351 ? 16.154 -1.829 -28.436 1.00 94.38 351 VAL A O 1
ATOM 2729 N N . ILE A 1 352 ? 17.317 -3.630 -27.749 1.00 92.00 352 ILE A N 1
ATOM 2730 C CA . ILE A 1 352 ? 18.659 -3.116 -28.030 1.00 92.00 352 ILE A CA 1
ATOM 2731 C C . ILE A 1 352 ? 19.343 -3.961 -29.106 1.00 92.00 352 ILE A C 1
ATOM 2733 O O . ILE A 1 352 ? 18.807 -4.977 -29.551 1.00 92.00 352 ILE A O 1
ATOM 2737 N N . GLU A 1 353 ? 20.536 -3.550 -29.529 1.00 84.50 353 GLU A N 1
ATOM 2738 C CA . GLU A 1 353 ? 21.373 -4.378 -30.399 1.00 84.50 353 GLU A CA 1
ATOM 2739 C C . GLU A 1 353 ? 21.625 -5.752 -29.761 1.00 84.50 353 GLU A C 1
ATOM 2741 O O . GLU A 1 353 ? 21.828 -5.869 -28.548 1.00 84.50 353 GLU A O 1
ATOM 2746 N N . SER A 1 354 ? 21.593 -6.806 -30.579 1.00 77.50 354 SER A N 1
ATOM 2747 C CA . SER A 1 354 ? 21.806 -8.172 -30.106 1.00 77.50 354 SER A CA 1
ATOM 2748 C C . SER A 1 354 ? 23.167 -8.335 -29.437 1.00 77.50 354 SER A C 1
ATOM 2750 O O . SER A 1 354 ? 24.184 -7.804 -29.888 1.00 77.50 354 SER A O 1
ATOM 2752 N N . ALA A 1 355 ? 23.202 -9.149 -28.382 1.00 73.44 355 ALA A N 1
ATOM 2753 C CA . ALA A 1 355 ? 24.457 -9.586 -27.797 1.00 73.44 355 ALA A CA 1
ATOM 2754 C C . ALA A 1 355 ? 25.321 -10.328 -28.839 1.00 73.44 355 ALA A C 1
ATOM 2756 O O . ALA A 1 355 ? 24.820 -10.954 -29.775 1.00 73.44 355 ALA A O 1
ATOM 2757 N N . PHE A 1 356 ? 26.644 -10.315 -28.644 1.00 72.38 356 PHE A N 1
ATOM 2758 C CA . PHE A 1 356 ? 27.612 -10.977 -29.536 1.00 72.38 356 PHE A CA 1
ATOM 2759 C C . PHE A 1 356 ? 27.390 -12.489 -29.703 1.00 72.38 356 PHE A C 1
ATOM 2761 O O . PHE A 1 356 ? 27.932 -13.113 -30.621 1.00 72.38 356 PHE A O 1
ATOM 2768 N N . PHE A 1 357 ? 26.618 -13.093 -28.806 1.00 72.62 357 PHE A N 1
ATOM 2769 C CA . PHE A 1 357 ? 26.143 -14.457 -28.918 1.00 72.62 357 PHE A CA 1
ATOM 2770 C C . PHE A 1 357 ? 24.687 -14.530 -28.462 1.00 72.62 357 PHE A C 1
ATOM 2772 O O . PHE A 1 357 ? 24.279 -13.794 -27.568 1.00 72.62 357 PHE A O 1
ATOM 2779 N N . THR A 1 358 ? 23.925 -15.448 -29.045 1.00 70.88 358 THR A N 1
ATOM 2780 C CA . THR A 1 358 ? 22.573 -15.783 -28.595 1.00 70.88 358 THR A CA 1
ATOM 2781 C C . THR A 1 358 ? 22.572 -17.172 -27.976 1.00 70.88 358 THR A C 1
ATOM 2783 O O . THR A 1 358 ? 23.291 -18.069 -28.430 1.00 70.88 358 THR A O 1
ATOM 2786 N N . LEU A 1 359 ? 21.779 -17.352 -26.922 1.00 76.94 359 LEU A N 1
ATOM 2787 C CA . LEU A 1 359 ? 21.424 -18.665 -26.398 1.00 76.94 359 LEU A CA 1
ATOM 2788 C C . LEU A 1 359 ? 20.013 -18.986 -26.879 1.00 76.94 359 LEU A C 1
ATOM 2790 O O . LEU A 1 359 ? 19.117 -18.158 -26.782 1.00 76.94 359 LEU A O 1
ATOM 2794 N N . SER A 1 360 ? 19.822 -20.184 -27.409 1.00 76.81 360 SER A N 1
ATOM 2795 C CA . SER A 1 360 ? 18.513 -20.684 -27.831 1.00 76.81 360 SER A CA 1
ATOM 2796 C C . SER A 1 360 ? 18.300 -22.072 -27.261 1.00 76.81 360 SER A C 1
ATOM 2798 O O . SER A 1 360 ? 19.267 -22.787 -26.991 1.00 76.81 360 SER A O 1
ATOM 2800 N N . THR A 1 361 ? 17.046 -22.456 -27.082 1.00 84.38 361 THR A N 1
ATOM 2801 C CA . THR A 1 361 ? 16.678 -23.826 -26.739 1.00 84.38 361 THR A CA 1
ATOM 2802 C C . THR A 1 361 ? 15.980 -24.488 -27.922 1.00 84.38 361 THR A C 1
ATOM 2804 O O . THR A 1 361 ? 15.525 -23.822 -28.853 1.00 84.38 361 THR A O 1
ATOM 2807 N N . ASP A 1 362 ? 15.914 -25.815 -27.921 1.00 85.88 362 ASP A N 1
ATOM 2808 C CA . ASP A 1 362 ? 15.050 -26.578 -28.828 1.00 85.88 362 ASP A CA 1
ATOM 2809 C C . ASP A 1 362 ? 13.563 -26.529 -28.431 1.00 85.88 362 ASP A C 1
ATOM 2811 O O . ASP A 1 362 ? 12.723 -27.056 -29.157 1.00 85.88 362 ASP A O 1
ATOM 2815 N N . ILE A 1 363 ? 13.240 -25.866 -27.316 1.00 82.44 363 ILE A N 1
ATOM 2816 C CA . ILE A 1 363 ? 11.878 -25.574 -26.867 1.00 82.44 363 ILE A CA 1
ATOM 2817 C C . ILE A 1 363 ? 11.479 -24.188 -27.405 1.00 82.44 363 ILE A C 1
ATOM 2819 O O . ILE A 1 363 ? 12.096 -23.194 -27.021 1.00 82.44 363 ILE A O 1
ATOM 2823 N N . PRO A 1 364 ? 10.458 -24.075 -28.272 1.00 77.69 364 PRO A N 1
ATOM 2824 C CA . PRO A 1 364 ? 9.966 -22.788 -28.753 1.00 77.69 364 PRO A CA 1
ATOM 2825 C C . PRO A 1 364 ? 9.522 -21.864 -27.600 1.00 77.69 364 PRO A C 1
ATOM 2827 O O . PRO A 1 364 ? 8.918 -22.356 -26.647 1.00 77.69 364 PRO A O 1
ATOM 2830 N N . PRO A 1 365 ? 9.704 -20.529 -27.693 1.00 69.75 365 PRO A N 1
ATOM 2831 C CA . PRO A 1 365 ? 9.309 -19.585 -26.633 1.00 69.75 365 PRO A CA 1
ATOM 2832 C C . PRO A 1 365 ? 7.826 -19.633 -26.225 1.00 69.75 365 PRO A C 1
ATOM 2834 O O . PRO A 1 365 ? 7.463 -19.194 -25.137 1.00 69.75 365 PRO A O 1
ATOM 2837 N N . THR A 1 366 ? 6.961 -20.146 -27.101 1.00 72.44 366 THR A N 1
ATOM 2838 C CA . THR A 1 366 ? 5.515 -20.280 -26.877 1.00 72.44 366 THR A CA 1
ATOM 2839 C C . THR A 1 366 ? 5.104 -21.642 -26.312 1.00 72.44 366 THR A C 1
ATOM 2841 O O . THR A 1 366 ? 3.931 -21.834 -26.002 1.00 72.44 366 THR A O 1
ATOM 2844 N N . GLU A 1 367 ? 6.020 -22.611 -26.219 1.00 79.81 367 GLU A N 1
ATOM 2845 C CA . GLU A 1 367 ? 5.725 -23.951 -25.709 1.00 79.81 367 GLU A CA 1
ATOM 2846 C C . GLU A 1 367 ? 5.821 -23.974 -24.177 1.00 79.81 367 GLU A C 1
ATOM 2848 O O . GLU A 1 367 ? 6.861 -23.668 -23.597 1.00 79.81 367 GLU A O 1
ATOM 2853 N N . VAL A 1 368 ? 4.733 -24.373 -23.514 1.00 74.88 368 VAL A N 1
ATOM 2854 C CA . VAL A 1 368 ? 4.706 -24.602 -22.064 1.00 74.88 368 VAL A CA 1
ATOM 2855 C C . VAL A 1 368 ? 4.910 -26.088 -21.798 1.00 74.88 368 VAL A C 1
ATOM 2857 O O . VAL A 1 368 ? 4.154 -26.915 -22.307 1.00 74.88 368 VAL A O 1
ATOM 2860 N N . ARG A 1 369 ? 5.900 -26.428 -20.967 1.00 79.75 369 ARG A N 1
ATOM 2861 C CA . ARG A 1 369 ? 6.108 -27.790 -20.458 1.00 79.75 369 ARG A CA 1
ATOM 2862 C C . ARG A 1 369 ? 5.851 -27.841 -18.960 1.00 79.75 369 ARG A C 1
ATOM 2864 O O . ARG A 1 369 ? 6.430 -27.063 -18.206 1.00 79.75 369 ARG A O 1
ATOM 2871 N N . GLU A 1 370 ? 5.012 -28.774 -18.535 1.00 80.56 370 GLU A N 1
ATOM 2872 C CA . GLU A 1 370 ? 4.791 -29.059 -17.119 1.00 80.56 370 GLU A CA 1
ATOM 2873 C C . GLU A 1 370 ? 5.935 -29.930 -16.583 1.00 80.56 370 GLU A C 1
ATOM 2875 O O . GLU A 1 370 ? 6.149 -31.041 -17.065 1.00 80.56 370 GLU A O 1
ATOM 2880 N N . VAL A 1 371 ? 6.679 -29.418 -15.597 1.00 82.25 371 VAL A N 1
ATOM 2881 C CA . VAL A 1 371 ? 7.726 -30.160 -14.876 1.00 82.25 371 VAL A CA 1
ATOM 2882 C C . VAL A 1 371 ? 7.156 -30.552 -13.519 1.00 82.25 371 VAL A C 1
ATOM 2884 O O . VAL A 1 371 ? 6.992 -29.706 -12.640 1.00 82.25 371 VAL A O 1
ATOM 2887 N N . LEU A 1 372 ? 6.842 -31.831 -13.339 1.00 83.69 372 LEU A N 1
ATOM 2888 C CA . LEU A 1 372 ? 6.370 -32.344 -12.056 1.00 83.69 372 LEU A CA 1
ATOM 2889 C C . LEU A 1 372 ? 7.500 -32.334 -11.020 1.00 83.69 372 LEU A C 1
ATOM 2891 O O . LEU A 1 372 ? 8.683 -32.427 -11.362 1.00 83.69 372 LEU A O 1
ATOM 2895 N N . GLN A 1 373 ? 7.137 -32.241 -9.742 1.00 82.69 373 GLN A N 1
ATOM 2896 C CA . GLN A 1 373 ? 8.102 -32.349 -8.652 1.00 82.69 373 GLN A CA 1
ATOM 2897 C C . GLN A 1 373 ? 8.875 -33.673 -8.778 1.00 82.69 373 GLN A C 1
ATOM 2899 O O . GLN A 1 373 ? 8.276 -34.710 -9.046 1.00 82.69 373 GLN A O 1
ATOM 2904 N N . GLU A 1 374 ? 10.199 -33.616 -8.618 1.00 88.19 374 GLU A N 1
ATOM 2905 C CA . GLU A 1 374 ? 11.109 -34.769 -8.768 1.00 88.19 374 GLU A CA 1
ATOM 2906 C C . GLU A 1 374 ? 11.189 -35.361 -10.192 1.00 88.19 374 GLU A C 1
ATOM 2908 O O . GLU A 1 374 ? 11.757 -36.435 -10.379 1.00 88.19 374 GLU A O 1
ATOM 2913 N N . SER A 1 375 ? 10.671 -34.662 -11.209 1.00 90.88 375 SER A N 1
ATOM 2914 C CA . SER A 1 375 ? 10.849 -35.035 -12.619 1.00 90.88 375 SER A CA 1
ATOM 2915 C C . SER A 1 375 ? 11.986 -34.262 -13.295 1.00 90.88 375 SER A C 1
ATOM 2917 O O . SER A 1 375 ? 12.371 -33.174 -12.865 1.00 90.88 375 SER A O 1
ATOM 2919 N N . GLU A 1 376 ? 12.502 -34.820 -14.391 1.00 87.19 376 GLU A N 1
ATOM 2920 C CA . GLU A 1 376 ? 13.506 -34.189 -15.247 1.00 87.19 376 GLU A CA 1
ATOM 2921 C C . GLU A 1 376 ? 12.947 -33.992 -16.661 1.00 87.19 376 GLU A C 1
ATOM 2923 O O . GLU A 1 376 ? 12.340 -34.902 -17.230 1.00 87.19 376 GLU A O 1
ATOM 2928 N N . ILE A 1 377 ? 13.184 -32.817 -17.254 1.00 87.06 377 ILE A N 1
ATOM 2929 C CA . ILE A 1 377 ? 12.879 -32.549 -18.666 1.00 87.06 377 ILE A CA 1
ATOM 2930 C C . ILE A 1 377 ? 14.184 -32.228 -19.401 1.00 87.06 377 ILE A C 1
ATOM 2932 O O . ILE A 1 377 ? 14.788 -31.188 -19.124 1.00 87.06 377 ILE A O 1
ATOM 2936 N N . PRO A 1 378 ? 14.623 -33.068 -20.357 1.00 88.06 378 PRO A N 1
ATOM 2937 C CA . PRO A 1 378 ? 15.785 -32.758 -21.173 1.00 88.06 378 PRO A CA 1
ATOM 2938 C C . PRO A 1 378 ? 15.450 -31.668 -22.198 1.00 88.06 378 PRO A C 1
ATOM 2940 O O . PRO A 1 378 ? 14.387 -31.681 -22.824 1.00 88.06 378 PRO A O 1
ATOM 2943 N N . PHE A 1 379 ? 16.387 -30.744 -22.398 1.00 90.06 379 PHE A N 1
ATOM 2944 C CA . PHE A 1 379 ? 16.362 -29.754 -23.473 1.00 90.06 379 PHE A CA 1
ATOM 2945 C C . PHE A 1 379 ? 17.788 -29.397 -23.887 1.00 90.06 379 PHE A C 1
ATOM 2947 O O . PHE A 1 379 ? 18.746 -29.566 -23.128 1.00 90.06 379 PHE A O 1
ATOM 2954 N N . VAL A 1 380 ? 17.939 -28.918 -25.115 1.00 89.94 380 VAL A N 1
ATOM 2955 C CA . VAL A 1 380 ? 19.230 -28.580 -25.710 1.00 89.94 380 VAL A CA 1
ATOM 2956 C C . VAL A 1 380 ? 19.395 -27.071 -25.714 1.00 89.94 380 VAL A C 1
ATOM 2958 O O . VAL A 1 380 ? 18.635 -26.373 -26.373 1.00 89.94 380 VAL A O 1
ATOM 2961 N N . VAL A 1 381 ? 20.436 -26.566 -25.051 1.00 87.12 381 VAL A N 1
ATOM 2962 C CA . VAL A 1 381 ? 20.853 -25.161 -25.170 1.00 87.12 381 VAL A CA 1
ATOM 2963 C C . VAL A 1 381 ? 21.899 -25.038 -26.278 1.00 87.12 381 VAL A C 1
ATOM 2965 O O . VAL A 1 381 ? 22.942 -25.690 -26.236 1.00 87.12 381 VAL A O 1
ATOM 2968 N N . ARG A 1 382 ? 21.643 -24.186 -27.272 1.00 85.44 382 ARG A N 1
ATOM 2969 C CA . ARG A 1 382 ? 22.579 -23.851 -28.352 1.00 85.44 382 ARG A CA 1
ATOM 2970 C C . ARG A 1 382 ? 23.068 -22.419 -28.194 1.00 85.44 382 ARG A C 1
ATOM 2972 O O . ARG A 1 382 ? 22.260 -21.497 -28.127 1.00 85.44 382 ARG A O 1
ATOM 2979 N N . ALA A 1 383 ? 24.384 -22.237 -28.216 1.00 80.69 383 ALA A N 1
ATOM 2980 C CA . ALA A 1 383 ? 25.011 -20.926 -28.324 1.00 80.69 383 ALA A CA 1
ATOM 2981 C C . ALA A 1 383 ? 25.374 -20.633 -29.788 1.00 80.69 383 ALA A C 1
ATOM 2983 O O . ALA A 1 383 ? 26.087 -21.418 -30.415 1.00 80.69 383 ALA A O 1
ATOM 2984 N N . SER A 1 384 ? 24.915 -19.506 -30.332 1.00 73.56 384 SER A N 1
ATOM 2985 C CA . SER A 1 384 ? 25.237 -19.049 -31.689 1.00 73.56 384 SER A CA 1
ATOM 2986 C C . SER A 1 384 ? 26.011 -17.736 -31.643 1.00 73.56 384 SER A C 1
ATOM 2988 O O . SER A 1 384 ? 25.683 -16.847 -30.868 1.00 73.56 384 SER A O 1
ATOM 2990 N N . ARG A 1 385 ? 27.033 -17.595 -32.493 1.00 67.56 385 ARG A N 1
ATOM 2991 C CA . ARG A 1 385 ? 27.842 -16.369 -32.651 1.00 67.56 385 ARG A CA 1
ATOM 2992 C C . ARG A 1 385 ? 27.572 -15.655 -33.979 1.00 67.56 385 ARG A C 1
ATOM 2994 O O . ARG A 1 385 ? 28.435 -14.936 -34.473 1.00 67.56 385 ARG A O 1
ATOM 3001 N N . LYS A 1 386 ? 26.412 -15.891 -34.601 1.00 60.66 386 LYS A N 1
ATOM 3002 C CA . LYS A 1 386 ? 26.113 -15.416 -35.966 1.00 60.66 386 LYS A CA 1
ATOM 3003 C C . LYS A 1 386 ? 26.313 -13.896 -36.125 1.00 60.66 386 LYS A C 1
ATOM 3005 O O . LYS A 1 386 ? 26.896 -13.480 -37.119 1.00 60.66 386 LYS A O 1
ATOM 3010 N N . GLY A 1 387 ? 25.943 -13.098 -35.116 1.00 56.12 387 GLY A N 1
ATOM 3011 C CA . GLY A 1 387 ? 26.184 -11.646 -35.096 1.00 56.12 387 GLY A CA 1
ATOM 3012 C C . GLY A 1 387 ? 27.665 -11.249 -34.997 1.00 56.12 387 GLY A C 1
ATOM 3013 O O . GLY A 1 387 ? 28.092 -10.301 -35.647 1.00 56.12 387 GLY A O 1
ATOM 3014 N N . LEU A 1 388 ? 28.483 -12.010 -34.258 1.00 53.59 388 LEU A N 1
ATOM 3015 C CA . LEU A 1 388 ? 29.927 -11.770 -34.152 1.00 53.59 388 LEU A CA 1
ATOM 3016 C C . LEU A 1 388 ? 30.648 -12.040 -35.482 1.00 53.59 388 LEU A C 1
ATOM 3018 O O . LEU A 1 388 ? 31.500 -11.254 -35.878 1.00 53.59 388 LEU A O 1
ATOM 3022 N N . MET A 1 389 ? 30.303 -13.123 -36.188 1.00 54.75 389 MET A N 1
ATOM 3023 C CA . MET A 1 389 ? 30.943 -13.447 -37.473 1.00 54.75 389 MET A CA 1
ATOM 3024 C C . MET A 1 389 ? 30.611 -12.410 -38.555 1.00 54.75 389 MET A C 1
ATOM 3026 O O . MET A 1 389 ? 31.515 -11.955 -39.249 1.00 54.75 389 MET A O 1
ATOM 3030 N N . ALA A 1 390 ? 29.359 -11.945 -38.618 1.00 56.72 390 ALA A N 1
ATOM 3031 C CA . ALA A 1 390 ? 28.947 -10.882 -39.538 1.00 56.72 390 ALA A CA 1
ATOM 3032 C C . ALA A 1 390 ? 29.636 -9.526 -39.260 1.00 56.72 390 ALA A C 1
ATOM 3034 O O . ALA A 1 390 ? 29.820 -8.734 -40.181 1.00 56.72 390 ALA A O 1
ATOM 3035 N N . ALA A 1 391 ? 30.045 -9.257 -38.012 1.00 53.84 391 ALA A N 1
ATOM 3036 C CA . ALA A 1 391 ? 30.797 -8.055 -37.636 1.00 53.84 391 ALA A CA 1
ATOM 3037 C C . ALA A 1 391 ? 32.322 -8.192 -37.834 1.00 53.84 391 ALA A C 1
ATOM 3039 O O . ALA A 1 391 ? 33.006 -7.198 -38.084 1.00 53.84 391 ALA A O 1
ATOM 3040 N N . ILE A 1 392 ? 32.866 -9.411 -37.731 1.00 59.34 392 ILE A N 1
ATOM 3041 C CA . ILE A 1 392 ? 34.298 -9.695 -37.921 1.00 59.34 392 ILE A CA 1
ATOM 3042 C C . ILE A 1 392 ? 34.675 -9.699 -39.406 1.00 59.34 392 ILE A C 1
ATOM 3044 O O . ILE A 1 392 ? 35.709 -9.134 -39.761 1.00 59.34 392 ILE A O 1
ATOM 3048 N N . GLU A 1 393 ? 33.846 -10.280 -40.277 1.00 65.56 393 GLU A N 1
ATOM 3049 C CA . GLU A 1 393 ? 34.156 -10.420 -41.708 1.00 65.56 393 GLU A CA 1
ATOM 3050 C C . GLU A 1 393 ? 34.517 -9.084 -42.403 1.00 65.56 393 GLU A C 1
ATOM 3052 O O . GLU A 1 393 ? 35.550 -9.027 -43.081 1.00 65.56 393 GLU A O 1
ATOM 3057 N N . PRO A 1 394 ? 33.777 -7.970 -42.206 1.00 64.38 394 PRO A N 1
ATOM 3058 C CA . PRO A 1 394 ? 34.143 -6.672 -42.776 1.00 64.38 394 PRO A CA 1
ATOM 3059 C C . PRO A 1 394 ? 35.444 -6.101 -42.196 1.00 64.38 394 PRO A C 1
ATOM 3061 O O . PRO A 1 394 ? 36.224 -5.476 -42.916 1.00 64.38 394 PRO A O 1
ATOM 3064 N N . ALA A 1 395 ? 35.700 -6.314 -40.901 1.00 61.91 395 ALA A N 1
ATOM 3065 C CA . ALA A 1 395 ? 36.899 -5.823 -40.224 1.00 61.91 395 ALA A CA 1
ATOM 3066 C C . ALA A 1 395 ? 38.161 -6.576 -40.681 1.00 61.91 395 ALA A C 1
ATOM 3068 O O . ALA A 1 395 ? 39.207 -5.961 -40.904 1.00 61.91 395 ALA A O 1
ATOM 3069 N N . GLU A 1 396 ? 38.064 -7.891 -40.887 1.00 69.06 396 GLU A N 1
ATOM 3070 C CA . GLU A 1 396 ? 39.145 -8.700 -41.456 1.00 69.06 396 GLU A CA 1
ATOM 3071 C C . GLU A 1 396 ? 39.404 -8.359 -42.927 1.00 69.06 396 GLU A C 1
ATOM 3073 O O . GLU A 1 396 ? 40.564 -8.225 -43.327 1.00 69.06 396 GLU A O 1
ATOM 3078 N N . ALA A 1 397 ? 38.350 -8.133 -43.718 1.00 70.94 397 ALA A N 1
ATOM 3079 C CA . ALA A 1 397 ? 38.481 -7.664 -45.097 1.00 70.94 397 ALA A CA 1
ATOM 3080 C C . ALA A 1 397 ? 39.166 -6.286 -45.170 1.00 70.94 397 ALA A C 1
ATOM 3082 O O . ALA A 1 397 ? 40.083 -6.091 -45.973 1.00 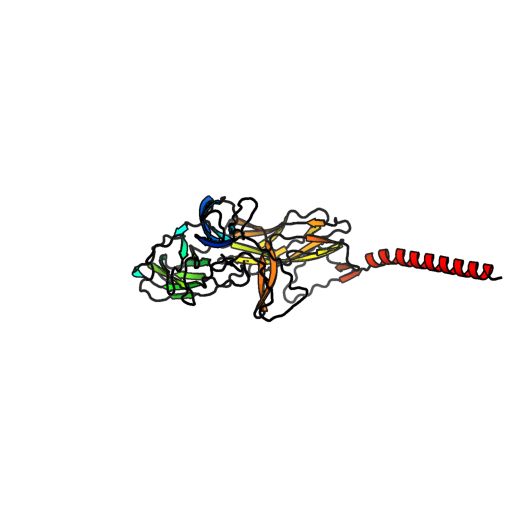70.94 397 ALA A O 1
ATOM 3083 N N . GLY A 1 398 ? 38.783 -5.352 -44.292 1.00 76.19 398 GLY A N 1
ATOM 3084 C CA . GLY A 1 398 ? 39.409 -4.033 -44.181 1.00 76.19 398 GLY A CA 1
ATOM 3085 C C . GLY A 1 398 ? 40.883 -4.104 -43.775 1.00 76.19 398 GLY A C 1
ATOM 3086 O O . GLY A 1 398 ? 41.724 -3.435 -44.377 1.00 76.19 398 GLY A O 1
ATOM 3087 N N . LYS A 1 399 ? 41.224 -4.968 -42.809 1.00 80.31 399 LYS A N 1
ATOM 3088 C CA . LYS A 1 399 ? 42.615 -5.218 -42.405 1.00 80.31 399 LYS A CA 1
ATOM 3089 C C . LYS A 1 399 ? 43.445 -5.780 -43.560 1.00 80.31 399 LYS A C 1
ATOM 3091 O O . LYS A 1 399 ? 44.530 -5.272 -43.829 1.00 80.31 399 LYS A O 1
ATOM 3096 N N . LYS A 1 400 ? 42.921 -6.773 -44.285 1.00 84.06 400 LYS A N 1
ATOM 3097 C CA . LYS A 1 400 ? 43.600 -7.368 -45.443 1.00 84.06 400 LYS A CA 1
ATOM 3098 C C . LYS A 1 400 ? 43.868 -6.334 -46.542 1.00 84.06 400 LYS A C 1
ATOM 3100 O O . LYS A 1 400 ? 44.983 -6.267 -47.052 1.00 84.06 400 LYS A O 1
ATOM 3105 N N . ALA A 1 401 ? 42.890 -5.483 -46.856 1.00 81.94 401 ALA A N 1
ATOM 3106 C CA . ALA A 1 401 ? 43.054 -4.411 -47.839 1.00 81.94 401 ALA A CA 1
ATOM 3107 C C . ALA A 1 401 ? 44.106 -3.368 -47.409 1.00 81.94 401 ALA A C 1
ATOM 3109 O O . ALA A 1 401 ? 44.894 -2.889 -48.232 1.00 81.94 401 ALA A O 1
ATOM 3110 N N . ALA A 1 402 ? 44.155 -3.030 -46.117 1.00 76.81 402 ALA A N 1
ATOM 3111 C CA . ALA A 1 402 ? 45.169 -2.134 -45.565 1.00 76.81 402 ALA A CA 1
ATOM 3112 C C . ALA A 1 402 ? 46.579 -2.749 -45.636 1.00 76.81 402 ALA A C 1
ATOM 3114 O O . ALA A 1 402 ? 47.522 -2.070 -46.049 1.00 76.81 402 ALA A O 1
ATOM 3115 N N . ASP A 1 403 ? 46.716 -4.036 -45.309 1.00 89.38 403 ASP A N 1
ATOM 3116 C CA . ASP A 1 403 ? 47.985 -4.766 -45.381 1.00 89.38 403 ASP A CA 1
ATOM 3117 C C . ASP A 1 403 ? 48.498 -4.882 -46.831 1.00 89.38 403 ASP A C 1
ATOM 3119 O O . ASP A 1 403 ? 49.683 -4.650 -47.092 1.00 89.38 403 ASP A O 1
ATOM 3123 N N . GLU A 1 404 ? 47.615 -5.153 -47.799 1.00 90.50 404 GLU A N 1
ATOM 3124 C CA . GLU A 1 404 ? 47.943 -5.169 -49.234 1.00 90.50 404 GLU A CA 1
ATOM 3125 C C . GLU A 1 404 ? 48.388 -3.786 -49.736 1.00 90.50 404 GLU A C 1
ATOM 3127 O O . GLU A 1 404 ? 49.379 -3.660 -50.465 1.00 90.50 404 GLU A O 1
ATOM 3132 N N . THR A 1 405 ? 47.706 -2.726 -49.294 1.00 86.62 405 THR A N 1
ATOM 3133 C CA . THR A 1 405 ? 48.069 -1.340 -49.625 1.00 86.62 405 THR A CA 1
ATOM 3134 C C . THR A 1 405 ? 49.439 -0.980 -49.054 1.00 86.62 405 THR A C 1
ATOM 3136 O O . THR A 1 405 ? 50.286 -0.430 -49.760 1.00 86.62 405 THR A O 1
ATOM 3139 N N . LEU A 1 406 ? 49.702 -1.340 -47.796 1.00 82.94 406 LEU A N 1
ATOM 3140 C CA . LEU A 1 406 ? 50.987 -1.105 -47.143 1.00 82.94 406 LEU A CA 1
ATOM 3141 C C . LEU A 1 406 ? 52.127 -1.868 -47.834 1.00 82.94 406 LEU A C 1
ATOM 3143 O O . LEU A 1 406 ? 53.222 -1.324 -47.994 1.00 82.94 406 LEU A O 1
ATOM 3147 N N . ALA A 1 407 ? 51.884 -3.109 -48.261 1.00 90.81 407 ALA A N 1
ATOM 3148 C CA . ALA A 1 407 ? 52.855 -3.896 -49.017 1.00 90.81 407 ALA A CA 1
ATOM 3149 C C . ALA A 1 407 ? 53.205 -3.228 -50.357 1.00 90.81 407 ALA A C 1
ATOM 3151 O O . ALA A 1 407 ? 54.386 -3.115 -50.696 1.00 90.81 407 ALA A O 1
ATOM 3152 N N . LYS A 1 408 ? 52.200 -2.709 -51.073 1.00 89.31 408 LYS A N 1
ATOM 3153 C CA . LYS A 1 408 ? 52.392 -1.981 -52.333 1.00 89.31 408 LYS A CA 1
ATOM 3154 C C . LYS A 1 408 ? 53.185 -0.687 -52.139 1.00 89.31 408 LYS A C 1
ATOM 3156 O O . LYS A 1 408 ? 54.170 -0.471 -52.838 1.00 89.31 408 LYS A O 1
ATOM 3161 N N . VAL A 1 409 ? 52.842 0.113 -51.125 1.00 83.56 409 VAL A N 1
ATOM 3162 C CA . VAL A 1 409 ? 53.586 1.340 -50.784 1.00 83.56 409 VAL A CA 1
ATOM 3163 C C . VAL A 1 409 ? 55.047 1.023 -50.463 1.00 83.56 409 VAL A C 1
ATOM 3165 O O . VAL A 1 409 ? 55.939 1.703 -50.961 1.00 83.56 409 VAL A O 1
ATOM 3168 N N . LYS A 1 410 ? 55.324 -0.031 -49.684 1.00 87.12 410 LYS A N 1
ATOM 3169 C CA . LYS A 1 410 ? 56.703 -0.464 -49.392 1.00 87.12 410 LYS A CA 1
ATOM 3170 C C . LYS A 1 410 ? 57.461 -0.883 -50.655 1.00 87.12 410 LYS A C 1
ATOM 3172 O O . LYS A 1 410 ? 58.642 -0.562 -50.777 1.00 87.12 410 LYS A O 1
ATOM 3177 N N . GLN A 1 411 ? 56.800 -1.574 -51.583 1.00 88.25 411 GLN A N 1
ATOM 3178 C CA . GLN A 1 411 ? 57.397 -1.985 -52.854 1.00 88.25 411 GLN A CA 1
ATOM 3179 C C . GLN A 1 411 ? 57.723 -0.781 -53.750 1.00 88.25 411 GLN A C 1
ATOM 3181 O O . GLN A 1 411 ? 58.816 -0.720 -54.314 1.00 88.25 411 GLN A O 1
ATOM 3186 N N . ASP A 1 412 ? 56.816 0.189 -53.849 1.00 85.81 412 ASP A N 1
ATOM 3187 C CA . ASP A 1 412 ? 57.020 1.408 -54.638 1.00 85.81 412 ASP A CA 1
ATOM 3188 C C . ASP A 1 412 ? 58.129 2.285 -54.034 1.00 85.81 412 ASP A C 1
ATOM 3190 O O . ASP A 1 412 ? 58.983 2.797 -54.757 1.00 85.81 412 ASP A O 1
ATOM 3194 N N . LEU A 1 413 ? 58.203 2.371 -52.700 1.00 76.25 413 LEU A N 1
ATOM 3195 C CA . LEU A 1 413 ? 59.275 3.083 -51.999 1.00 76.25 413 LEU A CA 1
ATOM 3196 C C . LEU A 1 413 ? 60.649 2.426 -52.198 1.00 76.25 413 LEU A C 1
ATOM 3198 O O . LEU A 1 413 ? 61.662 3.120 -52.241 1.00 76.25 413 LEU A O 1
ATOM 3202 N N . ALA A 1 414 ? 60.697 1.095 -52.303 1.00 82.00 414 ALA A N 1
ATOM 3203 C CA . ALA A 1 414 ? 61.924 0.363 -52.604 1.00 82.00 414 ALA A CA 1
ATOM 3204 C C . ALA A 1 414 ? 62.384 0.604 -54.050 1.00 82.00 414 ALA A C 1
ATOM 3206 O O . ALA A 1 414 ? 63.571 0.825 -54.271 1.00 82.00 414 ALA A O 1
ATOM 3207 N N . LYS A 1 415 ? 61.451 0.638 -55.013 1.00 78.06 415 LYS A N 1
ATOM 3208 C CA . LYS A 1 415 ? 61.741 0.971 -56.419 1.00 78.06 415 LYS A CA 1
ATOM 3209 C C . LYS A 1 415 ? 62.191 2.418 -56.611 1.00 78.06 415 LYS A C 1
ATOM 3211 O O . LYS A 1 415 ? 63.009 2.672 -57.475 1.00 78.06 415 LYS A O 1
ATOM 3216 N N . ALA A 1 416 ? 61.679 3.357 -55.815 1.00 71.69 416 ALA A N 1
ATOM 3217 C CA . ALA A 1 416 ? 62.082 4.765 -55.875 1.00 71.69 416 ALA A CA 1
ATOM 3218 C C . ALA A 1 416 ? 63.467 5.043 -55.250 1.00 71.69 416 ALA A C 1
ATOM 3220 O O . ALA A 1 416 ? 63.979 6.154 -55.369 1.00 71.69 416 ALA A O 1
ATOM 3221 N N . LYS A 1 417 ? 64.053 4.064 -54.544 1.00 68.38 417 LYS A N 1
ATOM 3222 C CA . LYS A 1 417 ? 65.392 4.148 -53.930 1.00 68.38 417 LYS A CA 1
ATOM 3223 C C . LYS A 1 417 ? 66.511 3.546 -54.792 1.00 68.38 417 LYS A C 1
ATOM 3225 O O . LYS A 1 417 ? 67.674 3.666 -54.412 1.00 68.38 417 LYS A O 1
ATOM 3230 N N . THR A 1 418 ? 66.162 2.899 -55.900 1.00 58.69 418 THR A N 1
ATOM 3231 C CA . THR A 1 418 ? 67.058 2.435 -56.974 1.00 58.69 418 THR A CA 1
ATOM 3232 C C . THR A 1 418 ? 66.933 3.360 -58.164 1.00 58.69 418 THR A C 1
ATOM 3234 O O . THR A 1 418 ? 67.980 3.658 -58.775 1.00 58.69 418 THR A O 1
#

Radius of gyration: 29.5 Å; chains: 1; bounding box: 88×73×87 Å

Organism: NCBI:txid412755